Protein AF-A0A1M7AXL1-F1 (afdb_monomer_lite)

Foldseek 3Di:
DDDWDFDPCCCVPVLNVLAQVLLVLLLVQQLVQAAPLQKHFDALVVSCCRRPVPPPLQDSVNSVVSVVSCVVSLQWDWFFDDPVRTIMTRRQPSCVGTPDDPHDDHDDDADDQPDVVNQVSLCVSQVQAAPQPRDHADPDQDADDDPNAGSQQSHKHKAFQQDVVNVTDPGNVGIHIHGNVQRVVCVRPHSVPGDDDPSVVVVSVCVVPVPPPDPDPDPPDDDDDDDDDDDDDDDDDDDDDDDDDDDDDDDDDDDDDDDDDDDDDDDDDDDDDDDDDDDDDDDDDDDDDDDDDDDDDDDPPVQLDDPPDAADVVQVVLQVVQVHDSRVLLVVCSVVRVVVSDRDPDPHVVSSVSSVPDHPSPPSPPSCPVPPDPQDDDDPPDDLVPRDDDPVLLCVQPNDDDFDQDPPVQVVVDDVSSVVCCVPVVVVVVVVSSSSSVVSSSVVNVVVVVVD

Secondary structure (DSSP, 8-state):
-------GGGGT-HHHHHS-HHHHHHHHHHHHHS-TTSEEE--HHHHHHHH-SS-TTS-HHHHHHHHHHHHHTTSEEEEEETTTTEEEEEETTHHHH---SSPPPP-SPPP-TTSHHHHHHHHHHHTTB-TTT-PBPPSS---SEETTEEGGGGSEEEEESS-GGGT--SSTTSEEEEEHHHHHHHTT--STT----HHHHHHHHHHHHTTS-SS--SS------------------------------------------------------------------------------------SS-TT----HHHHHHHHHTT--HHHHHHHHHHHHHHH----S-HHHHHHHHHHHS-------PPPSS---SS----TT--GGG----HHHHHHHH--PPPPPPPHHHHHTHHHHHHHHHHHHHHHHHHHHHHHHHHHHHHHHHHHHTT-

pLDDT: mean 74.03, std 23.24, range [25.88, 97.75]

Structure (mmCIF, N/CA/C/O backbone):
data_AF-A0A1M7AXL1-F1
#
_entry.id   AF-A0A1M7AXL1-F1
#
loop_
_atom_site.group_PDB
_atom_site.id
_atom_site.type_symbol
_atom_site.label_atom_id
_atom_site.label_alt_id
_atom_site.label_comp_id
_atom_site.label_asym_id
_atom_site.label_entity_id
_atom_site.label_seq_id
_atom_site.pdbx_PDB_ins_code
_atom_site.Cartn_x
_atom_site.Cartn_y
_atom_site.Cartn_z
_atom_site.occupancy
_atom_site.B_iso_or_equiv
_atom_site.auth_seq_id
_atom_site.auth_comp_id
_atom_site.auth_asym_id
_atom_site.auth_atom_id
_atom_site.pdbx_PDB_model_num
ATOM 1 N N . MET A 1 1 ? 22.185 1.695 1.006 1.00 68.00 1 MET A N 1
ATOM 2 C CA . MET A 1 1 ? 21.147 0.676 1.279 1.00 68.00 1 MET A CA 1
ATOM 3 C C . MET A 1 1 ? 21.357 0.055 2.650 1.00 68.00 1 MET A C 1
ATOM 5 O O . MET A 1 1 ? 22.425 0.234 3.228 1.00 68.00 1 MET A O 1
ATOM 9 N N . ARG A 1 2 ? 20.355 -0.675 3.147 1.00 81.25 2 ARG A N 1
ATOM 10 C CA . ARG A 1 2 ? 20.463 -1.555 4.316 1.00 81.25 2 ARG A CA 1
ATOM 11 C C . ARG A 1 2 ? 20.357 -3.010 3.851 1.00 81.25 2 ARG A C 1
ATOM 13 O O . ARG A 1 2 ? 19.595 -3.283 2.929 1.00 81.25 2 ARG A O 1
ATOM 20 N N . ILE A 1 3 ? 21.059 -3.937 4.502 1.00 86.94 3 ILE A N 1
ATOM 21 C CA . ILE A 1 3 ? 20.742 -5.365 4.363 1.00 86.94 3 ILE A CA 1
ATOM 22 C C . ILE A 1 3 ? 19.341 -5.591 4.956 1.00 86.94 3 ILE A C 1
ATOM 24 O O . ILE A 1 3 ? 19.038 -5.105 6.050 1.00 86.94 3 ILE A O 1
ATOM 28 N N . ARG A 1 4 ? 18.489 -6.294 4.210 1.00 90.19 4 ARG A N 1
ATOM 29 C CA . ARG A 1 4 ? 17.124 -6.687 4.580 1.00 90.19 4 ARG A CA 1
ATOM 30 C C . ARG A 1 4 ? 17.010 -8.201 4.420 1.00 90.19 4 ARG A C 1
ATOM 32 O O . ARG A 1 4 ? 17.654 -8.766 3.540 1.00 90.19 4 ARG A O 1
ATOM 39 N N . THR A 1 5 ? 16.178 -8.839 5.234 1.00 89.31 5 THR A N 1
ATOM 40 C CA . THR A 1 5 ? 15.953 -10.291 5.177 1.00 89.31 5 THR A CA 1
ATOM 41 C C . THR A 1 5 ? 14.566 -10.548 4.607 1.00 89.31 5 THR A C 1
ATOM 43 O O . THR A 1 5 ? 13.593 -9.994 5.117 1.00 89.31 5 THR A O 1
ATOM 46 N N . PHE A 1 6 ? 14.447 -11.381 3.573 1.00 88.94 6 PHE A N 1
ATOM 47 C CA . PHE A 1 6 ? 13.155 -11.949 3.180 1.00 88.94 6 PHE A CA 1
ATOM 48 C C . PHE A 1 6 ? 12.922 -13.268 3.925 1.00 88.94 6 PHE A C 1
ATOM 50 O O . PHE A 1 6 ? 13.875 -13.949 4.301 1.00 88.94 6 PHE A O 1
ATOM 57 N N . LYS A 1 7 ? 11.655 -13.599 4.184 1.00 87.06 7 LYS A N 1
ATOM 58 C CA . LYS A 1 7 ? 11.260 -14.828 4.887 1.00 87.06 7 LYS A CA 1
ATOM 59 C C . LYS A 1 7 ? 10.773 -15.885 3.878 1.00 87.06 7 LYS A C 1
ATOM 61 O O . LYS A 1 7 ? 10.277 -15.480 2.824 1.00 87.06 7 LYS A O 1
ATOM 66 N N . PRO A 1 8 ? 10.845 -17.197 4.174 1.00 88.81 8 PRO A N 1
ATOM 67 C CA . PRO A 1 8 ? 10.358 -18.252 3.276 1.00 88.81 8 PRO A CA 1
ATOM 68 C C . PRO A 1 8 ? 8.873 -18.133 2.898 1.00 88.81 8 PRO A C 1
ATOM 70 O O . PRO A 1 8 ? 8.491 -18.487 1.781 1.00 88.81 8 PRO A O 1
ATOM 73 N N . GLU A 1 9 ? 8.040 -17.577 3.782 1.00 88.62 9 GLU A N 1
ATOM 74 C CA . GLU A 1 9 ? 6.606 -17.362 3.522 1.00 88.62 9 GLU A CA 1
ATOM 75 C C . GLU A 1 9 ? 6.339 -16.421 2.328 1.00 88.62 9 GLU A C 1
ATOM 77 O O . GLU A 1 9 ? 5.268 -16.485 1.739 1.00 88.62 9 GLU A O 1
ATOM 82 N N . PHE A 1 10 ? 7.316 -15.605 1.900 1.00 89.81 10 PHE A N 1
ATOM 83 C CA . PHE A 1 10 ? 7.213 -14.755 0.700 1.00 89.81 10 PHE A CA 1
ATOM 84 C C . PHE A 1 10 ? 6.849 -15.542 -0.571 1.00 89.81 10 PHE A C 1
ATOM 86 O O . PHE A 1 10 ? 6.170 -15.016 -1.448 1.00 89.81 10 PHE A O 1
ATOM 93 N N . TRP A 1 11 ? 7.294 -16.798 -0.673 1.00 87.25 11 TRP A N 1
ATOM 94 C CA . TRP A 1 11 ? 7.006 -17.673 -1.817 1.00 87.25 11 TRP A CA 1
ATOM 95 C C . TRP A 1 11 ? 5.653 -18.389 -1.720 1.00 87.25 11 TRP A C 1
ATOM 97 O O . TRP A 1 11 ? 5.224 -18.992 -2.698 1.00 87.25 11 TRP A O 1
ATOM 107 N N . HIS A 1 12 ? 5.005 -18.313 -0.556 1.00 86.06 12 HIS A N 1
ATOM 108 C CA . HIS A 1 12 ? 3.735 -18.965 -0.230 1.00 86.06 12 HIS A CA 1
ATOM 109 C C . HIS A 1 12 ? 2.575 -17.956 -0.105 1.00 86.06 12 HIS A C 1
ATOM 111 O O . HIS A 1 12 ? 1.423 -18.356 0.007 1.00 86.06 12 HIS A O 1
ATOM 117 N N . ASP A 1 13 ? 2.864 -16.651 -0.124 1.00 88.19 13 ASP A N 1
ATOM 118 C CA . ASP A 1 13 ? 1.865 -15.581 -0.174 1.00 88.19 13 ASP A CA 1
ATOM 119 C C . ASP A 1 13 ? 1.213 -15.541 -1.565 1.00 88.19 13 ASP A C 1
ATOM 121 O O . ASP A 1 13 ? 1.865 -15.237 -2.564 1.00 88.19 13 ASP A O 1
ATOM 125 N N . GLU A 1 14 ? -0.083 -15.843 -1.634 1.00 89.12 14 GLU A N 1
ATOM 126 C CA . GLU A 1 14 ? -0.849 -15.943 -2.883 1.00 89.12 14 GLU A CA 1
ATOM 127 C C . GLU A 1 14 ? -0.902 -14.627 -3.672 1.00 89.12 14 GLU A C 1
ATOM 129 O O . GLU A 1 14 ? -0.878 -14.644 -4.904 1.00 89.12 14 GLU A O 1
ATOM 134 N N . LYS A 1 15 ? -0.894 -13.468 -2.996 1.00 86.75 15 LYS A N 1
ATOM 135 C CA . LYS A 1 15 ? -0.889 -12.159 -3.672 1.00 86.75 15 LYS A CA 1
ATOM 136 C C . LYS A 1 15 ? 0.450 -11.923 -4.357 1.00 86.75 15 LYS A C 1
ATOM 138 O O . LYS A 1 15 ? 0.498 -11.488 -5.506 1.00 86.75 15 LYS A O 1
ATOM 143 N N . ILE A 1 16 ? 1.546 -12.270 -3.688 1.00 89.25 16 ILE A N 1
ATOM 144 C CA . ILE A 1 16 ? 2.886 -12.259 -4.289 1.00 89.25 16 ILE A CA 1
ATOM 145 C C . ILE A 1 16 ? 2.999 -13.359 -5.365 1.00 89.25 16 ILE A C 1
ATOM 147 O O . ILE A 1 16 ? 3.670 -13.168 -6.381 1.00 89.25 16 ILE A O 1
ATOM 151 N N . GLY A 1 17 ? 2.283 -14.473 -5.196 1.00 87.25 17 GLY A N 1
ATOM 152 C CA . GLY A 1 17 ? 2.118 -15.560 -6.162 1.00 87.25 17 GLY A CA 1
ATOM 153 C C . GLY A 1 17 ? 1.391 -15.165 -7.454 1.00 87.25 17 GLY A C 1
ATOM 154 O O . GLY A 1 17 ? 1.728 -15.703 -8.510 1.00 87.25 17 GLY A O 1
ATOM 155 N N . ALA A 1 18 ? 0.475 -14.194 -7.402 1.00 87.31 18 ALA A N 1
ATOM 156 C CA . ALA A 1 18 ? -0.242 -13.661 -8.564 1.00 87.31 18 ALA A CA 1
ATOM 157 C C . ALA A 1 18 ? 0.594 -12.676 -9.409 1.00 87.31 18 ALA A C 1
ATOM 159 O O . ALA A 1 18 ? 0.402 -12.582 -10.621 1.00 87.31 18 ALA A O 1
ATOM 160 N N . LEU A 1 19 ? 1.552 -11.964 -8.801 1.00 88.00 19 LEU A N 1
ATOM 161 C CA . LEU A 1 19 ? 2.407 -10.986 -9.492 1.00 88.00 19 LEU A CA 1
ATOM 162 C C . LEU A 1 19 ? 3.221 -11.596 -10.642 1.00 88.00 19 LEU A C 1
ATOM 164 O O . LEU A 1 19 ? 3.756 -12.706 -10.525 1.00 88.00 19 LEU A O 1
ATOM 168 N N . HIS A 1 20 ? 3.477 -10.810 -11.692 1.00 90.50 20 HIS A N 1
ATOM 169 C CA . HIS A 1 20 ? 4.501 -11.151 -12.682 1.00 90.50 20 HIS A CA 1
ATOM 170 C C . HIS A 1 20 ? 5.872 -11.370 -11.989 1.00 90.50 20 HIS A C 1
ATOM 172 O O . HIS A 1 20 ? 6.207 -10.611 -11.076 1.00 90.50 20 HIS A O 1
ATOM 178 N N . PRO A 1 21 ? 6.713 -12.356 -12.378 1.00 92.06 21 PRO A N 1
ATOM 179 C CA . PRO A 1 21 ? 7.963 -12.652 -11.662 1.00 92.06 21 PRO A CA 1
ATOM 180 C C . PRO A 1 21 ? 8.898 -11.446 -11.493 1.00 92.06 21 PRO A C 1
ATOM 182 O O . PRO A 1 21 ? 9.479 -11.257 -10.426 1.00 92.06 21 PRO A O 1
ATOM 185 N N . PHE A 1 22 ? 8.973 -10.566 -12.496 1.00 94.44 22 PHE A N 1
ATOM 186 C CA . PHE A 1 22 ? 9.751 -9.328 -12.402 1.00 94.44 22 PHE A CA 1
ATOM 187 C C . PHE A 1 22 ? 9.132 -8.301 -11.435 1.00 94.44 22 PHE A C 1
ATOM 189 O O . PHE A 1 22 ? 9.873 -7.547 -10.816 1.00 94.44 22 PHE A O 1
ATOM 196 N N . ALA A 1 23 ? 7.812 -8.303 -11.206 1.00 95.19 23 ALA A N 1
ATOM 197 C CA . ALA A 1 23 ? 7.189 -7.466 -10.175 1.00 95.19 23 ALA A CA 1
ATOM 198 C C . ALA A 1 23 ? 7.523 -7.980 -8.760 1.00 95.19 23 ALA A C 1
ATOM 200 O O . ALA A 1 23 ? 7.730 -7.180 -7.850 1.00 95.19 23 ALA A O 1
ATOM 201 N N . ARG A 1 24 ? 7.689 -9.301 -8.577 1.00 95.12 24 ARG A N 1
ATOM 202 C CA . ARG A 1 24 ? 8.194 -9.888 -7.316 1.00 95.12 24 ARG A CA 1
ATOM 203 C C . ARG A 1 24 ? 9.643 -9.470 -7.047 1.00 95.12 24 ARG A C 1
ATOM 205 O O . ARG A 1 24 ? 9.961 -9.058 -5.933 1.00 95.12 24 ARG A O 1
ATOM 212 N N . LEU A 1 25 ? 10.505 -9.518 -8.070 1.00 94.56 25 LEU A N 1
ATOM 213 C CA . LEU A 1 25 ? 11.890 -9.029 -7.988 1.00 94.56 25 LEU A CA 1
ATOM 214 C C . LEU A 1 25 ? 11.943 -7.524 -7.687 1.00 94.56 25 LEU A C 1
ATOM 216 O O . LEU A 1 25 ? 12.672 -7.102 -6.791 1.00 94.56 25 LEU A O 1
ATOM 220 N N . LEU A 1 26 ? 11.116 -6.726 -8.367 1.00 96.75 26 LEU A N 1
ATOM 221 C CA . LEU A 1 26 ? 10.962 -5.293 -8.120 1.00 96.75 26 LEU A CA 1
ATOM 222 C C . LEU A 1 26 ? 10.513 -5.006 -6.677 1.00 96.75 26 LEU A C 1
ATOM 224 O O . LEU A 1 26 ? 11.050 -4.106 -6.033 1.00 96.75 26 LEU A O 1
ATOM 228 N N . PHE A 1 27 ? 9.576 -5.786 -6.133 1.00 96.06 27 PHE A N 1
ATOM 229 C CA . PHE A 1 27 ? 9.125 -5.642 -4.748 1.00 96.06 27 PHE A CA 1
ATOM 230 C C . PHE A 1 27 ? 10.240 -5.962 -3.7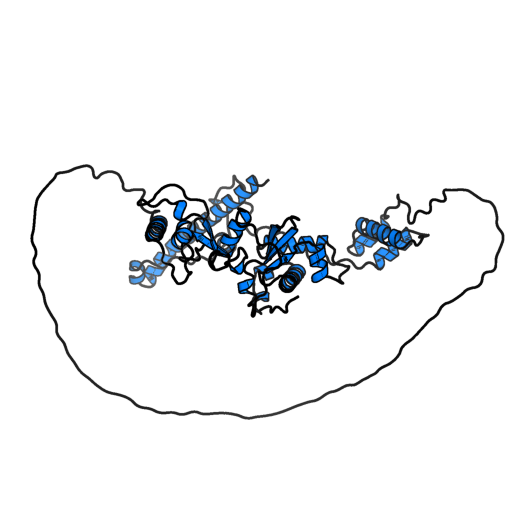41 1.00 96.06 27 PHE A C 1
ATOM 232 O O . PHE A 1 27 ? 10.476 -5.179 -2.825 1.00 96.06 27 PHE A O 1
ATOM 239 N N . LEU A 1 28 ? 11.004 -7.039 -3.945 1.00 94.81 28 LEU A N 1
ATOM 240 C CA . LEU A 1 28 ? 12.190 -7.331 -3.125 1.00 94.81 28 LEU A CA 1
ATOM 241 C C . LEU A 1 28 ? 13.245 -6.213 -3.223 1.00 94.81 28 LEU A C 1
ATOM 243 O O . LEU A 1 28 ? 13.852 -5.837 -2.216 1.00 94.81 28 LEU A O 1
ATOM 247 N N . ALA A 1 29 ? 13.431 -5.632 -4.411 1.00 94.88 29 ALA A N 1
ATOM 248 C CA . ALA A 1 29 ? 14.339 -4.511 -4.617 1.00 94.88 29 ALA A CA 1
ATOM 249 C C . ALA A 1 29 ? 13.895 -3.256 -3.837 1.00 94.88 29 ALA A C 1
ATOM 251 O O . ALA A 1 29 ? 14.729 -2.637 -3.162 1.00 94.88 29 ALA A O 1
ATOM 252 N N . THR A 1 30 ? 12.595 -2.916 -3.834 1.00 95.38 30 THR A N 1
ATOM 253 C CA . THR A 1 30 ? 12.080 -1.754 -3.080 1.00 95.38 30 THR A CA 1
ATOM 254 C C . THR A 1 30 ? 12.309 -1.891 -1.577 1.00 95.38 30 THR A C 1
ATOM 256 O O . THR A 1 30 ? 12.634 -0.893 -0.938 1.00 95.38 30 THR A O 1
ATOM 259 N N . TRP A 1 31 ? 12.261 -3.101 -1.002 1.00 93.75 31 TRP A N 1
ATOM 260 C CA . TRP A 1 31 ? 12.542 -3.314 0.427 1.00 93.75 31 TRP A CA 1
ATOM 261 C C . TRP A 1 31 ? 13.966 -2.879 0.820 1.00 93.75 31 TRP A C 1
ATOM 263 O O . TRP A 1 31 ? 14.177 -2.334 1.909 1.00 93.75 31 TRP A O 1
ATOM 273 N N . SER A 1 32 ? 14.948 -3.113 -0.060 1.00 90.81 32 SER A N 1
ATOM 274 C CA . SER A 1 32 ? 16.356 -2.737 0.155 1.00 90.81 32 SER A CA 1
ATOM 275 C C . SER A 1 32 ? 16.608 -1.230 -0.002 1.00 90.81 32 SER A C 1
ATOM 277 O O . SER A 1 32 ? 17.460 -0.663 0.694 1.00 90.81 32 SER A O 1
ATOM 279 N N . ALA A 1 33 ? 15.849 -0.594 -0.901 1.00 93.38 33 ALA A N 1
ATOM 280 C CA . ALA A 1 33 ? 15.908 0.830 -1.208 1.00 93.38 33 ALA A CA 1
ATOM 281 C C . ALA A 1 33 ? 15.140 1.694 -0.198 1.00 93.38 33 ALA A C 1
ATOM 283 O O . ALA A 1 33 ? 15.537 2.834 0.050 1.00 93.38 33 ALA A O 1
ATOM 284 N N . ALA A 1 34 ? 14.071 1.151 0.388 1.00 94.81 34 ALA A N 1
ATOM 285 C CA . ALA A 1 34 ? 13.250 1.828 1.378 1.00 94.81 34 ALA A CA 1
ATOM 286 C C . ALA A 1 34 ? 14.041 2.191 2.641 1.00 94.81 34 ALA A C 1
ATOM 288 O O . ALA A 1 34 ? 14.937 1.454 3.076 1.00 94.81 34 ALA A O 1
ATOM 289 N N . ASP A 1 35 ? 13.670 3.308 3.265 1.00 93.88 35 ASP A N 1
ATOM 290 C CA . ASP A 1 35 ? 14.159 3.670 4.593 1.00 93.88 35 ASP A CA 1
ATOM 291 C C . ASP A 1 35 ? 13.574 2.753 5.688 1.00 93.88 35 ASP A C 1
ATOM 293 O O . ASP A 1 35 ? 12.886 1.765 5.420 1.00 93.88 35 ASP A O 1
ATOM 297 N N . ASP A 1 36 ? 13.915 2.998 6.953 1.00 93.44 36 ASP A N 1
ATOM 298 C CA . ASP A 1 36 ? 13.423 2.158 8.050 1.00 93.44 36 ASP A CA 1
ATOM 299 C C . ASP A 1 36 ? 11.908 2.314 8.306 1.00 93.44 36 ASP A C 1
ATOM 301 O O . ASP A 1 36 ? 11.321 1.470 8.984 1.00 93.44 36 ASP A O 1
ATOM 305 N N . GLU A 1 37 ? 11.242 3.310 7.723 1.00 94.44 37 GLU A N 1
ATOM 306 C CA . GLU A 1 37 ? 9.790 3.512 7.813 1.00 94.44 37 GLU A CA 1
ATOM 307 C C . GLU A 1 37 ? 9.017 2.806 6.686 1.00 94.44 37 GLU A C 1
ATOM 309 O O . GLU A 1 37 ? 7.786 2.773 6.697 1.00 94.44 37 GLU A O 1
ATOM 314 N N . GLY A 1 38 ? 9.731 2.172 5.749 1.00 95.31 38 GLY A N 1
ATOM 315 C CA . GLY A 1 38 ? 9.143 1.501 4.591 1.00 95.31 38 GLY A CA 1
ATOM 316 C C . GLY A 1 38 ? 8.805 2.457 3.452 1.00 95.31 38 GLY A C 1
ATOM 317 O O . GLY A 1 38 ? 8.016 2.096 2.580 1.00 95.31 38 GLY A O 1
ATOM 318 N N . LEU A 1 39 ? 9.376 3.667 3.460 1.00 96.56 39 LEU A N 1
ATOM 319 C CA . LEU A 1 39 ? 9.184 4.665 2.415 1.00 96.56 39 LEU A CA 1
ATOM 320 C C . LEU A 1 39 ? 10.292 4.553 1.363 1.00 96.56 39 LEU A C 1
ATOM 322 O O . LEU A 1 39 ? 11.478 4.517 1.695 1.00 96.56 39 LEU A O 1
ATOM 326 N N . VAL A 1 40 ? 9.912 4.552 0.086 1.00 96.00 40 VAL A N 1
ATOM 327 C CA . VAL A 1 40 ? 10.823 4.523 -1.069 1.00 96.00 40 VAL A CA 1
ATOM 328 C C . VAL A 1 40 ? 10.401 5.564 -2.113 1.00 96.00 40 VAL A C 1
ATOM 330 O O . VAL A 1 40 ? 9.217 5.852 -2.276 1.00 96.00 40 VAL A O 1
ATOM 333 N N . ARG A 1 41 ? 11.357 6.152 -2.842 1.00 95.88 41 ARG A N 1
ATOM 334 C CA . ARG A 1 41 ? 11.053 7.056 -3.965 1.00 95.88 41 ARG A CA 1
ATOM 335 C C . ARG A 1 41 ? 10.413 6.252 -5.101 1.00 95.88 41 ARG A C 1
ATOM 337 O O . ARG A 1 41 ? 10.999 5.281 -5.570 1.00 95.88 41 ARG A O 1
ATOM 344 N N . TRP A 1 42 ? 9.246 6.683 -5.569 1.00 97.12 42 TRP A N 1
ATOM 345 C CA . TRP A 1 42 ? 8.428 5.936 -6.526 1.00 97.12 42 TRP A CA 1
ATOM 346 C C . TRP A 1 42 ? 8.451 6.602 -7.905 1.00 97.12 42 TRP A C 1
ATOM 348 O O . TRP A 1 42 ? 7.527 7.318 -8.281 1.00 97.12 42 TRP A O 1
ATOM 358 N N . SER A 1 43 ? 9.540 6.407 -8.655 1.00 95.69 43 SER A N 1
ATOM 359 C CA . SER A 1 43 ? 9.577 6.743 -10.086 1.00 95.69 43 SER A CA 1
ATOM 360 C C . SER A 1 43 ? 10.177 5.585 -10.896 1.00 95.69 43 SER A C 1
ATOM 362 O O . SER A 1 43 ? 11.113 4.944 -10.397 1.00 95.69 43 SER A O 1
ATOM 364 N N . PRO A 1 44 ? 9.662 5.281 -12.106 1.00 96.38 44 PRO A N 1
ATOM 365 C CA . PRO A 1 44 ? 10.073 4.087 -12.846 1.00 96.38 44 PRO A CA 1
ATOM 366 C C . PRO A 1 44 ? 11.559 4.071 -13.221 1.00 96.38 44 PRO A C 1
ATOM 368 O O . PRO A 1 44 ? 12.193 3.022 -13.180 1.00 96.38 44 PRO A O 1
ATOM 371 N N . GLU A 1 45 ? 12.161 5.230 -13.494 1.00 95.81 45 GLU A N 1
ATOM 372 C CA . GLU A 1 45 ? 13.590 5.354 -13.815 1.00 95.81 45 GLU A CA 1
ATOM 373 C C . GLU A 1 45 ? 14.456 5.030 -12.593 1.00 95.81 45 GLU A C 1
ATOM 375 O O . GLU A 1 45 ? 15.464 4.329 -12.695 1.00 95.81 45 GLU A O 1
ATOM 380 N N . HIS A 1 46 ? 14.045 5.512 -11.414 1.00 95.69 46 HIS A N 1
ATOM 381 C CA . HIS A 1 46 ? 14.755 5.245 -10.167 1.00 95.69 46 HIS A CA 1
ATOM 382 C C . HIS A 1 46 ? 14.658 3.767 -9.785 1.00 95.69 46 HIS A C 1
ATOM 384 O O . HIS A 1 46 ? 15.667 3.153 -9.440 1.00 95.69 46 HIS A O 1
ATOM 390 N N . LEU A 1 47 ? 13.466 3.179 -9.893 1.00 96.94 47 LEU A N 1
ATOM 391 C CA . LEU A 1 47 ? 13.271 1.771 -9.577 1.00 96.94 47 LEU A CA 1
ATOM 392 C C . LEU A 1 47 ? 13.924 0.843 -10.614 1.00 96.94 47 LEU A C 1
ATOM 394 O O . LEU A 1 47 ? 14.543 -0.137 -10.197 1.00 96.94 47 LEU A O 1
ATOM 398 N N . LYS A 1 48 ? 13.946 1.194 -11.915 1.00 96.69 48 LYS A N 1
ATOM 399 C CA . LYS A 1 48 ? 14.791 0.493 -12.901 1.00 96.69 48 LYS A CA 1
ATOM 400 C C . LYS A 1 48 ? 16.261 0.547 -12.475 1.00 96.69 48 LYS A C 1
ATOM 402 O O . LYS A 1 48 ? 16.904 -0.493 -12.411 1.00 96.69 48 LYS A O 1
ATOM 407 N N . SER A 1 49 ? 16.776 1.724 -12.101 1.00 95.75 49 SER A N 1
ATOM 408 C CA . SER A 1 49 ? 18.187 1.889 -11.698 1.00 95.75 49 SER A CA 1
ATOM 409 C C . SER A 1 49 ? 18.608 1.091 -10.451 1.00 95.75 49 SER A C 1
ATOM 411 O O . SER A 1 49 ? 19.800 0.976 -10.179 1.00 95.75 49 SER A O 1
ATOM 413 N N . ILE A 1 50 ? 17.647 0.542 -9.696 1.00 94.69 50 ILE A N 1
ATOM 414 C CA . ILE A 1 50 ? 17.880 -0.300 -8.515 1.00 94.69 50 ILE A CA 1
ATOM 415 C C . ILE A 1 50 ? 17.669 -1.787 -8.829 1.00 94.69 50 ILE A C 1
ATOM 417 O O . ILE A 1 50 ? 18.474 -2.611 -8.404 1.00 94.69 50 ILE A O 1
ATOM 421 N N . ALA A 1 51 ? 16.580 -2.136 -9.519 1.00 95.50 51 ALA A N 1
ATOM 422 C CA . ALA A 1 51 ? 16.175 -3.526 -9.739 1.00 95.50 51 ALA A CA 1
ATOM 423 C C . ALA A 1 51 ? 16.752 -4.142 -11.025 1.00 95.50 51 ALA A C 1
ATOM 425 O O . ALA A 1 51 ? 17.026 -5.337 -11.046 1.00 95.50 51 ALA A O 1
ATOM 426 N N . PHE A 1 52 ? 16.927 -3.330 -12.073 1.00 96.12 52 PHE A N 1
ATOM 427 C CA . PHE A 1 52 ? 17.151 -3.766 -13.457 1.00 96.12 52 PHE A CA 1
ATOM 428 C C . PHE A 1 52 ? 18.207 -2.887 -14.154 1.00 96.12 52 PHE A C 1
ATOM 430 O O . PHE A 1 52 ? 17.985 -2.324 -15.228 1.00 96.12 52 PHE A O 1
ATOM 437 N N . ALA A 1 53 ? 19.333 -2.652 -13.475 1.00 93.31 53 ALA A N 1
ATOM 438 C CA . ALA A 1 53 ? 20.313 -1.634 -13.860 1.00 93.31 53 ALA A CA 1
ATOM 439 C C . ALA A 1 53 ? 21.139 -1.979 -15.116 1.00 93.31 53 ALA A C 1
ATOM 441 O O . ALA A 1 53 ? 21.701 -1.070 -15.726 1.00 93.31 53 ALA A O 1
ATOM 442 N N . TYR A 1 54 ? 21.212 -3.260 -15.492 1.00 93.06 54 TYR A N 1
ATOM 443 C CA . TYR A 1 54 ? 21.993 -3.758 -16.637 1.00 93.06 54 TYR A CA 1
ATOM 444 C C . TYR A 1 54 ? 21.119 -4.431 -17.712 1.00 93.06 54 TYR A C 1
ATOM 446 O O . TYR A 1 54 ? 21.622 -4.904 -18.727 1.00 93.06 54 TYR A O 1
ATOM 454 N N . ASP A 1 55 ? 19.808 -4.457 -17.488 1.00 91.06 55 ASP A N 1
ATOM 455 C CA . ASP A 1 55 ? 18.812 -5.157 -18.287 1.00 91.06 55 ASP A CA 1
ATOM 456 C C . ASP A 1 55 ? 18.263 -4.189 -19.354 1.00 91.06 55 ASP A C 1
ATOM 458 O O . ASP A 1 55 ? 17.270 -3.480 -19.161 1.00 91.06 55 ASP A O 1
ATOM 462 N N . ASP A 1 56 ? 18.971 -4.071 -20.482 1.00 85.19 56 ASP A N 1
ATOM 463 C CA . ASP A 1 56 ? 18.586 -3.216 -21.623 1.00 85.19 56 ASP A CA 1
ATOM 464 C C . ASP A 1 56 ? 17.298 -3.704 -22.332 1.00 85.19 56 ASP A C 1
ATOM 466 O O . ASP A 1 56 ? 16.602 -2.952 -23.030 1.00 85.19 56 ASP A O 1
ATOM 470 N N . ASP A 1 57 ? 16.926 -4.966 -22.121 1.00 84.75 57 ASP A N 1
ATOM 471 C CA . ASP A 1 57 ? 15.670 -5.573 -22.559 1.00 84.75 57 ASP A CA 1
ATOM 472 C C . ASP A 1 57 ? 14.467 -5.223 -21.661 1.00 84.75 57 ASP A C 1
ATOM 474 O O . ASP A 1 57 ? 13.337 -5.514 -22.044 1.00 84.75 57 ASP A O 1
ATOM 478 N N . ILE A 1 58 ? 14.675 -4.494 -20.559 1.00 87.50 58 ILE A N 1
ATOM 479 C CA . ILE A 1 58 ? 13.618 -3.908 -19.721 1.00 87.50 58 ILE A CA 1
ATOM 480 C C . ILE A 1 58 ? 13.586 -2.388 -19.946 1.00 87.50 58 ILE A C 1
ATOM 482 O O . ILE A 1 58 ? 14.592 -1.698 -19.797 1.00 87.50 58 ILE A O 1
ATOM 486 N N . SER A 1 59 ? 12.450 -1.823 -20.351 1.00 89.75 59 SER A N 1
ATOM 487 C CA . SER A 1 59 ? 12.271 -0.373 -20.519 1.00 89.75 59 SER A CA 1
ATOM 488 C C . SER A 1 59 ? 11.794 0.317 -19.231 1.00 89.75 59 SER A C 1
ATOM 490 O O . SER A 1 59 ? 11.649 -0.303 -18.179 1.00 89.75 59 SER A O 1
ATOM 492 N N . VAL A 1 60 ? 11.588 1.634 -19.290 1.00 91.62 60 VAL A N 1
ATOM 493 C CA . VAL A 1 60 ? 11.050 2.416 -18.164 1.00 91.62 60 VAL A CA 1
ATOM 494 C C . VAL A 1 60 ? 9.538 2.181 -18.029 1.00 91.62 60 VAL A C 1
ATOM 496 O O . VAL A 1 60 ? 9.012 2.075 -16.924 1.00 91.62 60 VAL A O 1
ATOM 499 N N . GLU A 1 61 ? 8.860 2.020 -19.163 1.00 89.75 61 GLU A N 1
ATOM 500 C CA . GLU A 1 61 ? 7.439 1.698 -19.295 1.00 89.75 61 GLU A CA 1
ATOM 501 C C . GLU A 1 61 ? 7.146 0.275 -18.799 1.00 89.75 61 GLU A C 1
ATOM 503 O O . GLU A 1 61 ? 6.199 0.078 -18.039 1.00 89.75 61 GLU A O 1
ATOM 508 N N . ASP A 1 62 ? 8.014 -0.689 -19.138 1.00 89.88 62 ASP A N 1
ATOM 509 C CA . ASP A 1 62 ? 7.985 -2.051 -18.589 1.00 89.88 62 ASP A CA 1
ATOM 510 C C . ASP A 1 62 ? 7.997 -2.019 -17.049 1.00 89.88 62 ASP A C 1
ATOM 512 O O . ASP A 1 62 ? 7.169 -2.657 -16.401 1.00 89.88 62 ASP A O 1
ATOM 516 N N . VAL A 1 63 ? 8.892 -1.225 -16.441 1.00 94.62 63 VAL A N 1
ATOM 517 C CA . VAL A 1 63 ? 8.955 -1.064 -14.976 1.00 94.62 63 VAL A CA 1
ATOM 518 C C . VAL A 1 63 ? 7.723 -0.355 -14.416 1.00 94.62 63 VAL A C 1
ATOM 520 O O . VAL A 1 63 ? 7.275 -0.736 -13.337 1.00 94.62 63 VAL A O 1
ATOM 523 N N . SER A 1 64 ? 7.124 0.601 -15.135 1.00 93.81 64 SER A N 1
ATOM 524 C CA . SER A 1 64 ? 5.850 1.209 -14.721 1.00 93.81 64 SER A CA 1
ATOM 525 C C . SER A 1 64 ? 4.746 0.154 -14.608 1.00 93.81 64 SER A C 1
ATOM 527 O O . SER A 1 64 ? 4.147 0.025 -13.546 1.00 93.81 64 SER A O 1
ATOM 529 N N . GLY A 1 65 ? 4.570 -0.702 -15.622 1.00 93.31 65 GLY A N 1
ATOM 530 C CA . GLY A 1 65 ? 3.579 -1.786 -15.579 1.00 93.31 65 GLY A CA 1
ATOM 531 C C . GLY A 1 65 ? 3.833 -2.837 -14.485 1.00 93.31 65 GLY A C 1
ATOM 532 O O . GLY A 1 65 ? 2.905 -3.521 -14.048 1.00 93.31 65 GLY A O 1
ATOM 533 N N . LEU A 1 66 ? 5.074 -2.965 -13.997 1.00 94.25 66 LEU A N 1
ATOM 534 C CA . LEU A 1 66 ? 5.403 -3.763 -12.808 1.00 94.25 66 LEU A CA 1
ATOM 535 C C . LEU A 1 66 ? 5.112 -3.008 -11.495 1.00 94.25 66 LEU A C 1
ATOM 537 O O . LEU A 1 66 ? 4.722 -3.640 -10.516 1.00 94.25 66 LEU A O 1
ATOM 541 N N . MET A 1 67 ? 5.278 -1.681 -11.455 1.00 96.50 67 MET A N 1
ATOM 542 C CA . MET A 1 67 ? 4.897 -0.834 -10.312 1.00 96.50 67 MET A CA 1
ATOM 543 C C . MET A 1 67 ? 3.377 -0.803 -10.121 1.00 96.50 67 MET A C 1
ATOM 545 O O . MET A 1 67 ? 2.907 -0.910 -8.988 1.00 96.50 67 MET A O 1
ATOM 549 N N . ASP A 1 68 ? 2.621 -0.716 -11.216 1.00 94.75 68 ASP A N 1
ATOM 550 C CA . ASP A 1 68 ? 1.159 -0.662 -11.200 1.00 94.75 68 ASP A CA 1
ATOM 551 C C . ASP A 1 68 ? 0.559 -1.945 -10.596 1.00 94.75 68 ASP A C 1
ATOM 553 O O . ASP A 1 68 ? -0.336 -1.863 -9.758 1.00 94.75 68 ASP A O 1
ATOM 557 N N . GLN A 1 69 ? 1.128 -3.123 -10.888 1.00 92.75 69 GLN A N 1
ATOM 558 C CA . GLN A 1 69 ? 0.751 -4.393 -10.238 1.00 92.75 69 GLN A CA 1
ATOM 559 C C . GLN A 1 69 ? 0.945 -4.365 -8.708 1.00 92.75 69 GLN A C 1
ATOM 561 O O . GLN A 1 69 ? 0.109 -4.877 -7.960 1.00 92.75 69 GLN A O 1
ATOM 566 N N . LEU A 1 70 ? 2.029 -3.751 -8.216 1.00 95.00 70 LEU A N 1
ATOM 567 C CA . LEU A 1 70 ? 2.298 -3.634 -6.774 1.00 95.00 70 LEU A CA 1
ATOM 568 C C . LEU A 1 70 ? 1.330 -2.668 -6.076 1.00 95.00 70 LEU A C 1
ATOM 570 O O . LEU A 1 70 ? 1.016 -2.861 -4.898 1.00 95.00 70 LEU A O 1
ATOM 574 N N . GLN A 1 71 ? 0.844 -1.657 -6.799 1.00 94.62 71 GLN A N 1
ATOM 575 C CA . GLN A 1 71 ? -0.181 -0.736 -6.315 1.00 94.62 71 GLN A CA 1
ATOM 576 C C . GLN A 1 71 ? -1.580 -1.375 -6.345 1.00 94.62 71 GLN A C 1
ATOM 578 O O . GLN A 1 71 ? -2.304 -1.289 -5.356 1.00 94.62 71 GLN A O 1
ATOM 583 N N . GLN A 1 72 ? -1.940 -2.072 -7.429 1.00 91.56 72 GLN A N 1
ATOM 584 C CA . GLN A 1 72 ? -3.232 -2.753 -7.598 1.00 91.56 72 GLN A CA 1
ATOM 585 C C . GLN A 1 72 ? -3.483 -3.830 -6.531 1.00 91.56 72 GLN A C 1
ATOM 587 O O . GLN A 1 72 ? -4.594 -3.933 -6.017 1.00 91.56 72 GLN A O 1
ATOM 592 N N . LEU A 1 73 ? -2.456 -4.594 -6.135 1.00 90.19 73 LEU A N 1
ATOM 593 C CA . LEU A 1 73 ? -2.572 -5.584 -5.052 1.00 90.19 73 LEU A CA 1
ATOM 594 C C . LEU A 1 73 ? -2.464 -4.986 -3.633 1.00 90.19 73 LEU A C 1
ATOM 596 O O . LEU A 1 73 ? -2.502 -5.731 -2.649 1.00 90.19 73 LEU A O 1
ATOM 600 N N . GLY A 1 74 ? -2.313 -3.662 -3.502 1.00 91.69 74 GLY A N 1
ATOM 601 C CA . GLY A 1 74 ? -2.193 -2.974 -2.212 1.00 91.69 74 GLY A CA 1
ATOM 602 C C . GLY A 1 74 ? -0.893 -3.267 -1.452 1.00 91.69 74 GLY A C 1
ATOM 603 O O . GLY A 1 74 ? -0.837 -3.075 -0.238 1.00 91.69 74 GLY A O 1
ATOM 604 N N . LEU A 1 75 ? 0.154 -3.745 -2.137 1.00 94.31 75 LEU A N 1
ATOM 605 C CA . LEU A 1 75 ? 1.467 -4.028 -1.538 1.00 94.31 75 LEU A CA 1
ATOM 606 C C . LEU A 1 75 ? 2.286 -2.745 -1.332 1.00 94.31 75 LEU A C 1
ATOM 608 O O . LEU A 1 75 ? 3.067 -2.645 -0.381 1.00 94.31 75 LEU A O 1
ATOM 612 N N . VAL A 1 76 ? 2.088 -1.750 -2.201 1.00 97.06 76 VAL A N 1
ATOM 613 C CA . VAL A 1 76 ? 2.646 -0.401 -2.061 1.00 97.06 76 VAL A CA 1
ATOM 614 C C . VAL A 1 76 ? 1.546 0.638 -2.254 1.00 97.06 76 VAL A C 1
ATOM 616 O O . VAL A 1 76 ? 0.881 0.662 -3.284 1.00 97.06 76 VAL A O 1
ATOM 619 N N . PHE A 1 77 ? 1.388 1.534 -1.282 1.00 97.44 77 PHE A N 1
ATOM 620 C CA . PHE A 1 77 ? 0.523 2.704 -1.408 1.00 97.44 77 PHE A CA 1
ATOM 621 C C . PHE A 1 77 ? 1.330 3.906 -1.902 1.00 97.44 77 PHE A C 1
ATOM 623 O O . PHE A 1 77 ? 2.368 4.237 -1.326 1.00 97.44 77 PHE A O 1
ATOM 630 N N . VAL A 1 78 ? 0.855 4.571 -2.954 1.00 97.19 78 VAL A N 1
ATOM 631 C CA . VAL A 1 78 ? 1.590 5.637 -3.647 1.00 97.19 78 VAL A CA 1
ATOM 632 C C . VAL A 1 78 ? 0.939 6.988 -3.382 1.00 97.19 78 VAL A C 1
ATOM 634 O O . VAL A 1 78 ? -0.261 7.158 -3.570 1.00 97.19 78 VAL A O 1
ATOM 637 N N . TYR A 1 79 ? 1.742 7.968 -2.973 1.00 95.69 79 TYR A N 1
ATOM 638 C CA . TYR A 1 79 ? 1.284 9.324 -2.672 1.00 95.69 79 TYR A CA 1
ATOM 639 C C . TYR A 1 79 ? 2.293 10.378 -3.140 1.00 95.69 79 TYR A C 1
ATOM 641 O O . TYR A 1 79 ? 3.428 10.069 -3.513 1.00 95.69 79 TYR A O 1
ATOM 649 N N . ARG A 1 80 ? 1.878 11.650 -3.129 1.00 94.31 80 ARG A N 1
ATOM 650 C CA . ARG A 1 80 ? 2.752 12.799 -3.413 1.00 94.31 80 ARG A CA 1
ATOM 651 C C . ARG A 1 80 ? 2.970 13.618 -2.152 1.00 94.31 80 ARG A C 1
ATOM 653 O O . ARG A 1 80 ? 2.000 14.069 -1.553 1.00 94.31 80 ARG A O 1
ATOM 660 N N . ALA A 1 81 ? 4.224 13.866 -1.781 1.00 89.69 81 ALA A N 1
ATOM 661 C CA . ALA A 1 81 ? 4.547 14.686 -0.613 1.00 89.69 81 ALA A CA 1
ATOM 662 C C . ALA A 1 81 ? 5.840 15.503 -0.779 1.00 89.69 81 ALA A C 1
ATOM 664 O O . ALA A 1 81 ? 6.548 15.415 -1.787 1.00 89.69 81 ALA A O 1
ATOM 665 N N . GLY A 1 82 ?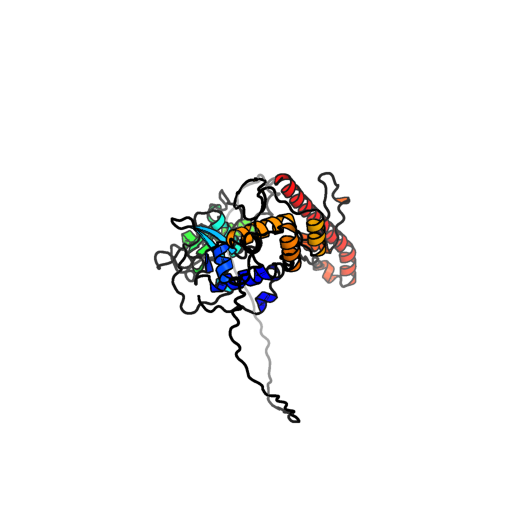 6.110 16.343 0.224 1.00 83.62 82 GLY A N 1
ATOM 666 C CA . GLY A 1 82 ? 7.196 17.321 0.219 1.00 83.62 82 GLY A CA 1
ATOM 667 C C . GLY A 1 82 ? 6.940 18.503 -0.724 1.00 83.62 82 GLY A C 1
ATOM 668 O O . GLY A 1 82 ? 6.041 18.478 -1.564 1.00 83.62 82 GLY A O 1
ATOM 669 N N . VAL A 1 83 ? 7.765 19.549 -0.606 1.00 81.19 83 VAL A N 1
ATOM 670 C CA . VAL A 1 83 ? 7.635 20.797 -1.392 1.00 81.19 83 VAL A CA 1
ATOM 671 C C . VAL A 1 83 ? 7.667 20.528 -2.904 1.00 81.19 83 VAL A C 1
ATOM 673 O O . VAL A 1 83 ? 6.907 21.120 -3.661 1.00 81.19 83 VAL A O 1
ATOM 676 N N . ALA A 1 84 ? 8.489 19.571 -3.342 1.00 83.88 84 ALA A N 1
ATOM 677 C CA . ALA A 1 84 ? 8.615 19.170 -4.744 1.00 83.88 84 ALA A CA 1
ATOM 678 C C . ALA A 1 84 ? 7.556 18.142 -5.219 1.00 83.88 84 ALA A C 1
ATOM 680 O O . ALA A 1 84 ? 7.706 17.588 -6.305 1.00 83.88 84 ALA A O 1
ATOM 681 N N . ARG A 1 85 ? 6.516 17.849 -4.413 1.00 87.56 85 ARG A N 1
ATOM 682 C CA . ARG A 1 85 ? 5.418 16.891 -4.701 1.00 87.56 85 ARG A CA 1
ATOM 683 C C . ARG A 1 85 ? 5.896 15.549 -5.286 1.00 87.56 85 ARG A C 1
ATOM 685 O O . ARG A 1 85 ? 5.295 15.006 -6.222 1.00 87.56 85 ARG A O 1
ATOM 692 N N . GLN A 1 86 ? 6.994 15.036 -4.728 1.00 91.31 86 GLN A N 1
ATOM 693 C CA . GLN A 1 86 ? 7.649 13.808 -5.172 1.00 91.31 86 GLN A CA 1
ATOM 694 C C . GLN A 1 86 ? 6.725 12.611 -4.954 1.00 91.31 86 GLN A C 1
ATOM 696 O O . GLN A 1 86 ? 6.030 12.547 -3.940 1.00 91.31 86 GLN A O 1
ATOM 701 N N . LEU A 1 87 ? 6.736 11.666 -5.897 1.00 95.56 87 LEU A N 1
ATOM 702 C CA . LEU A 1 87 ? 6.064 10.380 -5.738 1.00 95.56 87 LEU A CA 1
ATOM 703 C C . LEU A 1 87 ? 6.853 9.507 -4.757 1.00 95.56 87 LEU A C 1
ATOM 705 O O . LEU A 1 87 ? 8.053 9.271 -4.934 1.00 95.56 87 LEU A O 1
ATOM 709 N N . ILE A 1 88 ? 6.166 9.041 -3.720 1.00 97.06 88 ILE A N 1
ATOM 710 C CA . ILE A 1 88 ? 6.703 8.188 -2.662 1.00 97.06 88 ILE A CA 1
ATOM 711 C C . ILE A 1 88 ? 5.777 6.978 -2.532 1.00 97.06 88 ILE A C 1
ATOM 713 O O . ILE A 1 88 ? 4.555 7.117 -2.532 1.00 97.06 88 ILE A O 1
ATOM 717 N N . GLY A 1 89 ? 6.376 5.796 -2.443 1.00 97.50 89 GLY A N 1
ATOM 718 C CA . GLY A 1 89 ? 5.697 4.540 -2.171 1.00 97.50 89 GLY A CA 1
ATOM 719 C C . GLY A 1 89 ? 5.909 4.160 -0.712 1.00 97.50 89 GLY A C 1
ATOM 720 O O . GLY A 1 89 ? 7.048 4.097 -0.248 1.00 97.50 89 GLY A O 1
ATOM 721 N N . TYR A 1 90 ? 4.823 3.902 0.008 1.00 97.75 90 TYR A N 1
ATOM 722 C CA . TYR A 1 90 ? 4.836 3.253 1.312 1.00 97.75 90 TYR A CA 1
ATOM 723 C C . TYR A 1 90 ? 4.602 1.754 1.122 1.00 97.75 90 TYR A C 1
ATOM 725 O O . TYR A 1 90 ? 3.537 1.349 0.656 1.00 97.75 90 TYR A O 1
ATOM 733 N N . ILE A 1 91 ? 5.581 0.926 1.493 1.00 96.75 91 ILE A N 1
ATOM 734 C CA . ILE A 1 91 ? 5.421 -0.531 1.510 1.00 96.75 91 ILE A CA 1
ATOM 735 C C . ILE A 1 91 ? 4.442 -0.887 2.635 1.00 96.75 91 ILE A C 1
ATOM 737 O O . ILE A 1 91 ? 4.741 -0.746 3.826 1.00 96.75 91 ILE A O 1
ATOM 741 N N . VAL A 1 92 ? 3.250 -1.340 2.262 1.00 94.81 92 VAL A N 1
ATOM 742 C CA . VAL A 1 92 ? 2.150 -1.550 3.203 1.00 94.81 92 VAL A CA 1
ATOM 743 C C . VAL A 1 92 ? 2.525 -2.672 4.177 1.00 94.81 92 VAL A C 1
ATOM 745 O O . VAL A 1 92 ? 3.093 -3.694 3.798 1.00 94.81 92 VAL A O 1
ATOM 748 N N . ARG A 1 93 ? 2.274 -2.459 5.478 1.00 91.12 93 ARG A N 1
ATOM 749 C CA . ARG A 1 93 ? 2.653 -3.376 6.578 1.00 91.12 93 ARG A CA 1
ATOM 750 C C . ARG A 1 93 ? 4.166 -3.685 6.694 1.00 91.12 93 ARG A C 1
ATOM 752 O O . ARG A 1 93 ? 4.513 -4.597 7.442 1.00 91.12 93 ARG A O 1
ATOM 759 N N . PHE A 1 94 ? 5.074 -2.910 6.076 1.00 92.81 94 PHE A N 1
ATOM 760 C CA . PHE A 1 94 ? 6.541 -3.136 6.040 1.00 92.81 94 PHE A CA 1
ATOM 761 C C . PHE A 1 94 ? 7.158 -3.731 7.321 1.00 92.81 94 PHE A C 1
ATOM 763 O O . PHE A 1 94 ? 7.854 -4.745 7.264 1.00 92.81 94 PHE A O 1
ATOM 770 N N . ARG A 1 95 ? 6.862 -3.157 8.496 1.00 88.56 95 ARG A N 1
ATOM 771 C CA . ARG A 1 95 ? 7.410 -3.580 9.802 1.00 88.56 95 ARG A CA 1
ATOM 772 C C . ARG A 1 95 ? 6.955 -4.972 10.286 1.00 88.56 95 ARG A C 1
ATOM 774 O O . ARG A 1 95 ? 7.622 -5.536 11.149 1.00 88.56 95 ARG A O 1
ATOM 781 N N . ARG A 1 96 ? 5.893 -5.573 9.720 1.00 87.56 96 ARG A N 1
ATOM 782 C CA . ARG A 1 96 ? 5.531 -6.997 9.943 1.00 87.56 96 ARG A CA 1
ATOM 783 C C . ARG A 1 96 ? 6.503 -7.958 9.231 1.00 87.56 96 ARG A C 1
ATOM 785 O O . ARG A 1 96 ? 6.716 -9.091 9.676 1.00 87.56 96 ARG A O 1
ATOM 792 N N . HIS A 1 97 ? 7.123 -7.500 8.143 1.00 85.88 97 HIS A N 1
ATOM 793 C CA . HIS A 1 97 ? 8.060 -8.277 7.327 1.00 85.88 97 HIS A CA 1
ATOM 794 C C . HIS A 1 97 ? 9.519 -7.946 7.686 1.00 85.88 97 HIS A C 1
ATOM 796 O O . HIS A 1 97 ? 10.316 -8.862 7.872 1.00 85.88 97 HIS A O 1
ATOM 802 N N . GLN A 1 98 ? 9.846 -6.662 7.879 1.00 89.94 98 GLN A N 1
ATOM 803 C CA . GLN A 1 98 ? 11.186 -6.164 8.202 1.00 89.94 98 GLN A CA 1
ATOM 804 C C . GLN A 1 98 ? 11.326 -5.763 9.680 1.00 89.94 98 GLN A C 1
ATOM 806 O O . GLN A 1 98 ? 10.926 -4.671 10.090 1.00 89.94 98 GLN A O 1
ATOM 811 N N . ARG A 1 99 ? 11.963 -6.628 10.483 1.00 87.62 99 ARG A N 1
ATOM 812 C CA . ARG A 1 99 ? 12.400 -6.294 11.852 1.00 87.62 99 ARG A CA 1
ATOM 813 C C . ARG A 1 99 ? 13.665 -5.431 11.801 1.00 87.62 99 ARG A C 1
ATOM 815 O O . ARG A 1 99 ? 14.678 -5.839 11.240 1.00 87.62 99 ARG A O 1
ATOM 822 N N . ILE A 1 100 ? 13.618 -4.247 12.412 1.00 87.88 100 ILE A N 1
ATOM 823 C CA . ILE A 1 100 ? 14.698 -3.251 12.365 1.00 87.88 100 ILE A CA 1
ATOM 824 C C . ILE A 1 100 ? 15.330 -3.080 13.751 1.00 87.88 100 ILE A C 1
ATOM 826 O O . ILE A 1 100 ? 14.732 -2.529 14.669 1.00 87.88 100 ILE A O 1
ATOM 830 N N . ASN A 1 101 ? 16.572 -3.547 13.882 1.00 85.00 101 ASN A N 1
ATOM 831 C CA . ASN A 1 101 ? 17.441 -3.310 15.037 1.00 85.00 101 ASN A CA 1
ATOM 832 C C . ASN A 1 101 ? 18.205 -1.989 14.823 1.00 85.00 101 ASN A C 1
ATOM 834 O O . ASN A 1 101 ? 18.758 -1.802 13.742 1.00 85.00 101 ASN A O 1
ATOM 838 N N . ARG A 1 102 ? 18.243 -1.081 15.811 1.00 85.62 102 ARG A N 1
ATOM 839 C CA . ARG A 1 102 ? 18.783 0.294 15.675 1.00 85.62 102 ARG A CA 1
ATOM 840 C C . ARG A 1 102 ? 18.154 1.030 14.468 1.00 85.62 102 ARG A C 1
ATOM 842 O O . ARG A 1 102 ? 18.769 1.095 13.397 1.00 85.62 102 ARG A O 1
ATOM 849 N N . PRO A 1 103 ? 16.905 1.521 14.595 1.00 86.38 103 PRO A N 1
ATOM 850 C CA . PRO A 1 103 ? 16.253 2.288 13.538 1.00 86.38 103 PRO A CA 1
ATOM 851 C C . PRO A 1 103 ? 16.974 3.616 13.300 1.00 86.38 103 PRO A C 1
ATOM 853 O O . PRO A 1 103 ? 17.412 4.280 14.240 1.00 86.38 103 PRO A O 1
ATOM 856 N N . THR A 1 104 ? 17.068 4.007 12.034 1.00 87.50 104 THR A N 1
ATOM 857 C CA . THR A 1 104 ? 17.436 5.370 11.639 1.00 87.50 104 THR A CA 1
ATOM 858 C C . THR A 1 104 ? 16.175 6.222 11.443 1.00 87.50 104 THR A C 1
ATOM 860 O O . THR A 1 104 ? 15.133 5.666 11.093 1.00 87.50 104 THR A O 1
ATOM 863 N N . PRO A 1 105 ? 16.224 7.551 11.664 1.00 83.69 105 PRO A N 1
ATOM 864 C CA . PRO A 1 105 ? 15.096 8.430 11.361 1.00 83.69 105 PRO A CA 1
ATOM 865 C C . PRO A 1 105 ? 14.666 8.323 9.892 1.00 83.69 105 PRO A C 1
ATOM 867 O O . PRO A 1 105 ? 15.518 8.208 9.003 1.00 83.69 105 PRO A O 1
ATOM 870 N N . GLY A 1 106 ? 13.353 8.391 9.652 1.00 84.69 106 GLY A N 1
ATOM 871 C CA . GLY A 1 106 ? 12.776 8.419 8.307 1.00 84.69 106 GLY A CA 1
ATOM 872 C C . GLY A 1 106 ? 13.361 9.554 7.462 1.00 84.69 106 GLY A C 1
ATOM 873 O O . GLY A 1 106 ? 13.694 10.626 7.977 1.00 84.69 106 GLY A O 1
ATOM 874 N N . ARG A 1 107 ? 13.545 9.284 6.168 1.00 88.19 107 ARG A N 1
ATOM 875 C CA . ARG A 1 107 ? 14.283 10.146 5.227 1.00 88.19 107 ARG A CA 1
ATOM 876 C C . ARG A 1 107 ? 13.382 10.819 4.202 1.00 88.19 107 ARG A C 1
ATOM 878 O O . ARG A 1 107 ? 13.735 11.876 3.686 1.00 88.19 107 ARG A O 1
ATOM 885 N N . LEU A 1 108 ? 12.266 10.181 3.868 1.00 93.31 108 LEU A N 1
ATOM 886 C CA . LEU A 1 108 ? 11.279 10.676 2.913 1.00 93.31 108 LEU A CA 1
ATOM 887 C C . LEU A 1 108 ? 10.086 11.278 3.660 1.00 93.31 108 LEU A C 1
ATOM 889 O O . LEU A 1 108 ? 9.828 10.926 4.803 1.00 93.31 108 LEU A O 1
ATOM 893 N N . THR A 1 109 ? 9.347 12.199 3.042 1.00 94.62 109 THR A N 1
ATOM 894 C CA . THR A 1 109 ? 8.185 12.811 3.706 1.00 94.62 109 THR A CA 1
ATOM 895 C C . THR A 1 109 ? 7.095 11.754 3.955 1.00 94.62 109 THR A C 1
ATOM 897 O O . THR A 1 109 ? 6.731 11.058 3.003 1.00 94.62 109 THR A O 1
ATOM 900 N N . PRO A 1 110 ? 6.559 11.612 5.184 1.00 94.81 110 PRO A N 1
ATOM 901 C CA . PRO A 1 110 ? 5.529 10.617 5.485 1.00 94.81 110 PRO A CA 1
ATOM 902 C C . PRO A 1 110 ? 4.205 10.884 4.744 1.00 94.81 110 PRO A C 1
ATOM 904 O O . PRO A 1 110 ? 4.006 11.990 4.229 1.00 94.81 110 PRO A O 1
ATOM 907 N N . PRO A 1 111 ? 3.288 9.896 4.694 1.00 95.44 111 PRO A N 1
ATOM 908 C CA . PRO A 1 111 ? 1.962 10.073 4.108 1.00 95.44 111 PRO A CA 1
ATOM 909 C C . PRO A 1 111 ? 1.200 11.243 4.761 1.00 95.44 111 PRO A C 1
ATOM 911 O O . PRO A 1 111 ? 1.175 11.332 5.991 1.00 95.44 111 PRO A O 1
ATOM 914 N N . PRO A 1 112 ? 0.570 12.146 3.986 1.00 94.31 112 PRO A N 1
ATOM 915 C CA . PRO A 1 112 ? -0.186 13.264 4.544 1.00 94.31 112 PRO A CA 1
ATOM 916 C C . PRO A 1 112 ? -1.461 12.765 5.241 1.00 94.31 112 PRO A C 1
ATOM 918 O O . PRO A 1 112 ? -2.443 12.431 4.592 1.00 94.31 112 PRO A O 1
ATOM 921 N N . LEU A 1 113 ? -1.469 12.747 6.577 1.00 93.44 113 LEU A N 1
ATOM 922 C CA . LEU A 1 113 ? -2.549 12.146 7.385 1.00 93.44 113 LEU A CA 1
ATOM 923 C C . LEU A 1 113 ? -3.918 12.862 7.304 1.00 93.44 113 LEU A C 1
ATOM 925 O O . LEU A 1 113 ? -4.861 12.424 7.951 1.00 93.44 113 LEU A O 1
ATOM 929 N N . GLY A 1 114 ? -4.019 13.964 6.552 1.00 90.94 114 GLY A N 1
ATOM 930 C CA . GLY A 1 114 ? -5.278 14.653 6.235 1.00 90.94 114 GLY A CA 1
ATOM 931 C C . GLY A 1 114 ? -5.834 14.340 4.838 1.00 90.94 114 GLY A C 1
ATOM 932 O O . GLY A 1 114 ? -6.846 14.912 4.453 1.00 90.94 114 GLY A O 1
ATOM 933 N N . ASP A 1 115 ? -5.169 13.478 4.065 1.00 93.62 115 ASP A N 1
ATOM 934 C CA . ASP A 1 115 ? -5.651 12.989 2.770 1.00 93.62 115 ASP A CA 1
ATOM 935 C C . ASP A 1 115 ? -6.590 11.781 2.995 1.00 93.62 115 ASP A C 1
ATOM 937 O O . ASP A 1 115 ? -6.151 10.784 3.581 1.00 93.62 115 ASP A O 1
ATOM 941 N N . PRO A 1 116 ? -7.860 11.816 2.542 1.00 93.75 116 PRO A N 1
ATOM 942 C CA . PRO A 1 116 ? -8.796 10.704 2.719 1.00 93.75 116 PRO A CA 1
ATOM 943 C C . PRO A 1 116 ? -8.293 9.361 2.170 1.00 93.75 116 PRO A C 1
ATOM 945 O O . PRO A 1 116 ? -8.594 8.320 2.753 1.00 93.75 116 PRO A O 1
ATOM 948 N N . ALA A 1 117 ? -7.482 9.352 1.105 1.00 93.94 117 ALA A N 1
ATOM 949 C CA . ALA A 1 117 ? -6.899 8.120 0.573 1.00 93.94 117 ALA A CA 1
ATOM 950 C C . ALA A 1 117 ? -5.834 7.535 1.517 1.00 93.94 117 ALA A C 1
ATOM 952 O O . ALA A 1 117 ? -5.747 6.317 1.673 1.00 93.94 117 ALA A O 1
ATOM 953 N N . VAL A 1 118 ? -5.064 8.390 2.202 1.00 95.69 118 VAL A N 1
ATOM 954 C CA . VAL A 1 118 ? -4.103 7.979 3.241 1.00 95.69 118 VAL A CA 1
ATOM 955 C C . VAL A 1 118 ? -4.834 7.432 4.468 1.00 95.69 118 VAL A C 1
ATOM 957 O O . VAL A 1 118 ? -4.452 6.384 4.988 1.00 95.69 118 VAL A O 1
ATOM 960 N N . VAL A 1 119 ? -5.900 8.107 4.912 1.00 95.56 119 VAL A N 1
ATOM 961 C CA . VAL A 1 119 ? -6.745 7.668 6.038 1.00 95.56 119 VAL A CA 1
ATOM 962 C C . VAL A 1 119 ? -7.354 6.290 5.748 1.00 95.56 119 VAL A C 1
ATOM 964 O O . VAL A 1 119 ? -7.206 5.365 6.550 1.00 95.56 119 VAL A O 1
ATOM 967 N N . ARG A 1 120 ? -7.958 6.121 4.565 1.00 94.88 120 ARG A N 1
ATOM 968 C CA . ARG A 1 120 ? -8.566 4.861 4.113 1.00 94.88 120 ARG A CA 1
ATOM 969 C C . ARG A 1 120 ? -7.535 3.734 3.971 1.00 94.88 120 ARG A C 1
ATOM 971 O O . ARG A 1 120 ? -7.800 2.621 4.419 1.00 94.88 120 ARG A O 1
ATOM 978 N N . MET A 1 121 ? -6.338 4.024 3.451 1.00 95.88 121 MET A N 1
ATOM 979 C CA . MET A 1 121 ? -5.237 3.053 3.392 1.00 95.88 121 MET A CA 1
ATOM 980 C C . MET A 1 121 ? -4.819 2.563 4.779 1.00 95.88 121 MET A C 1
ATOM 982 O O . MET A 1 121 ? -4.610 1.364 4.951 1.00 95.88 121 MET A O 1
ATOM 986 N N . TYR A 1 122 ? -4.720 3.443 5.783 1.00 97.12 122 TYR A N 1
ATOM 987 C CA . TYR A 1 122 ? -4.397 3.003 7.143 1.00 97.12 122 TYR A CA 1
ATOM 988 C C . TYR A 1 122 ? -5.505 2.121 7.742 1.00 97.12 122 TYR A C 1
ATOM 990 O O . TYR A 1 122 ? -5.186 1.132 8.402 1.00 97.12 122 TYR A O 1
ATOM 998 N N . ALA A 1 123 ? -6.781 2.393 7.448 1.00 95.81 123 ALA A N 1
ATOM 999 C CA . ALA A 1 123 ? -7.888 1.532 7.873 1.00 95.81 123 ALA A CA 1
ATOM 1000 C C . ALA A 1 123 ? -7.832 0.141 7.212 1.00 95.81 123 ALA A C 1
ATOM 1002 O O . ALA A 1 123 ? -7.907 -0.873 7.903 1.00 95.81 123 ALA A O 1
ATOM 1003 N N . GLU A 1 124 ? -7.587 0.062 5.902 1.00 94.56 124 GLU A N 1
ATOM 1004 C CA . GLU A 1 124 ? -7.392 -1.213 5.189 1.00 94.56 124 GLU A CA 1
ATOM 1005 C C . GLU A 1 124 ? -6.120 -1.958 5.650 1.00 94.56 124 GLU A C 1
ATOM 1007 O O . GLU A 1 124 ? -6.115 -3.187 5.787 1.00 94.56 124 GLU A O 1
ATOM 1012 N N . ARG A 1 125 ? -5.040 -1.226 5.961 1.00 93.81 125 ARG A N 1
ATOM 1013 C CA . ARG A 1 125 ? -3.794 -1.769 6.528 1.00 93.81 125 ARG A CA 1
ATOM 1014 C C . ARG A 1 125 ? -4.048 -2.448 7.872 1.00 93.81 125 ARG A C 1
ATOM 1016 O O . ARG A 1 125 ? -3.516 -3.543 8.088 1.00 93.81 125 ARG A O 1
ATOM 1023 N N . ASP A 1 126 ? -4.845 -1.826 8.731 1.00 93.69 126 ASP A N 1
ATOM 1024 C CA . ASP A 1 126 ? -5.108 -2.274 10.103 1.00 93.69 126 ASP A CA 1
ATOM 1025 C C . ASP A 1 126 ? -6.346 -3.180 10.221 1.00 93.69 126 ASP A C 1
ATOM 1027 O O . ASP A 1 126 ? -6.552 -3.796 11.261 1.00 93.69 126 ASP A O 1
ATOM 1031 N N . GLY A 1 127 ? -7.105 -3.353 9.134 1.00 92.00 127 GLY A N 1
ATOM 1032 C CA . GLY A 1 127 ? -8.260 -4.254 9.068 1.00 92.00 127 GLY A CA 1
ATOM 1033 C C . GLY A 1 127 ? -9.547 -3.655 9.634 1.00 92.00 127 GLY A C 1
ATOM 1034 O O . GLY A 1 127 ? -10.419 -4.408 10.042 1.00 92.00 127 GLY A O 1
ATOM 1035 N N . TRP A 1 128 ? -9.655 -2.322 9.668 1.00 94.69 128 TRP A N 1
ATOM 1036 C CA . TRP A 1 128 ? -10.744 -1.564 10.303 1.00 94.69 128 TRP A CA 1
ATOM 1037 C C . TRP A 1 128 ? -10.894 -1.793 11.817 1.00 94.69 128 TRP A C 1
ATOM 1039 O O . TRP A 1 128 ? -11.900 -1.399 12.390 1.00 94.69 128 TRP A O 1
ATOM 1049 N N . LEU A 1 129 ? -9.887 -2.350 12.496 1.00 92.00 129 LEU A N 1
ATOM 1050 C CA . LEU A 1 129 ? -9.890 -2.523 13.953 1.00 92.00 129 LEU A CA 1
ATOM 1051 C C . LEU A 1 129 ? -9.202 -1.347 14.657 1.00 92.00 129 LEU A C 1
ATOM 1053 O O . LEU A 1 129 ? -8.117 -0.917 14.261 1.00 92.00 129 LEU A O 1
ATOM 1057 N N . CYS A 1 130 ? -9.804 -0.844 15.733 1.00 91.56 130 CYS A N 1
ATOM 1058 C CA . CYS A 1 130 ? -9.229 0.225 16.544 1.00 91.56 130 CYS A CA 1
ATOM 1059 C C . CYS A 1 130 ? -8.042 -0.274 17.373 1.00 91.56 130 CYS A C 1
ATOM 1061 O O . CYS A 1 130 ? -8.199 -1.135 18.238 1.00 91.56 130 CYS A O 1
ATOM 1063 N N . HIS A 1 131 ? -6.861 0.330 17.198 1.00 91.88 131 HIS A N 1
ATOM 1064 C CA . HIS A 1 131 ? -5.641 -0.110 17.896 1.00 91.88 131 HIS A CA 1
ATOM 1065 C C . HIS A 1 131 ? -5.674 0.070 19.428 1.00 91.88 131 HIS A C 1
ATOM 1067 O O . HIS A 1 131 ? -4.815 -0.467 20.120 1.00 91.88 131 HIS A O 1
ATOM 1073 N N . LEU A 1 132 ? -6.666 0.800 19.957 1.00 90.00 132 LEU A N 1
ATOM 1074 C CA . LEU A 1 132 ? -6.808 1.107 21.386 1.00 90.00 132 LEU A CA 1
ATOM 1075 C C . LEU A 1 132 ? -7.793 0.197 22.140 1.00 90.00 132 LEU A C 1
ATOM 1077 O O . LEU A 1 132 ? -7.608 -0.009 23.335 1.00 90.00 132 LEU A O 1
ATOM 1081 N N . CYS A 1 133 ? -8.832 -0.336 21.487 1.00 87.12 133 CYS A N 1
ATOM 1082 C CA . CYS A 1 133 ? -9.808 -1.238 22.127 1.00 87.12 133 CYS A CA 1
ATOM 1083 C C . CYS A 1 133 ? -10.039 -2.565 21.389 1.00 87.12 133 CYS A C 1
ATOM 1085 O O . CYS A 1 133 ? -10.689 -3.440 21.944 1.00 87.12 133 CYS A O 1
ATOM 1087 N N . GLY A 1 134 ? -9.517 -2.740 20.173 1.00 87.12 134 GLY A N 1
ATOM 1088 C CA . GLY A 1 134 ? -9.696 -3.948 19.358 1.00 87.12 134 GLY A CA 1
ATOM 1089 C C . GLY A 1 134 ? -10.985 -3.983 18.529 1.00 87.12 134 GLY A C 1
ATOM 1090 O O . GLY A 1 134 ? -10.999 -4.648 17.500 1.00 87.12 134 GLY A O 1
ATOM 1091 N N . GLU A 1 135 ? -12.019 -3.237 18.928 1.00 87.31 135 GLU A N 1
ATOM 1092 C CA . GLU A 1 135 ? -13.328 -3.211 18.254 1.00 87.31 135 GLU A CA 1
ATOM 1093 C C . GLU A 1 135 ? -13.271 -2.642 16.825 1.00 87.31 135 GLU A C 1
ATOM 1095 O O . GLU A 1 135 ? -12.428 -1.793 16.504 1.00 87.31 135 GLU A O 1
ATOM 1100 N N . GLU A 1 136 ? -14.212 -3.069 15.979 1.00 89.19 136 GLU A N 1
ATOM 1101 C CA . GLU A 1 136 ? -14.342 -2.600 14.596 1.00 89.19 136 GLU A CA 1
ATOM 1102 C C . GLU A 1 136 ? -14.749 -1.114 14.518 1.00 89.19 136 GLU A C 1
ATOM 1104 O O . GLU A 1 136 ? -15.498 -0.583 15.342 1.00 89.19 136 GLU A O 1
ATOM 1109 N N . ILE A 1 137 ? -14.217 -0.425 13.512 1.00 89.62 137 ILE A N 1
ATOM 1110 C CA . ILE A 1 137 ? -14.509 0.960 13.149 1.00 89.62 137 ILE A CA 1
ATOM 1111 C C . ILE A 1 137 ? -15.468 0.936 11.944 1.00 89.62 137 ILE A C 1
ATOM 1113 O O . ILE A 1 137 ? -15.167 0.259 10.955 1.00 89.62 137 ILE A O 1
ATOM 1117 N N . PRO A 1 138 ? -16.590 1.680 11.969 1.00 89.38 138 PRO A N 1
ATOM 1118 C CA . PRO A 1 138 ? -17.520 1.745 10.846 1.00 89.38 138 PRO A CA 1
ATOM 1119 C C . PRO A 1 138 ? -16.834 2.251 9.565 1.00 89.38 138 PRO A C 1
ATOM 1121 O O . PRO A 1 138 ? -16.001 3.160 9.589 1.00 89.38 138 PRO A O 1
ATOM 1124 N N . ARG A 1 139 ? -17.194 1.637 8.430 1.00 91.75 139 ARG A N 1
ATOM 1125 C CA . ARG A 1 139 ? -16.611 1.926 7.102 1.00 91.75 139 ARG A CA 1
ATOM 1126 C C . ARG A 1 139 ? -17.095 3.240 6.497 1.00 91.75 139 ARG A C 1
ATOM 1128 O O . ARG A 1 139 ? -16.390 3.837 5.686 1.00 91.75 139 ARG A O 1
ATOM 1135 N N . GLU A 1 140 ? -18.279 3.669 6.907 1.00 90.31 140 GLU A N 1
ATOM 1136 C CA . GLU A 1 140 ? -18.927 4.921 6.530 1.00 90.31 140 GLU A CA 1
ATOM 1137 C C . GLU A 1 140 ? -19.121 5.762 7.806 1.00 90.31 140 GLU A C 1
ATOM 1139 O O . GLU A 1 140 ? -19.311 5.179 8.878 1.00 90.31 140 GLU A O 1
ATOM 1144 N N . PRO A 1 141 ? -19.034 7.105 7.746 1.00 90.25 141 PRO A N 1
ATOM 1145 C CA . PRO A 1 141 ? -19.249 7.947 8.919 1.00 90.25 141 PRO A CA 1
ATOM 1146 C C . PRO A 1 141 ? -20.665 7.785 9.480 1.00 90.25 141 PRO A C 1
ATOM 1148 O O . PRO A 1 141 ? -21.645 7.897 8.748 1.00 90.25 141 PRO A O 1
ATOM 1151 N N . LEU A 1 142 ? -20.763 7.561 10.788 1.00 88.44 142 LEU A N 1
ATOM 1152 C CA . LEU A 1 142 ? -22.016 7.567 11.530 1.00 88.44 142 LEU A CA 1
ATOM 1153 C C . LEU A 1 142 ? -22.308 8.970 12.079 1.00 88.44 142 LEU A C 1
ATOM 1155 O O . LEU A 1 142 ? -21.401 9.667 12.543 1.00 88.44 142 LEU A O 1
ATOM 1159 N N . GLU A 1 143 ? -23.584 9.341 12.085 1.00 89.50 143 GLU A N 1
ATOM 1160 C CA . GLU A 1 143 ? -24.116 10.586 12.645 1.00 89.50 143 GLU A CA 1
ATOM 1161 C C . GLU A 1 143 ? -25.261 10.264 13.625 1.00 89.50 143 GLU A C 1
ATOM 1163 O O . GLU A 1 143 ? -25.802 9.157 13.623 1.00 89.50 143 GLU A O 1
ATOM 1168 N N . GLY A 1 144 ? -25.643 11.218 14.478 1.00 87.94 144 GLY A N 1
ATOM 1169 C CA . GLY A 1 144 ? -26.714 11.027 15.466 1.00 87.94 144 GLY A CA 1
ATOM 1170 C C . GLY A 1 144 ? -26.236 10.484 16.819 1.00 87.94 144 GLY A C 1
ATOM 1171 O O . GLY A 1 144 ? -25.060 10.591 17.165 1.00 87.94 144 GLY A O 1
ATOM 1172 N N . VAL A 1 145 ? -27.164 9.962 17.631 1.00 84.88 145 VAL A N 1
ATOM 1173 C CA . VAL A 1 145 ? -26.953 9.649 19.060 1.00 84.88 145 VAL A CA 1
ATOM 1174 C C . VAL A 1 145 ? -27.654 8.341 19.448 1.00 84.88 145 VAL A C 1
ATOM 1176 O O . VAL A 1 145 ? -28.818 8.154 19.109 1.00 84.88 145 VAL A O 1
ATOM 1179 N N . VAL A 1 146 ? -26.981 7.479 20.219 1.00 76.50 146 VAL A N 1
ATOM 1180 C CA . VAL A 1 146 ? -27.537 6.247 20.824 1.00 76.50 146 VAL A CA 1
ATOM 1181 C C . VAL A 1 146 ? -27.202 6.228 22.317 1.00 76.50 146 VAL A C 1
ATOM 1183 O O . VAL A 1 146 ? -26.058 6.482 22.681 1.00 76.50 146 VAL A O 1
ATOM 1186 N N . ASP A 1 147 ? -28.182 5.974 23.192 1.00 74.81 147 ASP A N 1
ATOM 1187 C CA . ASP A 1 147 ? -28.037 6.003 24.665 1.00 74.81 147 ASP A CA 1
ATOM 1188 C C . ASP A 1 147 ? -27.304 7.259 25.206 1.00 74.81 147 ASP A C 1
ATOM 1190 O O . ASP A 1 147 ? -26.518 7.207 26.151 1.00 74.81 147 ASP A O 1
ATOM 1194 N N . GLY A 1 148 ? -27.533 8.419 24.575 1.00 79.19 148 GLY A N 1
ATOM 1195 C CA . GLY A 1 148 ? -26.873 9.689 24.916 1.00 79.19 148 GLY A CA 1
ATOM 1196 C C . GLY A 1 148 ? -25.428 9.834 24.412 1.00 79.19 148 GLY A C 1
ATOM 1197 O O . GLY A 1 148 ? -24.796 10.861 24.661 1.00 79.19 148 GLY A O 1
ATOM 1198 N N . VAL A 1 149 ? -24.899 8.850 23.680 1.00 76.44 149 VAL A N 1
ATOM 1199 C CA . VAL A 1 149 ? -23.568 8.868 23.061 1.00 76.44 149 VAL A CA 1
ATOM 1200 C C . VAL A 1 149 ? -23.677 9.257 21.579 1.00 76.44 149 VAL A C 1
ATOM 1202 O O . VAL A 1 149 ? -24.305 8.528 20.813 1.00 76.44 149 VAL A O 1
ATOM 1205 N N . PRO A 1 150 ? -23.044 10.360 21.133 1.00 86.44 150 PRO A N 1
ATOM 1206 C CA . PRO A 1 150 ? -22.897 10.666 19.710 1.00 86.44 150 PRO A CA 1
ATOM 1207 C C . PRO A 1 150 ? -22.196 9.535 18.953 1.00 86.44 150 PRO A C 1
ATOM 1209 O O . PRO A 1 150 ? -21.103 9.129 19.353 1.00 86.44 150 PRO A O 1
ATOM 1212 N N . LEU A 1 151 ? -22.784 9.051 17.857 1.00 86.81 151 LEU A N 1
ATOM 1213 C CA . LEU A 1 151 ? -22.206 7.978 17.037 1.00 86.81 151 LEU A CA 1
ATOM 1214 C C . LEU A 1 151 ? -20.929 8.417 16.308 1.00 86.81 151 LEU A C 1
ATOM 1216 O O . LEU A 1 151 ? -20.054 7.588 16.065 1.00 86.81 151 LEU A O 1
ATOM 1220 N N . GLU A 1 152 ? -20.750 9.723 16.091 1.00 89.56 152 GLU A N 1
ATOM 1221 C CA . GLU A 1 152 ? -19.502 10.328 15.603 1.00 89.56 152 GLU A CA 1
ATOM 1222 C C . GLU A 1 152 ? -18.266 9.909 16.419 1.00 89.56 152 GLU A C 1
ATOM 1224 O O . GLU A 1 152 ? -17.153 9.842 15.896 1.00 89.56 152 GLU A O 1
ATOM 1229 N N . HIS A 1 153 ? -18.444 9.569 17.699 1.00 89.19 153 HIS A N 1
ATOM 1230 C CA . HIS A 1 153 ? -17.382 9.046 18.555 1.00 89.19 153 HIS A CA 1
ATOM 1231 C C . HIS A 1 153 ? -16.783 7.719 18.075 1.00 89.19 153 HIS A C 1
ATOM 1233 O O . HIS A 1 153 ? -15.649 7.410 18.453 1.00 89.19 153 HIS A O 1
ATOM 1239 N N . LEU A 1 154 ? -17.516 6.954 17.262 1.00 88.50 154 LEU A N 1
ATOM 1240 C CA . LEU A 1 154 ? -17.055 5.720 16.632 1.00 88.50 154 LEU A CA 1
ATOM 1241 C C . LEU A 1 154 ? -16.356 5.968 15.287 1.00 88.50 154 LEU A C 1
ATOM 1243 O O . LEU A 1 154 ? -15.687 5.069 14.787 1.00 88.50 154 LEU A O 1
ATOM 1247 N N . ASN A 1 155 ? -16.449 7.167 14.707 1.00 92.81 155 ASN A N 1
ATOM 1248 C CA . ASN A 1 155 ? -15.907 7.416 13.374 1.00 92.81 155 ASN A CA 1
ATOM 1249 C C . ASN A 1 155 ? -14.377 7.288 13.330 1.00 92.81 155 ASN A C 1
ATOM 1251 O O . ASN A 1 155 ? -13.664 7.552 14.305 1.00 92.81 155 ASN A O 1
ATOM 1255 N N . LEU A 1 156 ? -13.892 6.867 12.161 1.00 95.25 156 LEU A N 1
ATOM 1256 C CA . LEU A 1 156 ? -12.486 6.620 11.867 1.00 95.25 156 LEU A CA 1
ATOM 1257 C C . LEU A 1 156 ? -11.621 7.871 12.083 1.00 95.25 156 LEU A C 1
ATOM 1259 O O . LEU A 1 156 ? -11.790 8.879 11.398 1.00 95.25 156 LEU A O 1
ATOM 1263 N N . VAL A 1 157 ? -10.612 7.763 12.950 1.00 94.88 157 VAL A N 1
ATOM 1264 C CA . VAL A 1 157 ? -9.514 8.734 13.047 1.00 94.88 157 VAL A CA 1
ATOM 1265 C C . VAL A 1 157 ? -8.148 8.060 12.956 1.00 94.88 157 VAL A C 1
ATOM 1267 O O . VAL A 1 157 ? -7.971 6.886 13.284 1.00 94.88 157 VAL A O 1
ATOM 1270 N N . VAL A 1 158 ? -7.153 8.839 12.531 1.00 95.06 158 VAL A N 1
ATOM 1271 C CA . VAL A 1 158 ? -5.747 8.427 12.493 1.00 95.06 158 VAL A CA 1
ATOM 1272 C C . VAL A 1 158 ? -5.052 8.864 13.789 1.00 95.06 158 VAL A C 1
ATOM 1274 O O . VAL A 1 158 ? -4.760 10.047 13.989 1.00 95.06 158 VAL A O 1
ATOM 1277 N N . ASP A 1 159 ? -4.789 7.900 14.669 1.00 93.69 159 ASP A N 1
ATOM 1278 C CA . ASP A 1 159 ? -4.136 8.085 15.967 1.00 93.69 159 ASP A CA 1
ATOM 1279 C C . ASP A 1 159 ? -2.611 7.881 15.881 1.00 93.69 159 ASP A C 1
ATOM 1281 O O . ASP A 1 159 ? -2.070 7.372 14.893 1.00 93.69 159 ASP A O 1
ATOM 1285 N N . ARG A 1 160 ? -1.892 8.302 16.930 1.00 91.69 160 ARG A N 1
ATOM 1286 C CA . ARG A 1 160 ? -0.430 8.182 17.019 1.00 91.69 160 ARG A CA 1
ATOM 1287 C C . ARG A 1 160 ? -0.016 7.284 18.173 1.00 91.69 160 ARG A C 1
ATOM 1289 O O . ARG A 1 160 ? -0.218 7.641 19.332 1.00 91.69 160 ARG A O 1
ATOM 1296 N N . ILE A 1 161 ? 0.611 6.149 17.867 1.00 90.75 161 ILE A N 1
ATOM 1297 C CA . ILE A 1 161 ? 1.000 5.115 18.840 1.00 90.75 161 ILE A CA 1
ATOM 1298 C C . ILE A 1 161 ? 1.881 5.716 19.946 1.00 90.75 161 ILE A C 1
ATOM 1300 O O . ILE A 1 161 ? 1.564 5.570 21.122 1.00 90.75 161 ILE A O 1
ATOM 1304 N N . VAL A 1 162 ? 2.895 6.511 19.596 1.00 88.88 162 VAL A N 1
ATOM 1305 C CA . VAL A 1 162 ? 3.544 7.464 20.509 1.00 88.88 162 VAL A CA 1
ATOM 1306 C C . VAL A 1 162 ? 2.954 8.864 20.269 1.00 88.88 162 VAL A C 1
ATOM 1308 O O . VAL A 1 162 ? 2.970 9.334 19.128 1.00 88.88 162 VAL A O 1
ATOM 1311 N N . PRO A 1 163 ? 2.461 9.574 21.299 1.00 87.25 163 PRO A N 1
ATOM 1312 C CA . PRO A 1 163 ? 1.926 10.933 21.166 1.00 87.25 163 PRO A CA 1
ATOM 1313 C C . PRO A 1 163 ? 2.995 11.986 20.830 1.00 87.25 163 PRO A C 1
ATOM 1315 O O . PRO A 1 163 ? 4.156 11.850 21.217 1.00 87.25 163 PRO A O 1
ATOM 1318 N N . ARG A 1 164 ? 2.609 13.091 20.170 1.00 85.94 164 ARG A N 1
ATOM 1319 C CA . ARG A 1 164 ? 3.534 14.191 19.804 1.00 85.94 164 ARG A CA 1
ATOM 1320 C C . ARG A 1 164 ? 4.232 14.836 21.015 1.00 85.94 164 ARG A C 1
ATOM 1322 O O . ARG A 1 164 ? 5.399 15.200 20.907 1.00 85.94 164 ARG A O 1
ATOM 1329 N N . SER A 1 165 ? 3.561 14.917 22.167 1.00 84.00 165 SER A N 1
ATOM 1330 C CA . SER A 1 165 ? 4.151 15.333 23.456 1.00 84.00 165 SER A CA 1
ATOM 1331 C C . SER A 1 165 ? 5.352 14.467 23.860 1.00 84.00 165 SER A C 1
ATOM 1333 O O . SER A 1 165 ? 6.358 14.981 24.341 1.00 84.00 165 SER A O 1
ATOM 1335 N N . SER A 1 166 ? 5.284 13.168 23.572 1.00 85.06 166 SER A N 1
ATOM 1336 C CA . SER A 1 166 ? 6.330 12.168 23.821 1.00 85.06 166 SER A CA 1
ATOM 1337 C C . SER A 1 166 ? 7.270 11.977 22.619 1.00 85.06 166 SER A C 1
ATOM 1339 O O . SER A 1 166 ? 7.843 10.905 22.441 1.00 85.06 166 SER A O 1
ATOM 1341 N N . LYS A 1 167 ? 7.434 13.013 21.778 1.00 84.25 167 LYS A N 1
ATOM 1342 C CA . LYS A 1 167 ? 8.230 13.014 20.527 1.00 84.25 167 LYS A CA 1
ATOM 1343 C C . LYS A 1 167 ? 7.737 12.040 19.444 1.00 84.25 167 LYS A C 1
ATOM 1345 O O . LYS A 1 167 ? 8.489 11.691 18.534 1.00 84.25 167 LYS A O 1
ATOM 1350 N N . GLY A 1 168 ? 6.472 11.633 19.512 1.00 85.56 168 GLY A N 1
ATOM 1351 C CA . GLY A 1 168 ? 5.812 10.845 18.477 1.00 85.56 168 GLY A CA 1
ATOM 1352 C C . GLY A 1 168 ? 5.789 11.544 17.119 1.00 85.56 168 GLY A C 1
ATOM 1353 O O . GLY A 1 168 ? 5.539 12.747 17.028 1.00 85.56 168 GLY A O 1
ATOM 1354 N N . SER A 1 169 ? 6.039 10.774 16.062 1.00 91.56 169 SER A N 1
ATOM 1355 C CA . SER A 1 169 ? 6.115 11.253 14.680 1.00 91.56 169 SER A CA 1
ATOM 1356 C C . SER A 1 169 ? 4.841 10.952 13.880 1.00 91.56 169 SER A C 1
ATOM 1358 O O . SER A 1 169 ? 3.959 10.231 14.342 1.00 91.56 169 SER A O 1
ATOM 1360 N N . ASP A 1 170 ? 4.760 11.479 12.658 1.00 93.75 170 ASP A N 1
ATOM 1361 C CA . ASP A 1 170 ? 3.691 11.160 11.699 1.00 93.75 170 ASP A CA 1
ATOM 1362 C C . ASP A 1 170 ? 4.099 10.027 10.720 1.00 93.75 170 ASP A C 1
ATOM 1364 O O . ASP A 1 170 ? 3.460 9.836 9.688 1.00 93.75 170 ASP A O 1
ATOM 1368 N N . TYR A 1 171 ? 5.183 9.290 11.006 1.00 95.12 171 TYR A N 1
ATOM 1369 C CA . TYR A 1 171 ? 5.669 8.197 10.153 1.00 95.12 171 TYR A CA 1
ATOM 1370 C C . TYR A 1 171 ? 4.850 6.900 10.310 1.00 95.12 171 TYR A C 1
ATOM 1372 O O . TYR A 1 171 ? 4.321 6.651 11.395 1.00 95.12 171 TYR A O 1
ATOM 1380 N N . PRO A 1 172 ? 4.792 6.023 9.283 1.00 94.81 172 PRO A N 1
ATOM 1381 C CA . PRO A 1 172 ? 3.960 4.814 9.300 1.00 94.81 172 PRO A CA 1
ATOM 1382 C C . PRO A 1 172 ? 4.177 3.829 10.460 1.00 94.81 172 PRO A C 1
ATOM 1384 O O . PRO A 1 172 ? 3.266 3.054 10.749 1.00 94.81 172 PRO A O 1
ATOM 1387 N N . THR A 1 173 ? 5.338 3.826 11.133 1.00 92.06 173 THR A N 1
ATOM 1388 C CA . THR A 1 173 ? 5.537 3.057 12.383 1.00 92.06 173 THR A CA 1
ATOM 1389 C C . THR A 1 173 ? 4.713 3.553 13.555 1.00 92.06 173 THR A C 1
ATOM 1391 O O . THR A 1 173 ? 4.385 2.767 14.436 1.00 92.06 173 THR A O 1
ATOM 1394 N N . ASN A 1 174 ? 4.446 4.855 13.596 1.00 93.44 174 ASN A N 1
ATOM 1395 C CA . ASN A 1 174 ? 3.864 5.544 14.734 1.00 93.44 174 ASN A CA 1
ATOM 1396 C C . ASN A 1 174 ? 2.388 5.893 14.514 1.00 93.44 174 ASN A C 1
ATOM 1398 O O . ASN A 1 174 ? 1.793 6.582 15.336 1.00 93.44 174 ASN A O 1
ATOM 1402 N N . VAL A 1 175 ? 1.809 5.449 13.402 1.00 94.94 175 VAL A N 1
ATOM 1403 C CA . VAL A 1 175 ? 0.467 5.801 12.941 1.00 94.94 175 VAL A CA 1
ATOM 1404 C C . VAL A 1 175 ? -0.387 4.539 12.862 1.00 94.94 175 VAL A C 1
ATOM 1406 O O . VAL A 1 175 ? 0.064 3.534 12.307 1.00 94.94 175 VAL A O 1
ATOM 1409 N N . ALA A 1 176 ? -1.603 4.597 13.407 1.00 94.69 176 ALA A N 1
ATOM 1410 C CA . ALA A 1 176 ? -2.609 3.530 13.385 1.00 94.69 176 ALA A CA 1
ATOM 1411 C C . ALA A 1 176 ? -4.028 4.121 13.445 1.00 94.69 176 ALA A C 1
ATOM 1413 O O . ALA A 1 176 ? -4.190 5.311 13.720 1.00 94.69 176 ALA A O 1
ATOM 1414 N N . VAL A 1 177 ? -5.057 3.313 13.188 1.00 95.75 177 VAL A N 1
ATOM 1415 C CA . VAL A 1 177 ? -6.460 3.769 13.227 1.00 95.75 177 VAL A CA 1
ATOM 1416 C C . VAL A 1 177 ? -7.139 3.537 14.577 1.00 95.75 177 VAL A C 1
ATOM 1418 O O . VAL A 1 177 ? -6.852 2.567 15.279 1.00 95.75 177 VAL A O 1
ATOM 1421 N N . ALA A 1 178 ? -8.054 4.434 14.944 1.00 94.44 178 ALA A N 1
ATOM 1422 C CA . ALA A 1 178 ? -8.877 4.333 16.147 1.00 94.44 178 ALA A CA 1
ATOM 1423 C C . ALA A 1 178 ? -10.268 4.955 15.939 1.00 94.44 178 ALA A C 1
ATOM 1425 O O . ALA A 1 178 ? -10.463 5.747 15.018 1.00 94.44 178 ALA A O 1
ATOM 1426 N N . HIS A 1 179 ? -11.209 4.661 16.841 1.00 92.56 179 HIS A N 1
ATOM 1427 C CA . HIS A 1 179 ? -12.422 5.470 17.015 1.00 92.56 179 HIS A CA 1
ATOM 1428 C C . HIS A 1 179 ? -12.061 6.871 17.530 1.00 92.56 179 HIS A C 1
ATOM 1430 O O . HIS A 1 179 ? -11.170 7.012 18.382 1.00 92.56 179 HIS A O 1
ATOM 1436 N N . ALA A 1 180 ? -12.791 7.898 17.088 1.00 92.31 180 ALA A N 1
ATOM 1437 C CA . ALA A 1 180 ? -12.598 9.288 17.507 1.00 92.31 180 ALA A CA 1
ATOM 1438 C C . ALA A 1 180 ? -12.549 9.458 19.039 1.00 92.31 180 ALA A C 1
ATOM 1440 O O . ALA A 1 180 ? -11.619 10.075 19.570 1.00 92.31 180 ALA A O 1
ATOM 1441 N N . ALA A 1 181 ? -13.486 8.849 19.776 1.00 90.50 181 ALA A N 1
ATOM 1442 C CA . ALA A 1 181 ? -13.506 8.917 21.238 1.00 90.50 181 ALA A CA 1
ATOM 1443 C C . ALA A 1 181 ? -12.373 8.136 21.917 1.00 90.50 181 ALA A C 1
ATOM 1445 O O . ALA A 1 181 ? -11.931 8.544 22.990 1.00 90.50 181 ALA A O 1
ATOM 1446 N N . CYS A 1 182 ? -11.861 7.059 21.316 1.00 90.12 182 CYS A N 1
ATOM 1447 C CA . CYS A 1 182 ? -10.726 6.324 21.876 1.00 90.12 182 CYS A CA 1
ATOM 1448 C C . CYS A 1 182 ? -9.448 7.172 21.801 1.00 90.12 182 CYS A C 1
ATOM 1450 O O . CYS A 1 182 ? -8.779 7.362 22.820 1.00 90.12 182 CYS A O 1
ATOM 1452 N N . SER A 1 183 ? -9.159 7.776 20.641 1.00 90.69 183 SER A N 1
ATOM 1453 C CA . SER A 1 183 ? -8.034 8.719 20.505 1.00 90.69 183 SER A CA 1
ATOM 1454 C C . SER A 1 183 ? -8.205 9.939 21.430 1.00 90.69 183 SER A C 1
ATOM 1456 O O . SER A 1 183 ? -7.278 10.310 22.159 1.00 90.69 183 SER A O 1
ATOM 1458 N N . LEU A 1 184 ? -9.417 10.507 21.511 1.00 88.19 184 LEU A N 1
ATOM 1459 C CA . LEU A 1 184 ? -9.711 11.652 22.378 1.00 88.19 184 LEU A CA 1
ATOM 1460 C C . LEU A 1 184 ? -9.566 11.329 23.874 1.00 88.19 184 LEU A C 1
ATOM 1462 O O . LEU A 1 184 ? -8.991 12.125 24.615 1.00 88.19 184 LEU A O 1
ATOM 1466 N N . ALA A 1 185 ? -10.063 10.182 24.344 1.00 85.56 185 ALA A N 1
ATOM 1467 C CA . ALA A 1 185 ? -10.007 9.790 25.756 1.00 85.56 185 ALA A CA 1
ATOM 1468 C C . ALA A 1 185 ? -8.583 9.442 26.215 1.00 85.56 185 ALA A C 1
ATOM 1470 O O . ALA A 1 185 ? -8.212 9.672 27.374 1.00 85.56 185 ALA A O 1
ATOM 1471 N N . ARG A 1 186 ? -7.752 8.944 25.296 1.00 82.75 186 ARG A N 1
ATOM 1472 C CA . ARG A 1 186 ? -6.343 8.647 25.548 1.00 82.75 186 ARG A CA 1
ATOM 1473 C C . ARG A 1 186 ? -5.549 9.890 25.966 1.00 82.75 186 ARG A C 1
ATOM 1475 O O . ARG A 1 186 ? -4.711 9.786 26.862 1.00 82.75 186 ARG A O 1
ATOM 1482 N N . ARG A 1 187 ? -5.832 11.064 25.378 1.00 70.75 187 ARG A N 1
ATOM 1483 C CA . ARG A 1 187 ? -5.211 12.377 25.697 1.00 70.75 187 ARG A CA 1
ATOM 1484 C C . ARG A 1 187 ? -3.673 12.380 25.753 1.00 70.75 187 ARG A C 1
ATOM 1486 O O . ARG A 1 187 ? -3.076 13.141 26.506 1.00 70.75 187 ARG A O 1
ATOM 1493 N N . GLY A 1 188 ? -3.021 11.534 24.957 1.00 65.88 188 GLY A N 1
ATOM 1494 C CA . GLY A 1 188 ? -1.558 11.447 24.924 1.00 65.88 188 GLY A CA 1
ATOM 1495 C C . GLY A 1 188 ? -0.912 10.629 26.053 1.00 65.88 188 GLY A C 1
ATOM 1496 O O . GLY A 1 188 ? 0.278 10.801 26.304 1.00 65.88 188 GLY A O 1
ATOM 1497 N N . ARG A 1 189 ? -1.666 9.735 26.704 1.00 71.00 189 ARG A N 1
ATOM 1498 C CA . ARG A 1 189 ? -1.133 8.651 27.552 1.00 71.00 189 ARG A CA 1
ATOM 1499 C C . ARG A 1 189 ? -0.526 7.506 26.732 1.00 71.00 189 ARG A C 1
ATOM 1501 O O . ARG A 1 189 ? -0.680 7.460 25.503 1.00 71.00 189 ARG A O 1
ATOM 1508 N N . ALA A 1 190 ? 0.156 6.577 27.399 1.00 68.69 190 ALA A N 1
ATOM 1509 C CA . ALA A 1 190 ? 0.624 5.339 26.770 1.00 68.69 190 ALA A CA 1
ATOM 1510 C C . ALA A 1 190 ? -0.567 4.498 26.243 1.00 68.69 190 ALA A C 1
ATOM 1512 O O . ALA A 1 190 ? -1.723 4.794 26.558 1.00 68.69 190 ALA A O 1
ATOM 1513 N N . VAL A 1 191 ? -0.326 3.493 25.394 1.00 69.94 191 VAL A N 1
ATOM 1514 C CA . VAL A 1 191 ? -1.411 2.586 24.943 1.00 69.94 191 VAL A CA 1
ATOM 1515 C C . VAL A 1 191 ? -1.750 1.601 26.065 1.00 69.94 191 VAL A C 1
ATOM 1517 O O . VAL A 1 191 ? -2.907 1.309 26.332 1.00 69.94 191 VAL A O 1
ATOM 1520 N N . GLU A 1 192 ? -0.726 1.197 26.803 1.00 70.38 192 GLU A N 1
ATOM 1521 C CA . GLU A 1 192 ? -0.721 0.304 27.958 1.00 70.38 192 GLU A CA 1
ATOM 1522 C C . GLU A 1 192 ? -1.479 0.881 29.174 1.00 70.38 192 GLU A C 1
ATOM 1524 O O . GLU A 1 192 ? -1.895 0.145 30.065 1.00 70.38 192 GLU A O 1
ATOM 1529 N N . GLU A 1 193 ? -1.676 2.203 29.205 1.00 75.19 193 GLU A N 1
ATOM 1530 C CA . GLU A 1 193 ? -2.447 2.939 30.220 1.00 75.19 193 GLU A CA 1
ATOM 1531 C C . GLU A 1 193 ? -3.914 3.174 29.809 1.00 75.19 193 GLU A C 1
ATOM 1533 O O . GLU A 1 193 ? -4.697 3.740 30.580 1.00 75.19 193 GLU A O 1
ATOM 1538 N N . PHE A 1 194 ? -4.291 2.815 28.578 1.00 79.88 194 PHE A N 1
ATOM 1539 C CA . PHE A 1 194 ? -5.617 3.097 28.045 1.00 79.88 194 PHE A CA 1
ATOM 1540 C C . PHE A 1 194 ? -6.689 2.200 28.675 1.00 79.88 194 PHE A C 1
ATOM 1542 O O . PHE A 1 194 ? -6.480 1.024 28.966 1.00 79.88 194 PHE A O 1
ATOM 1549 N N . ARG A 1 195 ? -7.885 2.767 28.851 1.00 78.50 195 ARG A N 1
ATOM 1550 C CA . ARG A 1 195 ? -9.119 2.028 29.124 1.00 78.50 195 ARG A CA 1
ATOM 1551 C C . ARG A 1 195 ? -10.194 2.562 28.190 1.00 78.50 195 ARG A C 1
ATOM 1553 O O . ARG A 1 195 ? -10.334 3.780 28.059 1.00 78.50 195 ARG A O 1
ATOM 1560 N N . GLN A 1 196 ? -10.937 1.658 27.560 1.00 79.19 196 GLN A N 1
ATOM 1561 C CA . GLN A 1 196 ? -12.042 2.001 26.670 1.00 79.19 196 GLN A CA 1
ATOM 1562 C C . GLN A 1 196 ? -13.077 2.860 27.421 1.00 79.19 196 GLN A C 1
ATOM 1564 O O . GLN A 1 196 ? -13.466 2.505 28.537 1.00 79.19 196 GLN A O 1
ATOM 1569 N N . PRO A 1 197 ? -13.532 3.993 26.855 1.00 79.75 197 PRO A N 1
ATOM 1570 C CA . PRO A 1 197 ? -14.634 4.751 27.433 1.00 79.75 197 PRO A CA 1
ATOM 1571 C C . PRO A 1 197 ? -15.902 3.898 27.460 1.00 79.75 197 PRO A C 1
ATOM 1573 O O . PRO A 1 197 ? -16.245 3.282 26.451 1.00 79.75 197 PRO A O 1
ATOM 1576 N N . ALA A 1 198 ? -16.637 3.918 28.575 1.00 76.81 198 ALA A N 1
ATOM 1577 C CA . ALA A 1 198 ? -17.909 3.199 28.691 1.00 76.81 198 ALA A CA 1
ATOM 1578 C C . ALA A 1 198 ? -18.896 3.587 27.573 1.00 76.81 198 ALA A C 1
ATOM 1580 O O . ALA A 1 198 ? -19.585 2.729 27.043 1.00 76.81 198 ALA A O 1
ATOM 1581 N N . SER A 1 199 ? -18.882 4.851 27.135 1.00 72.12 199 SER A N 1
ATOM 1582 C CA . SER A 1 199 ? -19.665 5.330 25.991 1.00 72.12 199 SER A CA 1
ATOM 1583 C C . SER A 1 199 ? -19.352 4.604 24.676 1.00 72.12 199 SER A C 1
ATOM 1585 O O . SER A 1 199 ? -20.270 4.308 23.920 1.00 72.12 199 SER A O 1
ATOM 1587 N N . VAL A 1 200 ? -18.082 4.277 24.409 1.00 73.94 200 VAL A N 1
ATOM 1588 C CA . VAL A 1 200 ? -17.685 3.499 23.222 1.00 73.94 200 VAL A CA 1
ATOM 1589 C C . VAL A 1 200 ? -18.125 2.045 23.375 1.00 73.94 200 VAL A C 1
ATOM 1591 O O . VAL A 1 200 ? -18.673 1.487 22.433 1.00 73.94 200 VAL A O 1
ATOM 1594 N N . ALA A 1 201 ? -17.933 1.445 24.554 1.00 79.00 201 ALA A N 1
ATOM 1595 C CA . ALA A 1 201 ? -18.352 0.066 24.813 1.00 79.00 201 ALA A CA 1
ATOM 1596 C C . ALA A 1 201 ? -19.877 -0.111 24.660 1.00 79.00 201 ALA A C 1
ATOM 1598 O O . ALA A 1 201 ? -20.318 -1.016 23.955 1.00 79.00 201 ALA A O 1
ATOM 1599 N N . THR A 1 202 ? -20.679 0.793 25.235 1.00 78.38 202 THR A N 1
ATOM 1600 C CA . THR A 1 202 ? -22.142 0.796 25.077 1.00 78.38 202 THR A CA 1
ATOM 1601 C C . THR A 1 202 ? -22.547 0.995 23.618 1.00 78.38 202 THR A C 1
ATOM 1603 O O . THR A 1 202 ? -23.360 0.227 23.117 1.00 78.38 202 THR A O 1
ATOM 1606 N N . ALA A 1 203 ? -21.978 1.979 22.911 1.00 77.50 203 ALA A N 1
ATOM 1607 C CA . ALA A 1 203 ? -22.357 2.251 21.523 1.00 77.50 203 ALA A CA 1
ATOM 1608 C C . ALA A 1 203 ? -21.993 1.095 20.570 1.00 77.50 203 ALA A C 1
ATOM 1610 O O . ALA A 1 203 ? -22.811 0.727 19.730 1.00 77.50 203 ALA A O 1
ATOM 1611 N N . VAL A 1 204 ? -20.819 0.469 20.733 1.00 77.94 204 VAL A N 1
ATOM 1612 C CA . VAL A 1 204 ? -20.428 -0.728 19.963 1.00 77.94 204 VAL A CA 1
ATOM 1613 C C . VAL A 1 204 ? -21.370 -1.898 20.259 1.00 77.94 204 VAL A C 1
ATOM 1615 O O . VAL A 1 204 ? -21.896 -2.498 19.325 1.00 77.94 204 VAL A O 1
ATOM 1618 N N . ALA A 1 205 ? -21.661 -2.184 21.534 1.00 76.38 205 ALA A N 1
ATOM 1619 C CA . ALA A 1 205 ? -22.594 -3.250 21.901 1.00 76.38 205 ALA A CA 1
ATOM 1620 C C . ALA A 1 205 ? -24.007 -3.005 21.338 1.00 76.38 205 ALA A C 1
ATOM 1622 O O . ALA A 1 205 ? -24.617 -3.915 20.780 1.00 76.38 205 ALA A O 1
ATOM 1623 N N . ARG A 1 206 ? -24.520 -1.771 21.419 1.00 76.69 206 ARG A N 1
ATOM 1624 C CA . ARG A 1 206 ? -25.829 -1.410 20.852 1.00 76.69 206 ARG A CA 1
ATOM 1625 C C . ARG A 1 206 ? -25.879 -1.562 19.335 1.00 76.69 206 ARG A C 1
ATOM 1627 O O . ARG A 1 206 ? -26.900 -2.015 18.838 1.00 76.69 206 ARG A O 1
ATOM 1634 N N . LEU A 1 207 ? -24.809 -1.248 18.605 1.00 74.25 207 LEU A N 1
ATOM 1635 C CA . LEU A 1 207 ? -24.761 -1.481 17.156 1.00 74.25 207 LEU A CA 1
ATOM 1636 C C . LEU A 1 207 ? -24.640 -2.972 16.802 1.00 74.25 207 LEU A C 1
ATOM 1638 O O . LEU A 1 207 ? -25.231 -3.402 15.817 1.00 74.25 207 LEU A O 1
ATOM 1642 N N . ALA A 1 208 ? -23.935 -3.768 17.612 1.00 69.44 208 ALA A N 1
ATOM 1643 C CA . ALA A 1 208 ? -23.800 -5.211 17.402 1.00 69.44 208 ALA A CA 1
ATOM 1644 C C . ALA A 1 208 ? -25.115 -5.984 17.631 1.00 69.44 208 ALA A C 1
ATOM 1646 O O . ALA A 1 208 ? -25.392 -6.941 16.912 1.00 69.44 208 ALA A O 1
ATOM 1647 N N . TYR A 1 209 ? -25.933 -5.568 18.607 1.00 59.38 209 TYR A N 1
ATOM 1648 C CA . TYR A 1 209 ? -27.208 -6.226 18.935 1.00 59.38 209 TYR A CA 1
ATOM 1649 C C . TYR A 1 209 ? -28.452 -5.518 18.359 1.00 59.38 209 TYR A C 1
ATOM 1651 O O . TYR A 1 209 ? -29.515 -6.123 18.276 1.00 59.38 209 TYR A O 1
ATOM 1659 N N . GLY A 1 210 ? -28.348 -4.259 17.928 1.00 52.09 210 GLY A N 1
ATOM 1660 C CA . GLY A 1 210 ? -29.487 -3.392 17.582 1.00 52.09 210 GLY A CA 1
ATOM 1661 C C . GLY A 1 210 ? -30.195 -3.664 16.250 1.00 52.09 210 GLY A C 1
ATOM 1662 O O . GLY A 1 210 ? -30.996 -2.841 15.820 1.00 52.09 210 GLY A O 1
ATOM 1663 N N . VAL A 1 211 ? -29.916 -4.786 15.580 1.00 43.81 211 VAL A N 1
ATOM 1664 C CA . VAL A 1 211 ? -30.573 -5.164 14.311 1.00 43.81 211 VAL A CA 1
ATOM 1665 C C . VAL A 1 211 ? -31.862 -5.975 14.550 1.00 43.81 211 VAL A C 1
ATOM 1667 O O . VAL A 1 211 ? -32.678 -6.109 13.641 1.00 43.81 211 VAL A O 1
ATOM 1670 N N . SER A 1 212 ? -32.096 -6.488 15.767 1.00 42.50 212 SER A N 1
ATOM 1671 C CA . SER A 1 212 ? -33.233 -7.374 16.080 1.00 42.50 212 SER A CA 1
ATOM 1672 C C . SER A 1 212 ? -34.491 -6.700 16.652 1.00 42.50 212 SER A C 1
ATOM 1674 O O . SER A 1 212 ? -35.523 -7.361 16.736 1.00 42.50 212 SER A O 1
ATOM 1676 N N . GLU A 1 213 ? -34.464 -5.413 17.015 1.00 39.22 213 GLU A N 1
ATOM 1677 C CA . GLU A 1 213 ? -35.621 -4.709 17.605 1.00 39.22 213 GLU A CA 1
ATOM 1678 C C . GLU A 1 213 ? -36.218 -3.666 16.645 1.00 39.22 213 GLU A C 1
ATOM 1680 O O . GLU A 1 213 ? -35.927 -2.475 16.716 1.00 39.22 213 GLU A O 1
ATOM 1685 N N . SER A 1 214 ? -37.079 -4.118 15.724 1.00 42.88 214 SER A N 1
ATOM 1686 C CA . SER A 1 214 ? -37.860 -3.228 14.838 1.00 42.88 214 SER A CA 1
ATOM 1687 C C . SER A 1 214 ? -39.296 -3.697 14.538 1.00 42.88 214 SER A C 1
ATOM 1689 O O . SER A 1 214 ? -39.959 -3.130 13.671 1.00 42.88 214 SER A O 1
ATOM 1691 N N . VAL A 1 215 ? -39.816 -4.701 15.264 1.00 43.75 215 VAL A N 1
ATOM 1692 C CA . VAL A 1 215 ? -41.167 -5.274 15.046 1.00 43.75 215 VAL A CA 1
ATOM 1693 C C . VAL A 1 215 ? -41.957 -5.570 16.337 1.00 43.75 215 VAL A C 1
ATOM 1695 O O . VAL A 1 215 ? -42.726 -6.527 16.387 1.00 43.75 215 VAL A O 1
ATOM 1698 N N . SER A 1 216 ? -41.814 -4.753 17.389 1.00 44.56 216 SER A N 1
ATOM 1699 C CA . SER A 1 216 ? -42.639 -4.893 18.608 1.00 44.56 216 SER A CA 1
ATOM 1700 C C . SER A 1 216 ? -42.821 -3.607 19.434 1.00 44.56 216 SER A C 1
ATOM 1702 O O . SER A 1 216 ? -42.702 -3.651 20.655 1.00 44.56 216 SER A O 1
ATOM 1704 N N . ASP A 1 217 ? -43.143 -2.472 18.799 1.00 37.03 217 ASP A N 1
ATOM 1705 C CA . ASP A 1 217 ? -43.618 -1.274 19.522 1.00 37.03 217 ASP A CA 1
ATOM 1706 C C . ASP A 1 217 ? -44.981 -0.789 18.999 1.00 37.03 217 ASP A C 1
ATOM 1708 O O . ASP A 1 217 ? -45.125 0.182 18.253 1.00 37.03 217 ASP A O 1
ATOM 1712 N N . SER A 1 218 ? -46.008 -1.572 19.333 1.00 42.25 218 SER A N 1
ATOM 1713 C CA . SER A 1 218 ? -47.429 -1.226 19.261 1.00 42.25 218 SER A CA 1
ATOM 1714 C C . SER A 1 218 ? -48.229 -2.250 20.073 1.00 42.25 218 SER A C 1
ATOM 1716 O O . SER A 1 218 ? -47.924 -3.438 20.029 1.00 42.25 218 SER A O 1
ATOM 1718 N N . LEU A 1 219 ? -49.293 -1.796 20.750 1.00 43.47 219 LEU A N 1
ATOM 1719 C CA . LEU A 1 219 ? -50.225 -2.593 21.578 1.00 43.47 219 LEU A CA 1
ATOM 1720 C C . LEU A 1 219 ? -49.758 -3.016 22.992 1.00 43.47 219 LEU A C 1
ATOM 1722 O O . LEU A 1 219 ? -49.883 -4.175 23.379 1.00 43.47 219 LEU A O 1
ATOM 1726 N N . SER A 1 220 ? -49.388 -2.048 23.836 1.00 47.22 220 SER A N 1
ATOM 1727 C CA . SER A 1 220 ? -49.504 -2.178 25.308 1.00 47.22 220 SER A CA 1
ATOM 1728 C C . SER A 1 220 ? -50.017 -0.895 25.991 1.00 47.22 220 SER A C 1
ATOM 1730 O O . SER A 1 220 ? -49.598 -0.510 27.081 1.00 47.22 220 SER A O 1
ATOM 1732 N N . GLY A 1 221 ? -50.971 -0.215 25.346 1.00 30.56 221 GLY A N 1
ATOM 1733 C CA . GLY A 1 221 ? -51.609 0.980 25.899 1.00 30.56 221 GLY A CA 1
ATOM 1734 C C . GLY A 1 221 ? -52.536 0.685 27.086 1.00 30.56 221 GLY A C 1
ATOM 1735 O O . GLY A 1 221 ? -53.622 0.152 26.893 1.00 30.56 221 GLY A O 1
ATOM 1736 N N . SER A 1 222 ? -52.126 1.140 28.275 1.00 36.16 222 SER A N 1
ATOM 1737 C CA . SER A 1 222 ? -52.963 1.482 29.444 1.00 36.16 222 SER A CA 1
ATOM 1738 C C . SER A 1 222 ? -53.820 0.393 30.120 1.00 36.16 222 SER A C 1
ATOM 1740 O O . SER A 1 222 ? -54.922 0.100 29.671 1.00 36.16 222 SER A O 1
ATOM 1742 N N . VAL A 1 223 ? -53.439 0.007 31.349 1.00 35.50 223 VAL A N 1
ATOM 1743 C CA . VAL A 1 223 ? -54.381 -0.166 32.485 1.00 35.50 223 VAL A CA 1
ATOM 1744 C C . VAL A 1 223 ? -53.700 0.073 33.849 1.00 35.50 223 VAL A C 1
ATOM 1746 O O . VAL A 1 223 ? -52.658 -0.501 34.134 1.00 35.50 223 VAL A O 1
ATOM 1749 N N . SER A 1 224 ? -54.337 0.923 34.666 1.00 36.00 224 SER A N 1
ATOM 1750 C CA . SER A 1 224 ? -54.325 1.011 36.147 1.00 36.00 224 SER A CA 1
ATOM 1751 C C . SER A 1 224 ? -53.047 0.724 36.970 1.00 36.00 224 SER A C 1
ATOM 1753 O O . SER A 1 224 ? -52.757 -0.415 37.321 1.00 36.00 224 SER A O 1
ATOM 1755 N N . ASP A 1 225 ? -52.401 1.810 37.400 1.00 29.70 225 ASP A N 1
ATOM 1756 C CA . ASP A 1 225 ? -52.260 2.260 38.804 1.00 29.70 225 ASP A CA 1
ATOM 1757 C C . ASP A 1 225 ? -52.116 1.279 40.006 1.00 29.70 225 ASP A C 1
ATOM 1759 O O . ASP A 1 225 ? -52.996 0.474 40.297 1.00 29.70 225 ASP A O 1
ATOM 1763 N N . SER A 1 226 ? -51.078 1.560 40.812 1.00 35.88 226 SER A N 1
ATOM 1764 C CA . SER A 1 226 ? -51.022 1.586 42.294 1.00 35.88 226 SER A CA 1
ATOM 1765 C C . SER A 1 226 ? -51.420 0.379 43.175 1.00 35.88 226 SER A C 1
ATOM 1767 O O . SER A 1 226 ? -52.594 0.149 43.449 1.00 35.88 226 SER A O 1
ATOM 1769 N N . VAL A 1 227 ? -50.413 -0.210 43.849 1.00 34.62 227 VAL A N 1
ATOM 1770 C CA . VAL A 1 227 ? -50.443 -0.627 45.280 1.00 34.62 227 VAL A CA 1
ATOM 1771 C C . VAL A 1 227 ? -49.020 -0.638 45.881 1.00 34.62 227 VAL A C 1
ATOM 1773 O O . VAL A 1 227 ? -48.036 -0.547 45.147 1.00 34.62 227 VAL A O 1
ATOM 1776 N N . SER A 1 228 ? -48.913 -0.690 47.215 1.00 30.41 228 SER A N 1
ATOM 1777 C CA . SER A 1 228 ? -47.726 -0.278 47.988 1.00 30.41 228 SER A CA 1
ATOM 1778 C C . SER A 1 228 ? -46.926 -1.412 48.660 1.00 30.41 228 SER A C 1
ATOM 1780 O O . SER A 1 228 ? -47.478 -2.450 48.997 1.00 30.41 228 SER A O 1
ATOM 1782 N N . GLU A 1 229 ? -45.669 -1.083 48.991 1.00 28.59 229 GLU A N 1
ATOM 1783 C CA . GLU A 1 229 ? -44.897 -1.508 50.182 1.00 28.59 229 GLU A CA 1
ATOM 1784 C C . GLU A 1 229 ? -44.431 -2.971 50.418 1.00 28.59 229 GLU A C 1
ATOM 1786 O O . GLU A 1 229 ? -45.190 -3.929 50.437 1.00 28.59 229 GLU A O 1
ATOM 1791 N N . SER A 1 230 ? -43.133 -3.061 50.757 1.00 31.83 230 SER A N 1
ATOM 1792 C CA . SER A 1 230 ? -42.559 -3.739 51.940 1.00 31.83 230 SER A CA 1
ATOM 1793 C C . SER A 1 230 ? -42.998 -5.175 52.300 1.00 31.83 230 SER A C 1
ATOM 1795 O O . SER A 1 230 ? -44.070 -5.371 52.859 1.00 31.83 230 SER A O 1
ATOM 1797 N N . VAL A 1 231 ? -42.085 -6.159 52.230 1.00 32.03 231 VAL A N 1
ATOM 1798 C CA . VAL A 1 231 ? -41.115 -6.498 53.312 1.00 32.03 231 VAL A CA 1
ATOM 1799 C C . VAL A 1 231 ? -40.115 -7.595 52.882 1.00 32.03 231 VAL A C 1
ATOM 1801 O O . VAL A 1 231 ? -40.282 -8.262 51.866 1.00 32.03 231 VAL A O 1
ATOM 1804 N N . SER A 1 232 ? -39.055 -7.766 53.675 1.00 31.06 232 SER A N 1
ATOM 1805 C CA . SER A 1 232 ? -38.088 -8.876 53.664 1.00 31.06 232 SER A CA 1
ATOM 1806 C C . SER A 1 232 ? -38.622 -10.164 54.314 1.00 31.06 232 SER A C 1
ATOM 1808 O O . SER A 1 232 ? -39.401 -10.052 55.256 1.00 31.06 232 SER A O 1
ATOM 1810 N N . ASP A 1 233 ? -38.060 -11.336 53.978 1.00 27.16 233 ASP A N 1
ATOM 1811 C CA . ASP A 1 233 ? -37.163 -12.070 54.905 1.00 27.16 233 ASP A CA 1
ATOM 1812 C C . ASP A 1 233 ? -36.323 -13.156 54.172 1.00 27.16 233 ASP A C 1
ATOM 1814 O O . ASP A 1 233 ? -36.195 -13.131 52.949 1.00 27.16 233 ASP A O 1
ATOM 1818 N N . SER A 1 234 ? -35.689 -14.052 54.936 1.00 31.78 234 SER A N 1
ATOM 1819 C CA . SER A 1 234 ? -34.451 -14.784 54.628 1.00 31.78 234 SER A CA 1
ATOM 1820 C C . SER A 1 234 ? -34.600 -16.317 54.777 1.00 31.78 234 SER A C 1
ATOM 1822 O O . SER A 1 234 ? -35.684 -16.796 55.103 1.00 31.78 234 SER A O 1
ATOM 1824 N N . ARG A 1 235 ? -33.460 -17.047 54.715 1.00 31.05 235 ARG A N 1
ATOM 1825 C CA . ARG A 1 235 ? -33.221 -18.474 55.100 1.00 31.05 235 ARG A CA 1
ATOM 1826 C C . ARG A 1 235 ? -33.479 -19.529 54.008 1.00 31.05 235 ARG A C 1
ATOM 1828 O O . ARG A 1 235 ? -34.318 -19.310 53.148 1.00 31.05 235 ARG A O 1
ATOM 1835 N N . SER A 1 236 ? -32.841 -20.710 54.006 1.00 32.31 236 SER A N 1
ATOM 1836 C CA . SER A 1 236 ? -31.583 -21.217 54.622 1.00 32.31 236 SER A CA 1
ATOM 1837 C C . SER A 1 236 ? -31.276 -22.624 54.047 1.00 32.31 236 SER A C 1
ATOM 1839 O O . SER A 1 236 ? -32.111 -23.170 53.333 1.00 32.31 236 SER A O 1
ATOM 1841 N N . ASP A 1 237 ? -30.150 -23.227 54.469 1.00 28.25 237 ASP A N 1
ATOM 1842 C CA . ASP A 1 237 ? -29.931 -24.688 54.592 1.00 28.25 237 ASP A CA 1
ATOM 1843 C C . ASP A 1 237 ? -29.704 -25.528 53.306 1.00 28.25 237 ASP A C 1
ATOM 1845 O O . ASP A 1 237 ? -30.281 -25.272 52.258 1.00 28.25 237 ASP A O 1
ATOM 1849 N N . SER A 1 238 ? -28.870 -26.584 53.315 1.00 30.30 238 SER A N 1
ATOM 1850 C CA . SER A 1 238 ? -27.785 -26.924 54.263 1.00 30.30 238 SER A CA 1
ATOM 1851 C C . SER A 1 238 ? -26.740 -27.876 53.645 1.00 30.30 238 SER A C 1
ATOM 1853 O O . SER A 1 238 ? -26.892 -28.349 52.520 1.00 30.30 238 SER A O 1
ATOM 1855 N N . LEU A 1 239 ? -25.665 -28.151 54.392 1.00 29.22 239 LEU A N 1
ATOM 1856 C CA . LEU A 1 239 ? -24.539 -29.018 54.006 1.00 29.22 239 LEU A CA 1
ATOM 1857 C C . LEU A 1 239 ? -24.817 -30.520 54.207 1.00 29.22 239 LEU A C 1
ATOM 1859 O O . LEU A 1 239 ? -25.591 -30.905 55.079 1.00 29.22 239 LEU A O 1
ATOM 1863 N N . SER A 1 240 ? -24.055 -31.376 53.517 1.00 32.62 240 SER A N 1
ATOM 1864 C CA . SER A 1 240 ? -23.523 -32.617 54.116 1.00 32.62 240 SER A CA 1
ATOM 1865 C C . SER A 1 240 ? -22.287 -33.140 53.366 1.00 32.62 240 SER A C 1
ATOM 1867 O O . SER A 1 240 ? -22.200 -33.060 52.143 1.00 32.62 240 SER A O 1
ATOM 1869 N N . GLU A 1 241 ? -21.314 -33.657 54.120 1.00 30.48 241 GLU A N 1
ATOM 1870 C CA . GLU A 1 241 ? -20.095 -34.310 53.622 1.00 30.48 241 GLU A CA 1
ATOM 1871 C C . GLU A 1 241 ? -20.240 -35.840 53.643 1.00 30.48 241 GLU A C 1
ATOM 1873 O O . GLU A 1 241 ? -20.859 -36.385 54.556 1.00 30.48 241 GLU A O 1
ATOM 1878 N N . VAL A 1 242 ? -19.537 -36.542 52.746 1.00 31.28 242 VAL A N 1
ATOM 1879 C CA . VAL A 1 242 ? -19.021 -37.901 53.003 1.00 31.28 242 VAL A CA 1
ATOM 1880 C C . VAL A 1 242 ? -17.590 -37.988 52.452 1.00 31.28 242 VAL A C 1
ATOM 1882 O O . VAL A 1 242 ? -17.272 -37.383 51.431 1.00 31.28 242 VAL A O 1
ATOM 1885 N N . GLN A 1 243 ? -16.711 -38.702 53.156 1.00 30.53 243 GLN A N 1
ATOM 1886 C CA . GLN A 1 243 ? -15.262 -38.743 52.919 1.00 30.53 243 GLN A CA 1
ATOM 1887 C C . GLN A 1 243 ? -14.774 -40.102 52.361 1.00 30.53 243 GLN A C 1
ATOM 1889 O O . GLN A 1 243 ? -15.513 -41.081 52.372 1.00 30.53 243 GLN A O 1
ATOM 1894 N N . GLN A 1 244 ? -13.461 -40.151 52.067 1.00 31.86 244 GLN A N 1
ATOM 1895 C CA . GLN A 1 244 ? -12.542 -41.316 52.032 1.00 31.86 244 GLN A CA 1
ATOM 1896 C C . GLN A 1 244 ? -12.259 -42.014 50.678 1.00 31.86 244 GLN A C 1
ATOM 1898 O O . GLN A 1 244 ? -13.152 -42.155 49.857 1.00 31.86 244 GLN A O 1
ATOM 1903 N N . SER A 1 245 ? -11.051 -42.564 50.418 1.00 30.45 245 SER A N 1
ATOM 1904 C CA . SER A 1 245 ? -9.672 -42.217 50.874 1.00 30.45 245 SER A CA 1
ATOM 1905 C C . SER A 1 245 ? -8.582 -43.052 50.137 1.00 30.45 245 SER A C 1
ATOM 1907 O O . SER A 1 245 ? -8.853 -44.207 49.837 1.00 30.45 245 SER A O 1
ATOM 1909 N N . VAL A 1 246 ? -7.352 -42.503 49.970 1.00 29.28 246 VAL A N 1
ATOM 1910 C CA . VAL A 1 246 ? -6.037 -43.155 49.609 1.00 29.28 246 VAL A CA 1
ATOM 1911 C C . VAL A 1 246 ? -5.972 -44.000 48.290 1.00 29.28 246 VAL A C 1
ATOM 1913 O O . VAL A 1 246 ? -6.986 -44.495 47.832 1.00 29.28 246 VAL A O 1
ATOM 1916 N N . THR A 1 247 ? -4.869 -44.201 47.534 1.00 27.84 247 THR A N 1
ATOM 1917 C CA . THR A 1 247 ? -3.393 -44.264 47.759 1.00 27.84 247 THR A CA 1
ATOM 1918 C C . THR A 1 247 ? -2.543 -43.744 46.558 1.00 27.84 247 THR A C 1
ATOM 1920 O O . THR A 1 247 ? -3.079 -43.363 45.523 1.00 27.84 247 THR A O 1
ATOM 1923 N N . THR A 1 248 ? -1.201 -43.709 46.689 1.00 31.11 248 THR A N 1
ATOM 1924 C CA . THR A 1 248 ? -0.169 -43.395 45.650 1.00 31.11 248 THR A CA 1
ATOM 1925 C C . THR A 1 248 ? 1.222 -43.930 46.084 1.00 31.11 248 THR A C 1
ATOM 1927 O O . THR A 1 248 ? 1.352 -44.279 47.261 1.00 31.11 248 THR A O 1
ATOM 1930 N N . PRO A 1 249 ? 2.304 -43.925 45.252 1.00 51.69 249 PRO A N 1
ATOM 1931 C CA . PRO A 1 249 ? 2.424 -43.792 43.787 1.00 51.69 249 PRO A CA 1
ATOM 1932 C C . PRO A 1 249 ? 2.901 -45.136 43.137 1.00 51.69 249 PRO A C 1
ATOM 1934 O O . PRO A 1 249 ? 2.015 -45.988 43.110 1.00 51.69 249 PRO A O 1
ATOM 1937 N N . PRO A 1 250 ? 4.155 -45.465 42.670 1.00 46.09 250 PRO A N 1
ATOM 1938 C CA . PRO A 1 250 ? 5.457 -44.764 42.530 1.00 46.09 250 PRO A CA 1
ATOM 1939 C C . PRO A 1 250 ? 6.120 -44.827 41.104 1.00 46.09 250 PRO A C 1
ATOM 1941 O O . PRO A 1 250 ? 5.476 -45.105 40.101 1.00 46.09 250 PRO A O 1
ATOM 1944 N N . ASN A 1 251 ? 7.435 -44.542 41.045 1.00 29.50 251 ASN A N 1
ATOM 1945 C CA . ASN A 1 251 ? 8.418 -44.670 39.934 1.00 29.50 251 ASN A CA 1
ATOM 1946 C C . ASN A 1 251 ? 8.534 -46.099 39.303 1.00 29.50 251 ASN A C 1
ATOM 1948 O O . ASN A 1 251 ? 8.106 -47.057 39.936 1.00 29.50 251 ASN A O 1
ATOM 1952 N N . ARG A 1 252 ? 9.197 -46.364 38.146 1.00 27.11 252 ARG A N 1
ATOM 1953 C CA . ARG A 1 252 ? 10.510 -45.840 37.667 1.00 27.11 252 ARG A CA 1
ATOM 1954 C C . ARG A 1 252 ? 10.860 -46.191 36.188 1.00 27.11 252 ARG A C 1
ATOM 1956 O O . ARG A 1 252 ? 10.439 -47.230 35.707 1.00 27.11 252 ARG A O 1
ATOM 1963 N N . PHE A 1 253 ? 11.705 -45.356 35.555 1.00 25.88 253 PHE A N 1
ATOM 1964 C CA . PHE A 1 253 ? 12.662 -45.567 34.428 1.00 25.88 253 PHE A CA 1
ATOM 1965 C C . PHE A 1 253 ? 12.623 -46.855 33.564 1.00 25.88 253 PHE A C 1
ATOM 1967 O O . PHE A 1 253 ? 12.76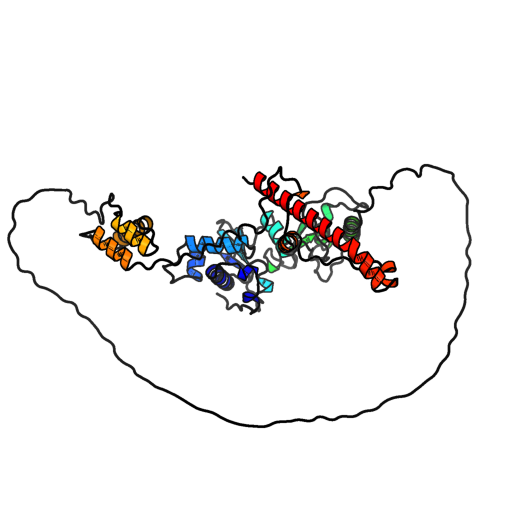3 -47.961 34.079 1.00 25.88 253 PHE A O 1
ATOM 1974 N N . THR A 1 254 ? 12.823 -46.684 32.247 1.00 32.03 254 THR A N 1
ATOM 1975 C CA . THR A 1 254 ? 14.104 -47.062 31.587 1.00 32.03 254 THR A CA 1
ATOM 1976 C C . THR A 1 254 ? 14.290 -46.370 30.231 1.00 32.03 254 THR A C 1
ATOM 1978 O O . THR A 1 254 ? 13.338 -46.199 29.477 1.00 32.03 254 THR A O 1
ATOM 1981 N N . GLU A 1 255 ? 15.528 -45.979 29.926 1.00 32.44 255 GLU A N 1
ATOM 1982 C CA . GLU A 1 255 ? 15.974 -45.574 28.585 1.00 32.44 255 GLU A CA 1
ATOM 1983 C C . GLU A 1 255 ? 16.344 -46.813 27.753 1.00 32.44 255 GLU A C 1
ATOM 1985 O O . GLU A 1 255 ? 16.654 -47.871 28.313 1.00 32.44 255 GLU A O 1
ATOM 1990 N N . ARG A 1 256 ? 16.405 -46.671 26.422 1.00 29.58 256 ARG A N 1
ATOM 1991 C CA . ARG A 1 256 ? 17.293 -47.508 25.605 1.00 29.58 256 ARG A CA 1
ATOM 1992 C C . ARG A 1 256 ? 17.683 -46.849 24.289 1.00 29.58 256 ARG A C 1
ATOM 1994 O O . ARG A 1 256 ? 16.829 -46.548 23.460 1.00 29.58 256 ARG A O 1
ATOM 2001 N N . ASP A 1 257 ? 18.985 -46.702 24.099 1.00 28.84 257 ASP A N 1
ATOM 2002 C CA . ASP A 1 257 ? 19.602 -46.396 22.816 1.00 28.84 257 ASP A CA 1
ATOM 2003 C C . ASP A 1 257 ? 19.401 -47.527 21.798 1.00 28.84 257 ASP A C 1
ATOM 2005 O O . ASP A 1 257 ? 19.228 -48.697 22.149 1.00 28.84 257 ASP A O 1
ATOM 2009 N N . ASN A 1 258 ? 19.575 -47.181 20.524 1.00 32.72 258 ASN A N 1
ATOM 2010 C CA . ASN A 1 258 ? 20.292 -48.036 19.584 1.00 32.72 258 ASN A CA 1
ATOM 2011 C C . ASN A 1 258 ? 21.051 -47.140 18.595 1.00 32.72 258 ASN A C 1
ATOM 2013 O O . ASN A 1 258 ? 20.530 -46.120 18.145 1.00 32.72 258 ASN A O 1
ATOM 2017 N N . SER A 1 259 ? 22.296 -47.496 18.288 1.00 28.95 259 SER A N 1
ATOM 2018 C CA . SER A 1 259 ? 23.242 -46.685 17.511 1.00 28.95 259 SER A CA 1
ATOM 2019 C C . SER A 1 259 ? 24.090 -47.565 16.584 1.00 28.95 259 SER A C 1
ATOM 2021 O O . SER A 1 259 ? 24.115 -48.779 16.774 1.00 28.95 259 SER A O 1
ATOM 2023 N N . SER A 1 260 ? 24.823 -46.942 15.641 1.00 32.03 260 SER A N 1
ATOM 2024 C CA . SER A 1 260 ? 25.814 -47.579 14.736 1.00 32.03 260 SER A CA 1
ATOM 2025 C C . SER A 1 260 ? 25.246 -48.573 13.698 1.00 32.03 260 SER A C 1
ATOM 2027 O O . SER A 1 260 ? 24.239 -49.219 13.951 1.00 32.03 260 SER A O 1
ATOM 2029 N N . VAL A 1 261 ? 25.814 -48.813 12.505 1.00 31.53 261 VAL A N 1
ATOM 2030 C CA . VAL A 1 261 ? 26.786 -48.147 11.584 1.00 31.53 261 VAL A CA 1
ATOM 2031 C C . VAL A 1 261 ? 26.443 -48.680 10.145 1.00 31.53 261 VAL A C 1
ATOM 2033 O O . VAL A 1 261 ? 25.474 -49.427 10.027 1.00 31.53 261 VAL A O 1
ATOM 2036 N N . SER A 1 262 ? 27.053 -48.358 8.991 1.00 32.09 262 SER A N 1
ATOM 2037 C CA . SER A 1 262 ? 28.351 -47.749 8.627 1.00 32.09 262 SER A CA 1
ATOM 2038 C C . SER A 1 262 ? 28.319 -47.107 7.219 1.00 32.09 262 SER A C 1
ATOM 2040 O O . SER A 1 262 ? 27.382 -47.355 6.472 1.00 32.09 262 SER A O 1
ATOM 2042 N N . ASP A 1 263 ? 29.413 -46.412 6.857 1.00 28.67 263 ASP A N 1
ATOM 2043 C CA . ASP A 1 263 ? 30.096 -46.420 5.535 1.00 28.67 263 ASP A CA 1
ATOM 2044 C C . ASP A 1 263 ? 29.378 -45.989 4.222 1.00 28.67 263 ASP A C 1
ATOM 2046 O O . ASP A 1 263 ? 28.207 -46.255 3.996 1.00 28.67 263 ASP A O 1
ATOM 2050 N N . SER A 1 264 ? 30.058 -45.368 3.242 1.00 31.95 264 SER A N 1
ATOM 2051 C CA . SER A 1 264 ? 31.381 -44.707 3.267 1.00 31.95 264 SER A CA 1
ATOM 2052 C C . SER A 1 264 ? 31.541 -43.662 2.145 1.00 31.95 264 SER A C 1
ATOM 2054 O O . SER A 1 264 ? 30.665 -43.477 1.302 1.00 31.95 264 SER A O 1
ATOM 2056 N N . VAL A 1 265 ? 32.685 -42.972 2.147 1.00 33.12 265 VAL A N 1
ATOM 2057 C CA . VAL A 1 265 ? 33.082 -41.915 1.195 1.00 33.12 265 VAL A CA 1
ATOM 2058 C C . VAL A 1 265 ? 33.352 -42.400 -0.236 1.00 33.12 265 VAL A C 1
ATOM 2060 O O . VAL A 1 265 ? 33.790 -43.524 -0.471 1.00 33.12 265 VAL A O 1
ATOM 2063 N N . SER A 1 266 ? 33.238 -41.476 -1.195 1.00 34.75 266 SER A N 1
ATOM 2064 C CA . SER A 1 266 ? 34.072 -41.464 -2.405 1.00 34.75 266 SER A CA 1
ATOM 2065 C C . SER A 1 266 ? 34.332 -40.033 -2.878 1.00 34.75 266 SER A C 1
ATOM 2067 O O . SER A 1 266 ? 33.431 -39.199 -2.917 1.00 34.75 266 SER A O 1
ATOM 2069 N N . ASP A 1 267 ? 35.595 -39.764 -3.196 1.00 28.70 267 ASP A N 1
ATOM 2070 C CA . ASP A 1 267 ? 36.126 -38.469 -3.630 1.00 28.70 267 ASP A CA 1
ATOM 2071 C C . ASP A 1 267 ? 36.034 -38.321 -5.159 1.00 28.70 267 ASP A C 1
ATOM 2073 O O . ASP A 1 267 ? 35.956 -39.324 -5.872 1.00 28.70 267 ASP A O 1
ATOM 2077 N N . SER A 1 268 ? 36.132 -37.093 -5.676 1.00 31.22 268 SER A N 1
ATOM 2078 C CA . SER A 1 268 ? 36.666 -36.830 -7.025 1.00 31.22 268 SER A CA 1
ATOM 2079 C C . SER A 1 268 ? 36.922 -35.342 -7.259 1.00 31.22 268 SER 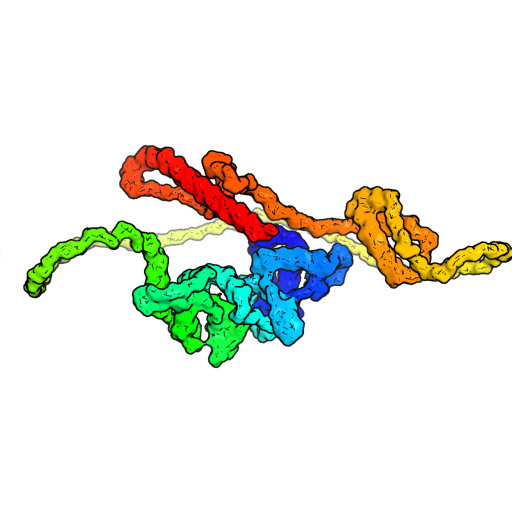A C 1
ATOM 2081 O O . SER A 1 268 ? 36.005 -34.523 -7.312 1.00 31.22 268 SER A O 1
ATOM 2083 N N . ARG A 1 269 ? 38.195 -35.007 -7.483 1.00 33.41 269 ARG A N 1
ATOM 2084 C CA . ARG A 1 269 ? 38.655 -33.704 -7.979 1.00 33.41 269 ARG A CA 1
ATOM 2085 C C . ARG A 1 269 ? 39.049 -33.800 -9.452 1.00 33.41 269 ARG A C 1
ATOM 2087 O O . ARG A 1 269 ? 39.612 -34.798 -9.888 1.00 33.41 269 ARG A O 1
ATOM 2094 N N . SER A 1 270 ? 38.845 -32.714 -10.185 1.00 33.16 270 SER A N 1
ATOM 2095 C CA . SER A 1 270 ? 39.519 -32.370 -11.447 1.00 33.16 270 SER A CA 1
ATOM 2096 C C . SER A 1 270 ? 39.338 -30.855 -11.582 1.00 33.16 270 SER A C 1
ATOM 2098 O O . SER A 1 270 ? 38.213 -30.400 -11.747 1.00 33.16 270 SER A O 1
ATOM 2100 N N . ASP A 1 271 ? 40.284 -30.013 -11.167 1.00 28.33 271 ASP A N 1
ATOM 2101 C CA . ASP A 1 271 ? 41.622 -29.756 -11.740 1.00 28.33 271 ASP A CA 1
ATOM 2102 C C . ASP A 1 271 ? 41.555 -28.969 -13.071 1.00 28.33 271 ASP A C 1
ATOM 2104 O O . ASP A 1 271 ? 40.477 -28.677 -13.584 1.00 28.33 271 ASP A O 1
ATOM 2108 N N . SER A 1 272 ? 42.687 -28.434 -13.517 1.00 31.53 272 SER A N 1
ATOM 2109 C CA . SER A 1 272 ? 42.770 -27.017 -13.873 1.00 31.53 272 SER A CA 1
ATOM 2110 C C . SER A 1 272 ? 43.416 -26.741 -15.229 1.00 31.53 272 SER A C 1
ATOM 2112 O O . SER A 1 272 ? 44.319 -27.447 -15.663 1.00 31.53 272 SER A O 1
ATOM 2114 N N . LEU A 1 273 ? 43.018 -25.630 -15.863 1.00 30.81 273 LEU A N 1
ATOM 2115 C CA . LEU A 1 273 ? 43.843 -24.940 -16.857 1.00 30.81 273 LEU A CA 1
ATOM 2116 C C . LEU A 1 273 ? 43.666 -23.416 -16.796 1.00 30.81 273 LEU A C 1
ATOM 2118 O O . LEU A 1 273 ? 42.705 -22.879 -16.242 1.00 30.81 273 LEU A O 1
ATOM 2122 N N . ARG A 1 274 ? 44.660 -22.722 -17.352 1.00 33.22 274 ARG A N 1
ATOM 2123 C CA . ARG A 1 274 ? 44.816 -21.261 -17.407 1.00 33.22 274 ARG A CA 1
ATOM 2124 C C . ARG A 1 274 ? 45.138 -20.853 -18.855 1.00 33.22 274 ARG A C 1
ATOM 2126 O O . ARG A 1 274 ? 45.249 -21.712 -19.718 1.00 33.22 274 ARG A O 1
ATOM 2133 N N . GLU A 1 275 ? 45.407 -19.560 -19.060 1.00 30.38 275 GLU A N 1
ATOM 2134 C CA . GLU A 1 275 ? 45.853 -18.944 -20.331 1.00 30.38 275 GLU A CA 1
ATOM 2135 C C . GLU A 1 275 ? 44.729 -18.679 -21.367 1.00 30.38 275 GLU A C 1
ATOM 2137 O O . GLU A 1 275 ? 43.681 -19.306 -21.322 1.00 30.38 275 GLU A O 1
ATOM 2142 N N . ARG A 1 276 ? 44.838 -17.703 -22.289 1.00 32.22 276 ARG A N 1
ATOM 2143 C CA . ARG A 1 276 ? 45.886 -16.675 -22.499 1.00 32.22 276 ARG A CA 1
ATOM 2144 C C . ARG A 1 276 ? 45.275 -15.327 -22.932 1.00 32.22 276 ARG A C 1
ATOM 2146 O O . ARG A 1 276 ? 44.107 -15.231 -23.289 1.00 32.22 276 ARG A O 1
ATOM 2153 N N . LYS A 1 277 ? 46.093 -14.272 -22.904 1.00 31.05 277 LYS A N 1
ATOM 2154 C CA . LYS A 1 277 ? 45.749 -12.884 -23.263 1.00 31.05 277 LYS A CA 1
ATOM 2155 C C . LYS A 1 277 ? 46.206 -12.583 -24.700 1.00 31.05 277 LYS A C 1
ATOM 2157 O O . LYS A 1 277 ? 47.394 -12.717 -24.976 1.00 31.05 277 LYS A O 1
ATOM 2162 N N . GLY A 1 278 ? 45.293 -12.166 -25.582 1.00 32.00 278 GLY A N 1
ATOM 2163 C CA . GLY A 1 278 ? 45.571 -11.752 -26.972 1.00 32.00 278 GLY A CA 1
ATOM 2164 C C . GLY A 1 278 ? 45.368 -10.245 -27.192 1.00 32.00 278 GLY A C 1
ATOM 2165 O O . GLY A 1 278 ? 44.672 -9.602 -26.405 1.00 32.00 278 GLY A O 1
ATOM 2166 N N . ARG A 1 279 ? 46.002 -9.658 -28.219 1.00 34.78 279 ARG A N 1
ATOM 2167 C CA . ARG A 1 279 ? 46.065 -8.196 -28.419 1.00 34.78 279 ARG A CA 1
ATOM 2168 C C . ARG A 1 279 ? 46.188 -7.819 -29.905 1.00 34.78 279 ARG A C 1
ATOM 2170 O O . ARG A 1 279 ? 46.944 -8.469 -30.606 1.00 34.78 279 ARG A O 1
ATOM 2177 N N . GLU A 1 280 ? 45.512 -6.729 -30.286 1.00 32.78 280 GLU A N 1
ATOM 2178 C CA . GLU A 1 280 ? 45.761 -5.829 -31.439 1.00 32.78 280 GLU A CA 1
ATOM 2179 C C . GLU A 1 280 ? 45.842 -6.386 -32.880 1.00 32.78 280 GLU A C 1
ATOM 2181 O O . GLU A 1 280 ? 46.516 -7.358 -33.188 1.00 32.78 280 GLU A O 1
ATOM 2186 N N . GLY A 1 281 ? 45.211 -5.656 -33.810 1.00 33.25 281 GLY A N 1
ATOM 2187 C CA . GLY A 1 281 ? 45.264 -5.924 -35.251 1.00 33.25 281 GLY A CA 1
ATOM 2188 C C . GLY A 1 281 ? 44.716 -4.758 -36.080 1.00 33.25 281 GLY A C 1
ATOM 2189 O O . GLY A 1 281 ? 43.628 -4.850 -36.640 1.00 33.25 281 GLY A O 1
ATOM 2190 N N . LYS A 1 282 ? 45.439 -3.629 -36.140 1.00 31.03 282 LYS A N 1
ATOM 2191 C CA . LYS A 1 282 ? 45.091 -2.505 -37.032 1.00 31.03 282 LYS A CA 1
ATOM 2192 C C . LYS A 1 282 ? 45.593 -2.785 -38.452 1.00 31.03 282 LYS A C 1
ATOM 2194 O O . LYS A 1 282 ? 46.776 -2.608 -38.723 1.00 31.03 282 LYS A O 1
ATOM 2199 N N . GLY A 1 283 ? 44.693 -3.167 -39.355 1.00 30.92 283 GLY A N 1
ATOM 2200 C CA . GLY A 1 283 ? 44.978 -3.216 -40.790 1.00 30.92 283 GLY A CA 1
ATOM 2201 C C . GLY A 1 283 ? 44.890 -1.827 -41.428 1.00 30.92 283 GLY A C 1
ATOM 2202 O O . GLY A 1 283 ? 43.834 -1.200 -41.390 1.00 30.92 283 GLY A O 1
ATOM 2203 N N . VAL A 1 284 ? 45.986 -1.358 -42.027 1.00 29.33 284 VAL A N 1
ATOM 2204 C CA . VAL A 1 284 ? 45.986 -0.247 -42.993 1.00 29.33 284 VAL A CA 1
ATOM 2205 C C . VAL A 1 284 ? 46.055 -0.851 -44.392 1.00 29.33 284 VAL A C 1
ATOM 2207 O O . VAL A 1 284 ? 46.893 -1.715 -44.641 1.00 29.33 284 VAL A O 1
ATOM 2210 N N . CYS A 1 285 ? 45.211 -0.385 -45.309 1.00 28.14 285 CYS A N 1
ATOM 2211 C CA . CYS A 1 285 ? 45.266 -0.730 -46.729 1.00 28.14 285 CYS A CA 1
ATOM 2212 C C . CYS A 1 285 ? 45.504 0.533 -47.572 1.00 28.14 285 CYS A C 1
ATOM 2214 O O . CYS A 1 285 ? 44.961 1.598 -47.279 1.00 28.14 285 CYS A O 1
ATOM 2216 N N . VAL A 1 286 ? 46.368 0.413 -48.582 1.00 28.91 286 VAL A N 1
ATOM 2217 C CA . VAL A 1 286 ? 46.938 1.536 -49.347 1.00 28.91 286 VAL A CA 1
ATOM 2218 C C . VAL A 1 286 ? 46.085 1.862 -50.576 1.00 28.91 286 VAL A C 1
ATOM 2220 O O . VAL A 1 286 ? 45.484 0.977 -51.181 1.00 28.91 286 VAL A O 1
ATOM 2223 N N . SER A 1 287 ? 46.040 3.140 -50.949 1.00 30.77 287 SER A N 1
ATOM 2224 C CA . SER A 1 287 ? 45.305 3.662 -52.102 1.00 30.77 287 SER A CA 1
ATOM 2225 C C . SER A 1 287 ? 46.090 3.575 -53.420 1.00 30.77 287 SER A C 1
ATOM 2227 O O . SER A 1 287 ? 47.284 3.864 -53.473 1.00 30.77 287 SER A O 1
ATOM 2229 N N . VAL A 1 288 ? 45.382 3.262 -54.510 1.00 31.02 288 VAL A N 1
ATOM 2230 C CA . VAL A 1 288 ? 45.813 3.454 -55.908 1.00 31.02 288 VAL A CA 1
ATOM 2231 C C . VAL A 1 288 ? 44.598 3.998 -56.691 1.00 31.02 288 VAL A C 1
ATOM 2233 O O . VAL A 1 288 ? 43.492 3.511 -56.455 1.00 31.02 288 VAL A O 1
ATOM 2236 N N . PRO A 1 289 ? 44.734 5.028 -57.553 1.00 47.09 289 PRO A N 1
ATOM 2237 C CA . PRO A 1 289 ? 43.587 5.776 -58.086 1.00 47.09 289 PRO A CA 1
ATOM 2238 C C . PRO A 1 289 ? 43.172 5.373 -59.512 1.00 47.09 289 PRO A C 1
ATOM 2240 O O . PRO A 1 289 ? 43.990 4.862 -60.277 1.00 47.09 289 PRO A O 1
ATOM 2243 N N . LYS A 1 290 ? 41.955 5.764 -59.931 1.00 29.52 290 LYS A N 1
ATOM 2244 C CA . LYS A 1 290 ? 41.706 6.151 -61.333 1.00 29.52 290 LYS A CA 1
ATOM 2245 C C . LYS A 1 290 ? 40.528 7.123 -61.519 1.00 29.52 290 LYS A C 1
ATOM 2247 O O . LYS A 1 290 ? 39.462 6.921 -60.957 1.00 29.52 290 LYS A O 1
ATOM 2252 N N . GLU A 1 291 ? 40.811 8.157 -62.314 1.00 27.73 291 GLU A N 1
ATOM 2253 C CA . GLU A 1 291 ? 39.976 8.907 -63.278 1.00 27.73 291 GLU A CA 1
ATOM 2254 C C . GLU A 1 291 ? 38.464 9.129 -63.044 1.00 27.73 291 GLU A C 1
ATOM 2256 O O . GLU A 1 291 ? 37.676 8.216 -62.825 1.00 27.73 291 GLU A O 1
ATOM 2261 N N . ALA A 1 292 ? 38.044 10.385 -63.230 1.00 35.78 292 ALA A N 1
ATOM 2262 C CA . ALA A 1 292 ? 36.654 10.829 -63.146 1.00 35.78 292 ALA A CA 1
ATOM 2263 C C . ALA A 1 292 ? 35.934 10.815 -64.507 1.00 35.78 292 ALA A C 1
ATOM 2265 O O . ALA A 1 292 ? 36.547 11.068 -65.544 1.00 35.78 292 ALA A O 1
ATOM 2266 N N . SER A 1 293 ? 34.604 10.664 -64.497 1.00 30.45 293 SER A N 1
ATOM 2267 C CA . SER A 1 293 ? 33.756 11.122 -65.607 1.00 30.45 293 SER A CA 1
ATOM 2268 C C . SER A 1 293 ? 32.353 11.556 -65.147 1.00 30.45 293 SER A C 1
ATOM 2270 O O . SER A 1 293 ? 31.702 10.865 -64.376 1.00 30.45 293 SER A O 1
ATOM 2272 N N . VAL A 1 294 ? 31.939 12.730 -65.644 1.00 32.62 294 VAL A N 1
ATOM 2273 C CA . VAL A 1 294 ? 30.575 13.296 -65.769 1.00 32.62 294 VAL A CA 1
ATOM 2274 C C . VAL A 1 294 ? 29.618 13.209 -64.562 1.00 32.62 294 VAL A C 1
ATOM 2276 O O . VAL A 1 294 ? 29.067 12.166 -64.226 1.00 32.62 294 VAL A O 1
ATOM 2279 N N . ALA A 1 295 ? 29.286 14.376 -64.002 1.00 39.06 295 ALA A N 1
ATOM 2280 C CA . ALA A 1 295 ? 28.275 14.518 -62.956 1.00 39.06 295 ALA A CA 1
ATOM 2281 C C . ALA A 1 295 ? 26.825 14.384 -63.469 1.00 39.06 295 ALA A C 1
ATOM 2283 O O . ALA A 1 295 ? 26.469 14.883 -64.538 1.00 39.06 295 ALA A O 1
ATOM 2284 N N . ARG A 1 296 ? 25.955 13.827 -62.618 1.00 32.22 296 ARG A N 1
ATOM 2285 C CA . ARG A 1 296 ? 24.512 14.112 -62.569 1.00 32.22 296 ARG A CA 1
ATOM 2286 C C . ARG A 1 296 ? 24.165 14.430 -61.115 1.00 32.22 296 ARG A C 1
ATOM 2288 O O . ARG A 1 296 ? 24.541 13.671 -60.229 1.00 32.22 296 ARG A O 1
ATOM 2295 N N . GLY A 1 297 ? 23.539 15.578 -60.867 1.00 37.44 297 GLY A N 1
ATOM 2296 C CA . GLY A 1 297 ? 23.333 16.091 -59.511 1.00 37.44 297 GLY A CA 1
ATOM 2297 C C . GLY A 1 297 ? 22.027 15.625 -58.869 1.00 37.44 297 GLY A C 1
ATOM 2298 O O . GLY A 1 297 ? 20.986 15.626 -59.520 1.00 37.44 297 GLY A O 1
ATOM 2299 N N . ALA A 1 298 ? 22.087 15.310 -57.577 1.00 33.34 298 ALA A N 1
ATOM 2300 C CA . ALA A 1 298 ? 20.953 15.264 -56.657 1.00 33.34 298 ALA A CA 1
ATOM 2301 C C . ALA A 1 298 ? 21.441 15.604 -55.234 1.00 33.34 298 ALA A C 1
ATOM 2303 O O . ALA A 1 298 ? 22.633 15.498 -54.951 1.00 33.34 298 ALA A O 1
ATOM 2304 N N . SER A 1 299 ? 20.518 16.059 -54.384 1.00 36.69 299 SER A N 1
ATOM 2305 C CA . SER A 1 299 ? 20.737 16.618 -53.039 1.00 36.69 299 SER A CA 1
ATOM 2306 C C . SER A 1 299 ? 21.846 15.961 -52.199 1.00 36.69 299 SER A C 1
ATOM 2308 O O . SER A 1 299 ? 21.799 14.764 -51.930 1.00 36.69 299 SER A O 1
ATOM 2310 N N . SER A 1 300 ? 22.775 16.770 -51.676 1.00 39.88 300 SER A N 1
ATOM 2311 C CA . SER A 1 300 ? 23.682 16.373 -50.590 1.00 39.88 300 SER A CA 1
ATOM 2312 C C . SER A 1 300 ? 23.047 16.625 -49.215 1.00 39.88 300 SER A C 1
ATOM 2314 O O . SER A 1 300 ? 23.628 17.313 -48.371 1.00 39.88 300 SER A O 1
ATOM 2316 N N . ASP A 1 301 ? 21.840 16.105 -48.992 1.00 42.00 301 ASP A N 1
ATOM 2317 C CA . ASP A 1 301 ? 21.299 16.007 -47.637 1.00 42.00 301 ASP A CA 1
ATOM 2318 C C . ASP A 1 301 ? 22.012 14.839 -46.945 1.00 42.00 301 ASP A C 1
ATOM 2320 O O . ASP A 1 301 ? 21.942 13.694 -47.392 1.00 42.00 301 ASP A O 1
ATOM 2324 N N . ASN A 1 302 ? 22.771 15.129 -45.887 1.00 50.28 302 ASN A N 1
ATOM 2325 C CA . ASN A 1 302 ? 23.582 14.139 -45.173 1.00 50.28 302 ASN A CA 1
ATOM 2326 C C . ASN A 1 302 ? 22.709 13.334 -44.190 1.00 50.28 302 ASN A C 1
ATOM 2328 O O . ASN A 1 302 ? 23.030 13.189 -43.005 1.00 50.28 302 ASN A O 1
ATOM 2332 N N . THR A 1 303 ? 21.543 12.887 -44.664 1.00 55.12 303 THR A N 1
ATOM 2333 C CA . THR A 1 303 ? 20.520 12.243 -43.849 1.00 55.12 303 THR A CA 1
ATOM 2334 C C . THR A 1 303 ? 20.901 10.791 -43.600 1.00 55.12 303 THR A C 1
ATOM 2336 O O . THR A 1 303 ? 20.992 9.978 -44.512 1.00 55.12 303 THR A O 1
ATOM 2339 N N . TYR A 1 304 ? 21.094 10.471 -42.324 1.00 65.50 304 TYR A N 1
ATOM 2340 C CA . TYR A 1 304 ? 21.540 9.172 -41.827 1.00 65.50 304 TYR A CA 1
ATOM 2341 C C . TYR A 1 304 ? 20.858 7.948 -42.496 1.00 65.50 304 TYR A C 1
ATOM 2343 O O . TYR A 1 304 ? 21.519 6.986 -42.886 1.00 65.50 304 TYR A O 1
ATOM 2351 N N . ILE A 1 305 ? 19.525 8.003 -42.548 1.00 75.50 305 ILE A N 1
ATOM 2352 C CA . ILE A 1 305 ? 18.552 7.147 -43.242 1.00 75.50 305 ILE A CA 1
ATOM 2353 C C . ILE A 1 305 ? 17.488 8.152 -43.730 1.00 75.50 305 ILE A C 1
ATOM 2355 O O . ILE A 1 305 ? 17.187 9.077 -42.960 1.00 75.50 305 ILE A O 1
ATOM 2359 N N . PRO A 1 306 ? 16.908 8.014 -44.938 1.00 78.56 306 PRO A N 1
ATOM 2360 C CA . PRO A 1 306 ? 15.860 8.920 -45.414 1.00 78.56 306 PRO A CA 1
ATOM 2361 C C . PRO A 1 306 ? 14.676 9.014 -44.435 1.00 78.56 306 PRO A C 1
ATOM 2363 O O . PRO A 1 306 ? 14.290 8.031 -43.797 1.00 78.56 306 PRO A O 1
ATOM 2366 N N . SER A 1 307 ? 14.113 10.210 -44.255 1.00 70.00 307 SER A N 1
ATOM 2367 C CA . SER A 1 307 ? 13.062 10.460 -43.252 1.00 70.00 307 SER A CA 1
ATOM 2368 C C . SER A 1 307 ? 11.733 9.772 -43.593 1.00 70.00 307 SER A C 1
ATOM 2370 O O . SER A 1 307 ? 10.991 9.375 -42.693 1.00 70.00 307 SER A O 1
ATOM 2372 N N . ASP A 1 308 ? 11.494 9.588 -44.887 1.00 80.56 308 ASP A N 1
ATOM 2373 C CA . ASP A 1 308 ? 10.407 8.874 -45.550 1.00 80.56 308 ASP A CA 1
ATOM 2374 C C . ASP A 1 308 ? 10.594 7.346 -45.596 1.00 80.56 308 ASP A C 1
ATOM 2376 O O . ASP A 1 308 ? 9.641 6.631 -45.903 1.00 80.56 308 ASP A O 1
ATOM 2380 N N . TRP A 1 309 ? 11.777 6.819 -45.251 1.00 86.56 309 TRP A N 1
ATOM 2381 C CA . TRP A 1 309 ? 12.024 5.375 -45.262 1.00 86.56 309 TRP A CA 1
ATOM 2382 C C . TRP A 1 309 ? 11.151 4.630 -44.235 1.00 86.56 309 TRP A C 1
ATOM 2384 O O . TRP A 1 309 ? 11.078 4.992 -43.051 1.00 86.56 309 TRP A O 1
ATOM 2394 N N . LEU A 1 310 ? 10.518 3.549 -44.696 1.00 88.50 310 LEU A N 1
ATOM 2395 C CA . LEU A 1 310 ? 9.594 2.695 -43.949 1.00 88.50 310 LEU A CA 1
ATOM 2396 C C . LEU A 1 310 ? 9.923 1.212 -44.194 1.00 88.50 310 LEU A C 1
ATOM 2398 O O . LEU A 1 310 ? 10.347 0.858 -45.293 1.00 88.50 310 LEU A O 1
ATOM 2402 N N . PRO A 1 311 ? 9.697 0.318 -43.212 1.00 90.88 311 PRO A N 1
ATOM 2403 C CA . PRO A 1 311 ? 9.981 -1.100 -43.387 1.00 90.88 311 PRO A CA 1
ATOM 2404 C C . PRO A 1 311 ? 9.017 -1.750 -44.393 1.00 90.88 311 PRO A C 1
ATOM 2406 O O . PRO A 1 311 ? 7.791 -1.684 -44.238 1.00 90.88 311 PRO A O 1
ATOM 2409 N N . THR A 1 312 ? 9.608 -2.399 -45.400 1.00 92.00 312 THR A N 1
ATOM 2410 C CA . THR A 1 312 ? 8.938 -3.137 -46.481 1.00 92.00 312 THR A CA 1
ATOM 2411 C C . THR A 1 312 ? 8.152 -4.348 -45.969 1.00 92.00 312 THR A C 1
ATOM 2413 O O . THR A 1 312 ? 8.380 -4.838 -44.860 1.00 92.00 312 THR A O 1
ATOM 2416 N N . ASP A 1 313 ? 7.272 -4.908 -46.801 1.00 90.75 313 ASP A N 1
ATOM 2417 C CA . ASP A 1 313 ? 6.520 -6.125 -46.457 1.00 90.75 313 ASP A CA 1
ATOM 2418 C C . ASP A 1 313 ? 7.425 -7.335 -46.181 1.00 90.75 313 ASP A C 1
ATOM 2420 O O . ASP A 1 313 ? 7.101 -8.166 -45.332 1.00 90.75 313 ASP A O 1
ATOM 2424 N N . ARG A 1 314 ? 8.607 -7.400 -46.811 1.00 90.69 314 ARG A N 1
ATOM 2425 C CA . ARG A 1 314 ? 9.634 -8.411 -46.512 1.00 90.69 314 ARG A CA 1
ATOM 2426 C C . ARG A 1 314 ? 10.161 -8.260 -45.082 1.00 90.69 314 ARG A C 1
ATOM 2428 O O . ARG A 1 314 ? 10.267 -9.253 -44.364 1.00 90.69 314 ARG A O 1
ATOM 2435 N N . HIS A 1 315 ? 10.405 -7.027 -44.631 1.00 93.88 315 HIS A N 1
ATOM 2436 C CA . HIS A 1 315 ? 10.798 -6.750 -43.245 1.00 93.88 315 HIS A CA 1
ATOM 2437 C C . HIS A 1 315 ? 9.662 -7.057 -42.260 1.00 93.88 315 HIS A C 1
ATOM 2439 O O . HIS A 1 315 ? 9.920 -7.582 -41.179 1.00 93.88 315 HIS A O 1
ATOM 2445 N N . ARG A 1 316 ? 8.405 -6.780 -42.636 1.00 93.50 316 ARG A N 1
ATOM 2446 C CA . ARG A 1 316 ? 7.214 -7.118 -41.834 1.00 93.50 316 ARG A CA 1
ATOM 2447 C C . ARG A 1 316 ? 7.096 -8.628 -41.640 1.00 93.50 316 ARG A C 1
ATOM 2449 O O . ARG A 1 316 ? 7.024 -9.080 -40.503 1.00 93.50 316 ARG A O 1
ATOM 2456 N N . GLN A 1 317 ? 7.188 -9.405 -42.719 1.00 92.94 317 GLN A N 1
ATOM 2457 C CA . GLN A 1 317 ? 7.174 -10.872 -42.671 1.00 92.94 317 GLN A CA 1
ATOM 2458 C C . GLN A 1 317 ? 8.334 -11.440 -41.837 1.00 92.94 317 GLN A C 1
ATOM 2460 O O . GLN A 1 317 ? 8.102 -12.296 -40.983 1.00 92.94 317 GLN A O 1
ATOM 2465 N N . LEU A 1 318 ? 9.563 -10.942 -42.029 1.00 90.50 318 LEU A N 1
ATOM 2466 C CA . LEU A 1 318 ? 10.738 -11.366 -41.257 1.00 90.50 318 LEU A CA 1
ATOM 2467 C C . LEU A 1 318 ? 10.588 -11.051 -39.759 1.00 90.50 318 LEU A C 1
ATOM 2469 O O . LEU A 1 318 ? 10.936 -11.878 -38.916 1.00 90.50 318 LEU A O 1
ATOM 2473 N N . ALA A 1 319 ? 10.036 -9.885 -39.419 1.00 89.69 319 ALA A N 1
ATOM 2474 C CA . ALA A 1 319 ? 9.749 -9.516 -38.039 1.00 89.69 319 ALA A CA 1
ATOM 2475 C C . ALA A 1 319 ? 8.682 -10.442 -37.427 1.00 89.69 319 ALA A C 1
ATOM 2477 O O . ALA A 1 319 ? 8.921 -11.014 -36.364 1.00 89.69 319 ALA A O 1
ATOM 2478 N N . THR A 1 320 ? 7.564 -10.692 -38.122 1.00 87.94 320 THR A N 1
ATOM 2479 C CA . THR A 1 320 ? 6.519 -11.630 -37.670 1.00 87.94 320 THR A CA 1
ATOM 2480 C C . THR A 1 320 ? 7.073 -13.037 -37.430 1.00 87.94 320 THR A C 1
ATOM 2482 O O . THR A 1 320 ? 6.806 -13.617 -36.380 1.00 87.94 320 THR A O 1
ATOM 2485 N N . GLN A 1 321 ? 7.911 -13.563 -38.333 1.00 89.69 321 GLN A N 1
ATOM 2486 C CA . GLN A 1 321 ? 8.570 -14.870 -38.171 1.00 89.69 321 GLN A CA 1
ATOM 2487 C C . GLN A 1 321 ? 9.481 -14.953 -36.933 1.00 89.69 321 GLN A C 1
ATOM 2489 O O . GLN A 1 321 ? 9.727 -16.046 -36.426 1.00 89.69 321 GLN A O 1
ATOM 2494 N N . ARG A 1 322 ? 9.983 -13.814 -36.436 1.00 86.94 322 ARG A N 1
ATOM 2495 C CA . ARG A 1 322 ? 10.847 -13.725 -35.247 1.00 86.94 322 ARG A CA 1
ATOM 2496 C C . ARG A 1 322 ? 10.119 -13.235 -33.991 1.00 86.94 322 ARG A C 1
ATOM 2498 O O . ARG A 1 322 ? 10.763 -13.104 -32.957 1.00 86.94 322 ARG A O 1
ATOM 2505 N N . GLY A 1 323 ? 8.809 -12.978 -34.049 1.00 82.38 323 GLY A N 1
ATOM 2506 C CA . GLY A 1 323 ? 8.043 -12.421 -32.926 1.00 82.38 323 GLY A CA 1
ATOM 2507 C C . GLY A 1 323 ? 8.347 -10.944 -32.634 1.00 82.38 323 GLY A C 1
ATOM 2508 O O . GLY A 1 323 ? 8.284 -10.516 -31.483 1.00 82.38 323 GLY A O 1
ATOM 2509 N N . LEU A 1 324 ? 8.714 -10.172 -33.661 1.00 84.50 324 LEU A N 1
ATOM 2510 C CA . LEU A 1 324 ? 9.070 -8.753 -33.589 1.00 84.50 324 LEU A CA 1
ATOM 2511 C C . LEU A 1 324 ? 8.007 -7.861 -34.257 1.00 84.50 324 LEU A C 1
ATOM 2513 O O . LEU A 1 324 ? 7.390 -8.232 -35.253 1.00 84.50 324 LEU A O 1
ATOM 2517 N N . ASP A 1 325 ? 7.857 -6.638 -33.744 1.00 86.25 325 ASP A N 1
ATOM 2518 C CA . ASP A 1 325 ? 7.106 -5.545 -34.380 1.00 86.25 325 ASP A CA 1
ATOM 2519 C C . ASP A 1 325 ? 8.051 -4.751 -35.299 1.00 86.25 325 ASP A C 1
ATOM 2521 O O . ASP A 1 325 ? 8.966 -4.068 -34.827 1.00 86.25 325 ASP A O 1
ATOM 2525 N N . ALA A 1 326 ? 7.822 -4.832 -36.614 1.00 88.00 326 ALA A N 1
ATOM 2526 C CA . ALA A 1 326 ? 8.657 -4.186 -37.625 1.00 88.00 326 ALA A CA 1
ATOM 2527 C C . ALA A 1 326 ? 8.666 -2.651 -37.535 1.00 88.00 326 ALA A C 1
ATOM 2529 O O . ALA A 1 326 ? 9.710 -2.043 -37.760 1.00 88.00 326 ALA A O 1
ATOM 2530 N N . ASP A 1 327 ? 7.551 -2.002 -37.187 1.00 86.31 327 ASP A N 1
ATOM 2531 C CA . ASP A 1 327 ? 7.474 -0.538 -37.118 1.00 86.31 327 ASP A CA 1
ATOM 2532 C C . ASP A 1 327 ? 8.112 -0.009 -35.829 1.00 86.31 327 ASP A C 1
ATOM 2534 O O . ASP A 1 327 ? 8.746 1.052 -35.814 1.00 86.31 327 ASP A O 1
ATOM 2538 N N . ARG A 1 328 ? 7.977 -0.737 -34.716 1.00 82.94 328 ARG A N 1
ATOM 2539 C CA . ARG A 1 328 ? 8.697 -0.458 -33.462 1.00 82.94 328 ARG A CA 1
ATOM 2540 C C . ARG A 1 328 ? 10.198 -0.681 -33.629 1.00 82.94 328 ARG A C 1
ATOM 2542 O O . ARG A 1 328 ? 10.974 0.182 -33.218 1.00 82.94 328 ARG A O 1
ATOM 2549 N N . GLU A 1 329 ? 10.621 -1.758 -34.288 1.00 88.88 329 GLU A N 1
ATOM 2550 C CA . GLU A 1 329 ? 12.041 -1.980 -34.573 1.00 88.88 329 GLU A CA 1
ATOM 2551 C C . GLU A 1 329 ? 12.600 -0.984 -35.601 1.00 88.88 329 GLU A C 1
ATOM 2553 O O . GLU A 1 329 ? 13.687 -0.462 -35.384 1.00 88.88 329 GLU A O 1
ATOM 2558 N N . ALA A 1 330 ? 11.851 -0.577 -36.632 1.00 89.31 330 ALA A N 1
ATOM 2559 C CA . ALA A 1 330 ? 12.283 0.470 -37.570 1.00 89.31 330 ALA A CA 1
ATOM 2560 C C . ALA A 1 330 ? 12.425 1.857 -36.907 1.00 89.31 330 ALA A C 1
ATOM 2562 O O . ALA A 1 330 ? 13.207 2.702 -37.358 1.00 89.31 330 ALA A O 1
ATOM 2563 N N . ARG A 1 331 ? 11.694 2.112 -35.811 1.00 86.69 331 ARG A N 1
ATOM 2564 C CA . ARG A 1 331 ? 11.901 3.284 -34.940 1.00 86.69 331 ARG A CA 1
ATOM 2565 C C . ARG A 1 331 ? 13.170 3.134 -34.089 1.00 86.69 331 ARG A C 1
ATOM 2567 O O . ARG A 1 331 ? 13.968 4.070 -34.050 1.00 86.69 331 ARG A O 1
ATOM 2574 N N . ARG A 1 332 ? 13.405 1.966 -33.470 1.00 86.38 332 ARG A N 1
ATOM 2575 C CA . ARG A 1 332 ? 14.638 1.675 -32.700 1.00 86.38 332 ARG A CA 1
ATOM 2576 C C . ARG A 1 332 ? 15.893 1.741 -33.571 1.00 86.38 332 ARG A C 1
ATOM 2578 O O . ARG A 1 332 ? 16.859 2.378 -33.161 1.00 86.38 332 ARG A O 1
ATOM 2585 N N . PHE A 1 333 ? 15.843 1.166 -34.771 1.00 89.50 333 PHE A N 1
ATOM 2586 C CA . PHE A 1 333 ? 16.884 1.232 -35.792 1.00 89.50 333 PHE A CA 1
ATOM 2587 C C . PHE A 1 333 ? 17.221 2.692 -36.102 1.00 89.50 333 PHE A C 1
ATOM 2589 O O . PHE A 1 333 ? 18.301 3.141 -35.732 1.00 89.50 333 PHE A O 1
ATOM 2596 N N . ARG A 1 334 ? 16.278 3.488 -36.637 1.00 86.94 334 ARG A N 1
ATOM 2597 C CA . ARG A 1 334 ? 16.511 4.917 -36.943 1.00 86.94 334 ARG A CA 1
ATOM 2598 C C . ARG A 1 334 ? 17.066 5.719 -35.750 1.00 86.94 334 ARG A C 1
ATOM 2600 O O . ARG A 1 334 ? 17.915 6.586 -35.955 1.00 86.94 334 ARG A O 1
ATOM 2607 N N . ALA A 1 335 ? 16.657 5.411 -34.515 1.00 80.75 335 ALA A N 1
ATOM 2608 C CA . ALA A 1 335 ? 17.161 6.060 -33.300 1.00 80.75 335 ALA A CA 1
ATOM 2609 C C . ALA A 1 335 ? 18.602 5.652 -32.916 1.00 80.75 335 ALA A C 1
ATOM 2611 O O . ALA A 1 335 ? 19.448 6.534 -32.749 1.00 80.75 335 ALA A O 1
ATOM 2612 N N . TYR A 1 336 ? 18.907 4.347 -32.820 1.00 83.75 336 TYR A N 1
ATOM 2613 C CA . TYR A 1 336 ? 20.275 3.824 -32.626 1.00 83.75 336 TYR A CA 1
ATOM 2614 C C . TYR A 1 336 ? 21.223 4.429 -33.652 1.00 83.75 336 TYR A C 1
ATOM 2616 O O . TYR A 1 336 ? 22.330 4.868 -33.341 1.00 83.75 336 TYR A O 1
ATOM 2624 N N . ALA A 1 337 ? 20.751 4.439 -34.889 1.00 85.12 337 ALA A N 1
ATOM 2625 C CA . ALA A 1 337 ? 21.550 4.721 -36.045 1.00 85.12 337 ALA A CA 1
ATOM 2626 C C . ALA A 1 337 ? 21.900 6.225 -36.047 1.00 85.12 337 ALA A C 1
ATOM 2628 O O . ALA A 1 337 ? 23.080 6.568 -35.932 1.00 85.12 337 ALA A O 1
ATOM 2629 N N . LYS A 1 338 ? 20.903 7.119 -35.916 1.00 81.44 338 LYS A N 1
ATOM 2630 C CA . LYS A 1 338 ? 21.109 8.560 -35.646 1.00 81.44 338 LYS A CA 1
ATOM 2631 C C . LYS A 1 338 ? 22.080 8.827 -34.482 1.00 81.44 338 LYS A C 1
ATOM 2633 O O . LYS A 1 338 ? 22.896 9.739 -34.579 1.00 81.44 338 LYS A O 1
ATOM 2638 N N . ALA A 1 339 ? 22.038 8.029 -33.412 1.00 74.25 339 ALA A N 1
ATOM 2639 C CA . ALA A 1 339 ? 22.938 8.159 -32.260 1.00 74.25 339 ALA A CA 1
ATOM 2640 C C . ALA A 1 339 ? 24.379 7.645 -32.495 1.00 74.25 339 ALA A C 1
ATOM 2642 O O . ALA A 1 339 ? 25.261 7.913 -31.678 1.00 74.25 339 ALA A O 1
ATOM 2643 N N . LYS A 1 340 ? 24.648 6.911 -33.586 1.00 80.38 340 LYS A N 1
ATOM 2644 C CA . LYS A 1 340 ? 25.982 6.390 -33.950 1.00 80.38 340 LYS A CA 1
ATOM 2645 C C . LYS A 1 340 ? 26.652 7.105 -35.129 1.00 80.38 340 LYS A C 1
ATOM 2647 O O . LYS A 1 340 ? 27.837 6.869 -35.345 1.00 80.38 340 LYS A O 1
ATOM 2652 N N . GLY A 1 341 ? 25.942 7.940 -35.894 1.00 77.56 341 GLY A N 1
ATOM 2653 C CA . GLY A 1 341 ? 26.525 8.797 -36.946 1.00 77.56 341 GLY A CA 1
ATOM 2654 C C . GLY A 1 341 ? 27.125 8.082 -38.174 1.00 77.56 341 GLY A C 1
ATOM 2655 O O . GLY A 1 341 ? 27.736 8.726 -39.020 1.00 77.56 341 GLY A O 1
ATOM 2656 N N . ARG A 1 342 ? 26.962 6.759 -38.287 1.00 69.44 342 ARG A N 1
ATOM 2657 C CA . ARG A 1 342 ? 27.346 5.925 -39.437 1.00 69.44 342 ARG A CA 1
ATOM 2658 C C . ARG A 1 342 ? 26.393 6.092 -40.633 1.00 69.44 342 ARG A C 1
ATOM 2660 O O . ARG A 1 342 ? 25.344 5.470 -40.636 1.00 69.44 342 ARG A O 1
ATOM 2667 N N . VAL A 1 343 ? 26.750 6.828 -41.683 1.00 78.56 343 VAL A N 1
ATOM 2668 C CA . VAL A 1 343 ? 25.950 6.818 -42.931 1.00 78.56 343 VAL A CA 1
ATOM 2669 C C . VAL A 1 343 ? 25.742 5.370 -43.413 1.00 78.56 343 VAL A C 1
ATOM 2671 O O . VAL A 1 343 ? 26.717 4.630 -43.564 1.00 78.56 343 VAL A O 1
ATOM 2674 N N . ILE A 1 344 ? 24.486 4.951 -43.610 1.00 79.56 344 ILE A N 1
ATOM 2675 C CA . ILE A 1 344 ? 24.139 3.603 -44.085 1.00 79.56 344 ILE A CA 1
ATOM 2676 C C . ILE A 1 344 ? 23.883 3.663 -45.593 1.00 79.56 344 ILE A C 1
ATOM 2678 O O . ILE A 1 344 ? 23.003 4.390 -46.040 1.00 79.56 344 ILE A O 1
ATOM 2682 N N . ALA A 1 345 ? 24.640 2.885 -46.371 1.00 77.94 345 ALA A N 1
ATOM 2683 C CA . ALA A 1 345 ? 24.513 2.847 -47.832 1.00 77.94 345 ALA A CA 1
ATOM 2684 C C . ALA A 1 345 ? 23.266 2.085 -48.327 1.00 77.94 345 ALA A C 1
ATOM 2686 O O . ALA A 1 345 ? 22.734 2.413 -49.381 1.00 77.94 345 ALA A O 1
ATOM 2687 N N . ASP A 1 346 ? 22.807 1.090 -47.563 1.00 86.44 346 ASP A N 1
ATOM 2688 C CA . ASP A 1 346 ? 21.600 0.299 -47.827 1.00 86.44 346 ASP A CA 1
ATOM 2689 C C . ASP A 1 346 ? 20.799 0.152 -46.516 1.00 86.44 346 ASP A C 1
ATOM 2691 O O . ASP A 1 346 ? 21.165 -0.662 -45.657 1.00 86.44 346 ASP A O 1
ATOM 2695 N N . PRO A 1 347 ? 19.759 0.983 -46.299 1.00 87.81 347 PRO A N 1
ATOM 2696 C CA . PRO A 1 347 ? 18.907 0.905 -45.115 1.00 87.81 347 PRO A CA 1
ATOM 2697 C C . PRO A 1 347 ? 18.121 -0.405 -44.995 1.00 87.81 347 PRO A C 1
ATOM 2699 O O . PRO A 1 347 ? 17.837 -0.818 -43.872 1.00 87.81 347 PRO A O 1
ATOM 2702 N N . ASP A 1 348 ? 17.795 -1.063 -46.112 1.00 88.19 348 ASP A N 1
ATOM 2703 C CA . ASP A 1 348 ? 16.983 -2.280 -46.127 1.00 88.19 348 ASP A CA 1
ATOM 2704 C C . ASP A 1 348 ? 17.820 -3.479 -45.676 1.00 88.19 348 ASP A C 1
ATOM 2706 O O . ASP A 1 348 ? 17.503 -4.108 -44.666 1.00 88.19 348 ASP A O 1
ATOM 2710 N N . ALA A 1 349 ? 18.962 -3.736 -46.323 1.00 88.56 349 ALA A N 1
ATOM 2711 C CA . ALA A 1 349 ? 19.866 -4.819 -45.924 1.00 88.56 349 ALA A CA 1
ATOM 2712 C C . ALA A 1 349 ? 20.404 -4.632 -44.492 1.00 88.56 349 ALA A C 1
ATOM 2714 O O . ALA A 1 349 ? 20.551 -5.601 -43.740 1.00 88.56 349 ALA A O 1
ATOM 2715 N N . ALA A 1 350 ? 20.653 -3.386 -44.072 1.00 89.00 350 ALA A N 1
ATOM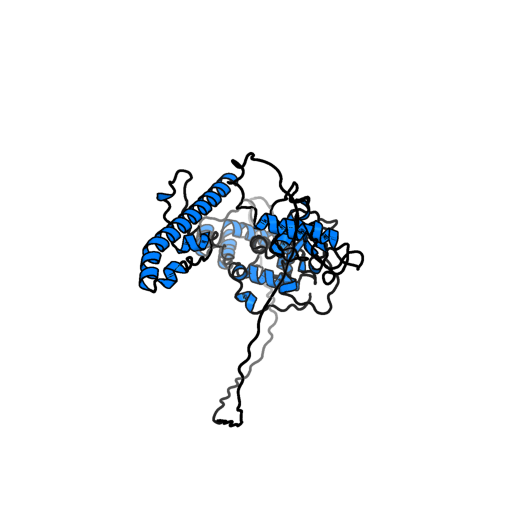 2716 C CA . ALA A 1 350 ? 21.036 -3.085 -42.696 1.00 89.00 350 ALA A CA 1
ATOM 2717 C C . ALA A 1 350 ? 19.897 -3.336 -41.687 1.00 89.00 350 ALA A C 1
ATOM 2719 O O . ALA A 1 350 ? 20.176 -3.725 -40.550 1.00 89.00 350 ALA A O 1
ATOM 2720 N N . PHE A 1 351 ? 18.630 -3.158 -42.081 1.00 93.00 351 PHE A N 1
ATOM 2721 C CA . PHE A 1 351 ? 17.485 -3.466 -41.225 1.00 93.00 351 PHE A CA 1
ATOM 2722 C C . PHE A 1 351 ? 17.134 -4.962 -41.201 1.00 93.00 351 PHE A C 1
ATOM 2724 O O . PHE A 1 351 ? 16.739 -5.469 -40.154 1.00 93.00 351 PHE A O 1
ATOM 2731 N N . GLU A 1 352 ? 17.357 -5.711 -42.285 1.00 92.25 352 GLU A N 1
ATOM 2732 C CA . GLU A 1 352 ? 17.259 -7.178 -42.247 1.00 92.25 352 GLU A CA 1
ATOM 2733 C C . GLU A 1 352 ? 18.279 -7.776 -41.273 1.00 92.25 352 GLU A C 1
ATOM 2735 O O . GLU A 1 352 ? 17.918 -8.598 -40.430 1.00 92.25 352 GLU A O 1
ATOM 2740 N N . LEU A 1 353 ? 19.529 -7.298 -41.302 1.00 90.69 353 LEU A N 1
ATOM 2741 C CA . LEU A 1 353 ? 20.543 -7.680 -40.315 1.00 90.69 353 LEU A CA 1
ATOM 2742 C C . LEU A 1 353 ? 20.151 -7.261 -38.886 1.00 90.69 353 LEU A C 1
ATOM 2744 O O . LEU A 1 353 ? 20.334 -8.048 -37.959 1.00 90.69 353 LEU A O 1
ATOM 2748 N N . TRP A 1 354 ? 19.550 -6.078 -38.701 1.00 92.00 354 TRP A N 1
ATOM 2749 C CA . TRP A 1 354 ? 19.009 -5.644 -37.403 1.00 92.00 354 TRP A CA 1
ATOM 2750 C C . TRP A 1 354 ? 17.921 -6.592 -36.880 1.00 92.00 354 TRP A C 1
ATOM 2752 O O . TRP A 1 354 ? 17.958 -6.968 -35.711 1.00 92.00 354 TRP A O 1
ATOM 2762 N N . LEU A 1 355 ? 16.966 -7.008 -37.719 1.00 92.62 355 LEU A N 1
ATOM 2763 C CA . LEU A 1 355 ? 15.895 -7.939 -37.337 1.00 92.62 355 LEU A CA 1
ATOM 2764 C C . LEU A 1 355 ? 16.412 -9.361 -37.062 1.00 92.62 355 LEU A C 1
ATOM 2766 O O . LEU A 1 355 ? 15.843 -10.070 -36.230 1.00 92.62 355 LEU A O 1
ATOM 2770 N N . LEU A 1 356 ? 17.484 -9.786 -37.736 1.00 89.06 356 LEU A N 1
ATOM 2771 C CA . LEU A 1 356 ? 18.133 -11.075 -37.491 1.00 89.06 356 LEU A CA 1
ATOM 2772 C C . LEU A 1 356 ? 18.908 -11.088 -36.162 1.00 89.06 356 LEU A C 1
ATOM 2774 O O . LEU A 1 356 ? 18.758 -12.039 -35.397 1.00 89.06 356 LEU A O 1
ATOM 2778 N N . ASP A 1 357 ? 19.680 -10.043 -35.859 1.00 84.69 357 ASP A N 1
ATOM 2779 C CA . ASP A 1 357 ? 20.463 -9.934 -34.615 1.00 84.69 357 ASP A CA 1
ATOM 2780 C C . ASP A 1 357 ? 19.593 -9.582 -33.390 1.00 84.69 357 ASP A C 1
ATOM 2782 O O . ASP A 1 357 ? 19.845 -10.038 -32.273 1.00 84.69 357 ASP A O 1
ATOM 2786 N N . THR A 1 358 ? 18.504 -8.829 -33.593 1.00 85.94 358 THR A N 1
ATOM 2787 C CA . THR A 1 358 ? 17.545 -8.503 -32.528 1.00 85.94 358 THR A CA 1
ATOM 2788 C C . THR A 1 358 ? 16.880 -9.774 -32.005 1.00 85.94 358 THR A C 1
ATOM 2790 O O . THR A 1 358 ? 16.083 -10.418 -32.691 1.00 85.94 358 THR A O 1
ATOM 2793 N N . GLN A 1 359 ? 17.160 -10.108 -30.744 1.00 75.56 359 GLN A N 1
ATOM 2794 C CA . GLN A 1 359 ? 16.384 -11.112 -30.027 1.00 75.56 359 GLN A CA 1
ATOM 2795 C C . GLN A 1 359 ? 14.965 -10.579 -29.776 1.00 75.56 359 GLN A C 1
ATOM 2797 O O . GLN A 1 359 ? 14.819 -9.416 -29.376 1.00 75.56 359 GLN A O 1
ATOM 2802 N N . PRO A 1 360 ? 13.910 -11.394 -29.961 1.00 66.56 360 PRO A N 1
ATOM 2803 C CA . PRO A 1 360 ? 12.588 -11.022 -29.490 1.00 66.56 360 PRO A CA 1
ATOM 2804 C C . PRO A 1 360 ? 12.650 -10.802 -27.986 1.00 66.56 360 PRO A C 1
ATOM 2806 O O . PRO A 1 360 ? 12.996 -11.713 -27.230 1.00 66.56 360 PRO A O 1
ATOM 2809 N N . ARG A 1 361 ? 12.276 -9.596 -27.541 1.00 54.19 361 ARG A N 1
ATOM 2810 C CA . ARG A 1 361 ? 11.927 -9.400 -26.135 1.00 54.19 361 ARG A CA 1
ATOM 2811 C C . ARG A 1 361 ? 10.841 -10.418 -25.825 1.00 54.19 361 ARG A C 1
ATOM 2813 O O . ARG A 1 361 ? 9.747 -10.330 -26.383 1.00 54.19 361 ARG A O 1
ATOM 2820 N N . ARG A 1 362 ? 11.134 -11.364 -24.932 1.00 48.81 362 ARG A N 1
ATOM 2821 C CA . ARG A 1 362 ? 10.087 -12.143 -24.278 1.00 48.81 362 ARG A CA 1
ATOM 2822 C C . ARG A 1 362 ? 9.138 -11.102 -23.681 1.00 48.81 362 ARG A C 1
ATOM 2824 O O . ARG A 1 362 ? 9.613 -10.322 -22.855 1.00 48.81 362 ARG A O 1
ATOM 2831 N N . PRO A 1 363 ? 7.861 -11.019 -24.098 1.00 49.66 363 PRO A N 1
ATOM 2832 C CA . PRO A 1 363 ? 6.955 -10.096 -23.442 1.00 49.66 363 PRO A CA 1
ATOM 2833 C C . PRO A 1 363 ? 6.986 -10.439 -21.955 1.00 49.66 363 PRO A C 1
ATOM 2835 O O . PRO A 1 363 ? 6.912 -11.625 -21.603 1.00 49.66 363 PRO A O 1
ATOM 2838 N N . LEU A 1 364 ? 7.119 -9.424 -21.090 1.00 44.47 364 LEU A N 1
ATOM 2839 C CA . LEU A 1 364 ? 6.712 -9.580 -19.696 1.00 44.47 364 LEU A CA 1
ATOM 2840 C C . LEU A 1 364 ? 5.314 -10.180 -19.787 1.00 44.47 364 LEU A C 1
ATOM 2842 O O . LEU A 1 364 ? 4.458 -9.574 -20.433 1.00 44.47 364 LEU A O 1
ATOM 2846 N N . ARG A 1 365 ? 5.147 -11.425 -19.316 1.00 40.78 365 ARG A N 1
ATOM 2847 C CA . ARG A 1 365 ? 3.968 -12.239 -19.620 1.00 40.78 365 ARG A CA 1
ATOM 2848 C C . ARG A 1 365 ? 2.784 -11.392 -19.210 1.00 40.78 365 ARG A C 1
ATOM 2850 O O . ARG A 1 365 ? 2.641 -11.148 -18.010 1.00 40.78 365 ARG A O 1
ATOM 2857 N N . ALA A 1 366 ? 2.021 -10.922 -20.203 1.00 42.28 366 ALA A N 1
ATOM 2858 C CA . ALA A 1 366 ? 0.859 -10.090 -19.959 1.00 42.28 366 ALA A CA 1
ATOM 2859 C C . ALA A 1 366 ? 0.073 -10.792 -18.861 1.00 42.28 366 ALA A C 1
ATOM 2861 O O . ALA A 1 366 ? -0.138 -12.010 -18.956 1.00 42.28 366 ALA A O 1
ATOM 2862 N N . VAL A 1 367 ? -0.217 -10.064 -17.778 1.00 41.09 367 VAL A N 1
ATOM 2863 C CA . VAL A 1 367 ? -1.063 -10.601 -16.715 1.00 41.09 367 VAL A CA 1
ATOM 2864 C C . VAL A 1 367 ? -2.307 -11.088 -17.450 1.00 41.09 367 VAL A C 1
ATOM 2866 O O . VAL A 1 367 ? -2.909 -10.266 -18.140 1.00 41.09 367 VAL A O 1
ATOM 2869 N N . PRO A 1 368 ? -2.615 -12.400 -17.446 1.00 37.69 368 PRO A N 1
ATOM 2870 C CA . PRO A 1 368 ? -3.810 -12.865 -18.127 1.00 37.69 368 PRO A CA 1
ATOM 2871 C C . PRO A 1 368 ? -4.962 -12.095 -17.494 1.00 37.69 368 PRO A C 1
ATOM 2873 O O . PRO A 1 368 ? -5.055 -12.113 -16.262 1.00 37.69 368 PRO A O 1
ATOM 2876 N N . ASP A 1 369 ? -5.736 -11.368 -18.312 1.00 38.97 369 ASP A N 1
ATOM 2877 C CA . ASP A 1 369 ? -6.816 -10.498 -17.833 1.00 38.97 369 ASP A CA 1
ATOM 2878 C C . ASP A 1 369 ? -7.587 -11.250 -16.752 1.00 38.97 369 ASP A C 1
ATOM 2880 O O . ASP A 1 369 ? -7.963 -12.398 -17.013 1.00 38.97 369 ASP A O 1
ATOM 2884 N N . PRO A 1 370 ? -7.687 -10.689 -15.528 1.00 41.22 370 PRO A N 1
ATOM 2885 C CA . PRO A 1 370 ? -7.847 -11.447 -14.287 1.00 41.22 370 PRO A CA 1
ATOM 2886 C C . PRO A 1 370 ? -8.952 -12.483 -14.450 1.00 41.22 370 PRO A C 1
ATOM 2888 O O . PRO A 1 370 ? -10.108 -12.094 -14.606 1.00 41.22 370 PRO A O 1
ATOM 2891 N N . ALA A 1 371 ? -8.521 -13.758 -14.504 1.00 40.69 371 ALA A N 1
ATOM 2892 C CA . ALA A 1 371 ? -9.036 -14.776 -15.433 1.00 40.69 371 ALA A CA 1
ATOM 2893 C C . ALA A 1 371 ? -10.519 -14.572 -15.779 1.00 40.69 371 ALA A C 1
ATOM 2895 O O . ALA A 1 371 ? -11.321 -14.615 -14.842 1.00 40.69 371 ALA A O 1
ATOM 2896 N N . PRO A 1 372 ? -10.875 -14.337 -17.068 1.00 40.34 372 PRO A N 1
ATOM 2897 C CA . PRO A 1 372 ? -12.174 -13.798 -17.480 1.00 40.34 372 PRO A CA 1
ATOM 2898 C C . PRO A 1 372 ? -13.274 -14.566 -16.768 1.00 40.34 372 PRO A C 1
ATOM 2900 O O . PRO A 1 372 ? -13.340 -15.787 -16.913 1.00 40.34 372 PRO A O 1
ATOM 2903 N N . SER A 1 373 ? -13.996 -13.850 -15.897 1.00 51.47 373 SER A N 1
ATOM 2904 C CA . SER A 1 373 ? -14.464 -14.428 -14.634 1.00 51.47 373 SER A CA 1
ATOM 2905 C C . SER A 1 373 ? -15.145 -15.771 -14.842 1.00 51.47 373 SER A C 1
ATOM 2907 O O . SER A 1 373 ? -16.070 -15.868 -15.639 1.00 51.47 373 SER A O 1
ATOM 2909 N N . SER A 1 374 ? -14.715 -16.783 -14.082 1.00 56.16 374 SER A N 1
ATOM 2910 C CA . SER A 1 374 ? -15.360 -18.106 -14.027 1.00 56.16 374 SER A CA 1
ATOM 2911 C C . SER A 1 374 ? -16.876 -17.996 -13.823 1.00 56.16 374 SER A C 1
ATOM 2913 O O . SER A 1 374 ? -17.630 -18.843 -14.288 1.00 56.16 374 SER A O 1
ATOM 2915 N N . LEU A 1 375 ? -17.290 -16.929 -13.140 1.00 60.25 375 LEU A N 1
ATOM 2916 C CA . LEU A 1 375 ? -18.640 -16.418 -12.944 1.00 60.25 375 LEU A CA 1
ATOM 2917 C C . LEU A 1 375 ? -19.311 -16.003 -14.278 1.00 60.25 375 LEU A C 1
ATOM 2919 O O . LEU A 1 375 ? -18.765 -15.137 -14.969 1.00 60.25 375 LEU A O 1
ATOM 2923 N N . PRO A 1 376 ? -20.506 -16.526 -14.621 1.00 63.28 376 PRO A N 1
ATOM 2924 C CA . PRO A 1 376 ? -21.186 -16.197 -15.875 1.00 63.28 376 PRO A CA 1
ATOM 2925 C C . PRO A 1 376 ? -21.589 -14.715 -15.966 1.00 63.28 376 PRO A C 1
ATOM 2927 O O . PRO A 1 376 ? -21.926 -14.078 -14.965 1.00 63.28 376 PRO A O 1
ATOM 2930 N N . GLU A 1 377 ? -21.616 -14.171 -17.187 1.00 63.62 377 GLU A N 1
ATOM 2931 C CA . GLU A 1 377 ? -22.127 -12.820 -17.448 1.00 63.62 377 GLU A CA 1
ATOM 2932 C C . GLU A 1 377 ? -23.662 -12.801 -17.380 1.00 63.62 377 GLU A C 1
ATOM 2934 O O . GLU A 1 377 ? -24.361 -13.106 -18.345 1.00 63.62 377 GLU A O 1
ATOM 2939 N N . VAL A 1 378 ? -24.192 -12.449 -16.206 1.00 68.12 378 VAL A N 1
ATOM 2940 C CA . VAL A 1 378 ? -25.633 -12.294 -15.970 1.00 68.12 378 VAL A CA 1
ATOM 2941 C C . VAL A 1 378 ? -26.100 -10.937 -16.504 1.00 68.12 378 VAL A C 1
ATOM 2943 O O . VAL A 1 378 ? -25.688 -9.890 -15.997 1.00 68.12 378 VAL A O 1
ATOM 2946 N N . GLY A 1 379 ? -26.969 -10.952 -17.517 1.00 65.81 379 GLY A N 1
ATOM 2947 C CA . GLY A 1 379 ? -27.617 -9.748 -18.039 1.00 65.81 379 GLY A CA 1
ATOM 2948 C C . GLY A 1 379 ? -28.652 -9.178 -17.056 1.00 65.81 379 GLY A C 1
ATOM 2949 O O . GLY A 1 379 ? -29.178 -9.917 -16.222 1.00 65.81 379 GLY A O 1
ATOM 2950 N N . PRO A 1 380 ? -28.986 -7.874 -17.136 1.00 62.94 380 PRO A N 1
ATOM 2951 C CA . PRO A 1 380 ? -29.905 -7.239 -16.185 1.00 62.94 380 PRO A CA 1
ATOM 2952 C C . PRO A 1 380 ? -31.297 -7.895 -16.169 1.00 62.94 380 PRO A C 1
ATOM 2954 O O . PRO A 1 380 ? -31.887 -8.050 -15.097 1.00 62.94 380 PRO A O 1
ATOM 2957 N N . ASP A 1 381 ? -31.770 -8.339 -17.337 1.00 70.62 381 ASP A N 1
ATOM 2958 C CA . ASP A 1 381 ? -33.096 -8.932 -17.551 1.00 70.62 381 ASP A CA 1
ATOM 2959 C C . ASP A 1 381 ? -33.149 -10.459 -17.328 1.00 70.62 381 ASP A C 1
ATOM 2961 O O . ASP A 1 381 ? -34.204 -11.071 -17.491 1.00 70.62 381 ASP A O 1
ATOM 2965 N N . THR A 1 382 ? -32.033 -11.109 -16.973 1.00 76.12 382 THR A N 1
ATOM 2966 C CA . THR A 1 382 ? -32.006 -12.558 -16.704 1.00 76.12 382 THR A CA 1
ATOM 2967 C C . THR A 1 382 ? -32.726 -12.865 -15.379 1.00 76.12 382 THR A C 1
ATOM 2969 O O . THR A 1 382 ? -32.350 -12.279 -14.362 1.00 76.12 382 THR A O 1
ATOM 2972 N N . PRO A 1 383 ? -33.727 -13.767 -15.321 1.00 75.56 383 PRO A N 1
ATOM 2973 C CA . PRO A 1 383 ? -34.363 -14.174 -14.062 1.00 75.56 383 PRO A CA 1
ATOM 2974 C C . PRO A 1 383 ? -33.405 -14.960 -13.154 1.00 75.56 383 PRO A C 1
ATOM 2976 O O . PRO A 1 383 ? -32.641 -15.788 -13.645 1.00 75.56 383 PRO A O 1
ATOM 2979 N N . ASP A 1 384 ? -33.475 -14.761 -11.832 1.00 71.69 384 ASP A N 1
ATOM 2980 C CA . ASP A 1 384 ? -32.551 -15.410 -10.878 1.00 71.69 384 ASP A CA 1
ATOM 2981 C C . ASP A 1 384 ? -32.628 -16.944 -10.904 1.00 71.69 384 ASP A C 1
ATOM 2983 O O . ASP A 1 384 ? -31.606 -17.619 -10.805 1.00 71.69 384 ASP A O 1
ATOM 2987 N N . GLU A 1 385 ? -33.820 -17.495 -11.145 1.00 71.75 385 GLU A N 1
ATOM 2988 C CA . GLU A 1 385 ? -34.075 -18.935 -11.313 1.00 71.75 385 GLU A CA 1
ATOM 2989 C C . GLU A 1 385 ? -33.321 -19.564 -12.504 1.00 71.75 385 GLU A C 1
ATOM 2991 O O . GLU A 1 385 ? -33.209 -20.786 -12.594 1.00 71.75 385 GLU A O 1
ATOM 2996 N N . GLN A 1 386 ? -32.804 -18.745 -13.429 1.00 74.38 386 GLN A N 1
ATOM 2997 C CA . GLN A 1 386 ? -32.068 -19.184 -14.620 1.00 74.38 386 GLN A CA 1
ATOM 2998 C C . GLN A 1 386 ? -30.544 -19.020 -14.478 1.00 74.38 386 GLN A C 1
ATOM 3000 O O . GLN A 1 386 ? -29.795 -19.514 -15.323 1.00 74.38 386 GLN A O 1
ATOM 3005 N N . VAL A 1 387 ? -30.061 -18.360 -13.418 1.00 81.81 387 VAL A N 1
ATOM 3006 C CA . VAL A 1 387 ? -28.628 -18.133 -13.179 1.00 81.81 387 VAL A CA 1
ATOM 3007 C C . VAL A 1 387 ? -28.023 -19.354 -12.491 1.00 81.81 387 VAL A C 1
ATOM 3009 O O . VAL A 1 387 ? -27.914 -19.389 -11.274 1.00 81.81 387 VAL A O 1
ATOM 3012 N N . GLN A 1 388 ? -27.633 -20.372 -13.258 1.00 82.50 388 GLN A N 1
ATOM 3013 C CA . GLN A 1 388 ? -26.989 -21.564 -12.695 1.00 82.50 388 GLN A CA 1
ATOM 3014 C C . GLN A 1 388 ? -25.528 -21.283 -12.317 1.00 82.50 388 GLN A C 1
ATOM 3016 O O . GLN A 1 388 ? -24.728 -20.904 -13.174 1.00 82.50 388 GLN A O 1
ATOM 3021 N N . LEU A 1 389 ? -25.181 -21.516 -11.046 1.00 82.19 389 LEU A N 1
ATOM 3022 C CA . LEU A 1 389 ? -23.814 -21.405 -10.530 1.00 82.19 389 LEU A CA 1
ATOM 3023 C C . LEU A 1 389 ? -23.256 -22.760 -10.079 1.00 82.19 389 LEU A C 1
ATOM 3025 O O . LEU A 1 389 ? -23.952 -23.562 -9.454 1.00 82.19 389 LEU A O 1
ATOM 3029 N N . THR A 1 390 ? -21.974 -23.008 -10.352 1.00 84.31 390 THR A N 1
ATOM 3030 C CA . THR A 1 390 ? -21.244 -24.150 -9.787 1.00 84.31 390 THR A CA 1
ATOM 3031 C C . THR A 1 390 ? -20.933 -23.909 -8.310 1.00 84.31 390 THR A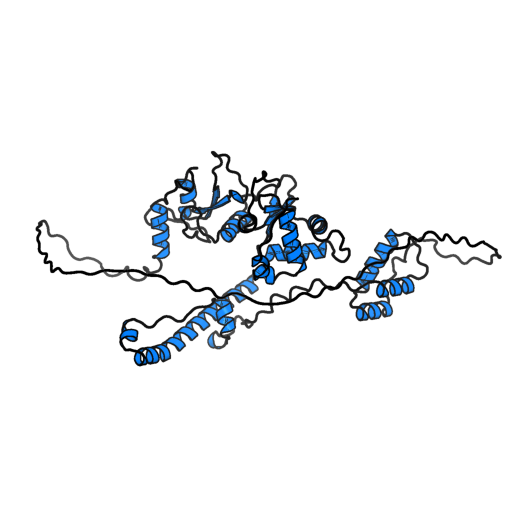 C 1
ATOM 3033 O O . THR A 1 390 ? -20.868 -22.772 -7.840 1.00 84.31 390 THR A O 1
ATOM 3036 N N . ARG A 1 391 ? -20.680 -24.990 -7.564 1.00 77.31 391 ARG A N 1
ATOM 3037 C CA . ARG A 1 391 ? -20.257 -24.904 -6.158 1.00 77.31 391 ARG A CA 1
ATOM 3038 C C . ARG A 1 391 ? -19.011 -24.026 -5.986 1.00 77.31 391 ARG A C 1
ATOM 3040 O O . ARG A 1 391 ? -18.998 -23.167 -5.118 1.00 77.31 391 ARG A O 1
ATOM 3047 N N . GLU A 1 392 ? -18.033 -24.185 -6.873 1.00 76.38 392 GLU A N 1
ATOM 3048 C CA . GLU A 1 392 ? -16.788 -23.406 -6.895 1.00 76.38 392 GLU A CA 1
ATOM 3049 C C . GLU A 1 392 ? -17.057 -21.905 -7.108 1.00 76.38 392 GLU A C 1
ATOM 3051 O O . GLU A 1 392 ? -16.511 -21.079 -6.388 1.00 76.38 392 GLU A O 1
ATOM 3056 N N . GLN A 1 393 ? -17.968 -21.540 -8.021 1.00 82.75 393 GLN A N 1
ATOM 3057 C CA . GLN A 1 393 ? -18.376 -20.144 -8.234 1.00 82.75 393 GLN A CA 1
ATOM 3058 C C . GLN A 1 393 ? -19.095 -19.549 -7.007 1.00 82.75 393 GLN A C 1
ATOM 3060 O O . GLN A 1 393 ? -18.946 -18.361 -6.725 1.00 82.75 393 GLN A O 1
ATOM 3065 N N . ILE A 1 394 ? -19.874 -20.352 -6.272 1.00 83.56 394 ILE A N 1
ATOM 3066 C CA . ILE A 1 394 ? -20.541 -19.940 -5.023 1.00 83.56 394 ILE A CA 1
ATOM 3067 C C . ILE A 1 394 ? -19.510 -19.744 -3.899 1.00 83.56 394 ILE A C 1
ATOM 3069 O O . ILE A 1 394 ? -19.562 -18.736 -3.190 1.00 83.56 394 ILE A O 1
ATOM 3073 N N . ASP A 1 395 ? -18.551 -20.666 -3.771 1.00 84.12 395 ASP A N 1
ATOM 3074 C CA . ASP A 1 395 ? -17.431 -20.576 -2.829 1.00 84.12 395 ASP A CA 1
ATOM 3075 C C . ASP A 1 395 ? -16.537 -19.342 -3.138 1.00 84.12 395 ASP A C 1
ATOM 3077 O O . ASP A 1 395 ? -16.175 -18.611 -2.217 1.00 84.12 395 ASP A O 1
ATOM 3081 N N . ASP A 1 396 ? -16.285 -19.012 -4.414 1.00 80.44 396 ASP A N 1
ATOM 3082 C CA . ASP A 1 396 ? -15.592 -17.782 -4.870 1.00 80.44 396 ASP A CA 1
ATOM 3083 C C . ASP A 1 396 ? -16.370 -16.474 -4.576 1.00 80.44 396 ASP A C 1
ATOM 3085 O O . ASP A 1 396 ? -15.795 -15.378 -4.510 1.00 80.44 396 ASP A O 1
ATOM 3089 N N . LEU A 1 397 ? -17.701 -16.548 -4.457 1.00 83.38 397 LEU A N 1
ATOM 3090 C CA . LEU A 1 397 ? -18.576 -15.384 -4.264 1.00 83.38 397 LEU A CA 1
ATOM 3091 C C . LEU A 1 397 ? -18.818 -15.043 -2.794 1.00 83.38 397 LEU A C 1
ATOM 3093 O O . LEU A 1 397 ? -18.911 -13.855 -2.467 1.00 83.38 397 LEU A O 1
ATOM 3097 N N . LEU A 1 398 ? -18.936 -16.062 -1.941 1.00 84.50 398 LEU A N 1
ATOM 3098 C CA . LEU A 1 398 ? -19.314 -15.937 -0.528 1.00 84.50 398 LEU A CA 1
ATOM 3099 C C . LEU A 1 398 ? -18.202 -16.362 0.445 1.00 84.50 398 LEU A C 1
ATOM 3101 O O . LEU A 1 398 ? -18.287 -16.057 1.632 1.00 84.50 398 LEU A O 1
ATOM 3105 N N . GLY A 1 399 ? -17.152 -17.025 -0.044 1.00 76.94 399 GLY A N 1
ATOM 3106 C CA . GLY A 1 399 ? -16.185 -17.742 0.782 1.00 76.94 399 GLY A CA 1
ATOM 3107 C C . GLY A 1 399 ? -16.665 -19.154 1.132 1.00 76.94 399 GLY A C 1
ATOM 3108 O O . GLY A 1 399 ? -17.798 -19.540 0.837 1.00 76.94 399 GLY A O 1
ATOM 3109 N N . LEU A 1 400 ? -15.786 -19.926 1.776 1.00 83.75 400 LEU A N 1
ATOM 3110 C CA . LEU A 1 400 ? -16.086 -21.269 2.277 1.00 83.75 400 LEU A CA 1
ATOM 3111 C C . LEU A 1 400 ? -16.959 -21.183 3.539 1.00 83.75 400 LEU A C 1
ATOM 3113 O O . LEU A 1 400 ? -16.462 -20.908 4.629 1.00 83.75 400 LEU A O 1
ATOM 3117 N N . GLU A 1 401 ? -18.255 -21.438 3.383 1.00 83.81 401 GLU A N 1
ATOM 3118 C CA . GLU A 1 401 ? -19.212 -21.576 4.484 1.00 83.81 401 GLU A CA 1
ATOM 3119 C C . GLU A 1 401 ? -19.507 -23.063 4.729 1.00 83.81 401 GLU A C 1
ATOM 3121 O O . GLU A 1 401 ? -19.738 -23.825 3.781 1.00 83.81 401 GLU A O 1
ATOM 3126 N N . GLU A 1 402 ? -19.532 -23.468 5.997 1.00 80.38 402 GLU A N 1
ATOM 3127 C CA . GLU A 1 402 ? -19.993 -24.792 6.421 1.00 80.38 402 GLU A CA 1
ATOM 3128 C C . GLU A 1 402 ? -21.515 -24.787 6.679 1.00 80.38 402 GLU A C 1
ATOM 3130 O O . GLU A 1 402 ? -22.079 -23.750 7.044 1.00 80.38 402 GLU A O 1
ATOM 3135 N N . PRO A 1 403 ? -22.207 -25.921 6.468 1.00 81.00 403 PRO A N 1
ATOM 3136 C CA . PRO A 1 403 ? -23.631 -26.054 6.771 1.00 81.00 403 PRO A CA 1
ATOM 3137 C C . PRO A 1 403 ? -23.887 -25.989 8.288 1.00 81.00 403 PRO A C 1
ATOM 3139 O O . PRO A 1 403 ? -23.045 -26.440 9.070 1.00 81.00 403 PRO A O 1
ATOM 3142 N N . PRO A 1 404 ? -25.047 -25.470 8.732 1.00 81.56 404 PRO A N 1
ATOM 3143 C CA . PRO A 1 404 ? -25.361 -25.372 10.153 1.00 81.56 404 PRO A CA 1
ATOM 3144 C C . PRO A 1 404 ? -25.454 -26.762 10.816 1.00 81.56 404 PRO A C 1
ATOM 3146 O O . PRO A 1 404 ? -25.929 -27.716 10.193 1.00 81.56 404 PRO A O 1
ATOM 3149 N N . PRO A 1 405 ? -25.038 -26.902 12.089 1.00 83.00 405 PRO A N 1
ATOM 3150 C CA . PRO A 1 405 ? -25.233 -28.136 12.842 1.00 83.00 405 PRO A CA 1
ATOM 3151 C C . PRO A 1 405 ? -26.726 -28.369 13.152 1.00 83.00 405 PRO A C 1
ATOM 3153 O O . PRO A 1 405 ? -27.476 -27.401 13.299 1.00 83.00 405 PRO A O 1
ATOM 3156 N N . PRO A 1 406 ? -27.170 -29.634 13.301 1.00 86.81 406 PRO A N 1
ATOM 3157 C CA . PRO A 1 406 ? -28.549 -29.944 13.672 1.00 86.81 406 PRO A CA 1
ATOM 3158 C C . PRO A 1 406 ? -28.912 -29.361 15.051 1.00 86.81 406 PRO A C 1
ATOM 3160 O O . PRO A 1 406 ? -28.075 -29.391 15.961 1.00 86.81 406 PRO A O 1
ATOM 3163 N N . PRO A 1 407 ? -30.160 -28.889 15.253 1.00 87.94 407 PRO A N 1
ATOM 3164 C CA . PRO A 1 407 ? -30.657 -28.478 16.564 1.00 87.94 407 PRO A CA 1
ATOM 3165 C C . PRO A 1 407 ? -30.486 -29.575 17.621 1.00 87.94 407 PRO A C 1
ATOM 3167 O O . PRO A 1 407 ? -30.580 -30.764 17.315 1.00 87.94 407 PRO A O 1
ATOM 3170 N N . ALA A 1 408 ? -30.298 -29.187 18.886 1.00 84.50 408 ALA A N 1
ATOM 3171 C CA . ALA A 1 408 ? -30.067 -30.132 19.985 1.00 84.50 408 ALA A CA 1
ATOM 3172 C C . ALA A 1 408 ? -31.189 -31.183 20.133 1.00 84.50 408 ALA A C 1
ATOM 3174 O O . ALA A 1 408 ? -30.917 -32.334 20.465 1.00 84.50 408 ALA A O 1
ATOM 3175 N N . GLU A 1 409 ? -32.431 -30.805 19.828 1.00 85.19 409 GLU A N 1
ATOM 3176 C CA . GLU A 1 409 ? -33.610 -31.682 19.820 1.00 85.19 409 GLU A CA 1
ATOM 3177 C C . GLU A 1 409 ? -33.519 -32.767 18.732 1.00 85.19 409 GLU A C 1
ATOM 3179 O O . GLU A 1 409 ? -33.766 -33.942 19.000 1.00 85.19 409 GLU A O 1
ATOM 3184 N N . VAL A 1 410 ? -33.075 -32.396 17.525 1.00 83.88 410 VAL A N 1
ATOM 3185 C CA . VAL A 1 410 ? -32.822 -33.326 16.410 1.00 83.88 410 VAL A CA 1
ATOM 3186 C C . VAL A 1 410 ? -31.632 -34.231 16.730 1.00 83.88 410 VAL A C 1
ATOM 3188 O O . VAL A 1 410 ? -31.694 -35.441 16.521 1.00 83.88 410 VAL A O 1
ATOM 3191 N N . ALA A 1 411 ? -30.559 -33.666 17.292 1.00 84.06 411 ALA A N 1
ATOM 3192 C CA . ALA A 1 411 ? -29.374 -34.419 17.691 1.00 84.06 411 ALA A CA 1
ATOM 3193 C C . ALA A 1 411 ? -29.680 -35.465 18.783 1.00 84.06 411 ALA A C 1
ATOM 3195 O O . ALA A 1 411 ? -29.128 -36.566 18.754 1.00 84.06 411 ALA A O 1
ATOM 3196 N N . ALA A 1 412 ? -30.600 -35.158 19.706 1.00 83.62 412 ALA A N 1
ATOM 3197 C CA . ALA A 1 412 ? -31.089 -36.094 20.719 1.00 83.62 412 ALA A CA 1
ATOM 3198 C C . ALA A 1 412 ? -31.927 -37.251 20.133 1.00 83.62 412 ALA A C 1
ATOM 3200 O O . ALA A 1 412 ? -31.982 -38.322 20.736 1.00 83.62 412 ALA A O 1
ATOM 3201 N N . GLY A 1 413 ? -32.525 -37.073 18.948 1.00 83.38 413 GLY A N 1
ATOM 3202 C CA . GLY A 1 413 ? -33.225 -38.127 18.201 1.00 83.38 413 GLY A CA 1
ATOM 3203 C C . GLY A 1 413 ? -32.307 -39.184 17.565 1.00 83.38 413 GLY A C 1
ATOM 3204 O O . GLY A 1 413 ? -32.790 -40.203 17.072 1.00 83.38 413 GLY A O 1
ATOM 3205 N N . GLY A 1 414 ? -30.986 -38.981 17.592 1.00 87.25 414 GLY A N 1
ATOM 3206 C CA . GLY A 1 414 ? -30.002 -39.924 17.060 1.00 87.25 414 GLY A CA 1
ATOM 3207 C C . GLY A 1 414 ? -29.785 -39.826 15.545 1.00 87.25 414 GLY A C 1
ATOM 3208 O O . GLY A 1 414 ? -30.270 -38.922 14.868 1.00 87.25 414 GLY A O 1
ATOM 3209 N N . LEU A 1 415 ? -28.993 -40.759 15.003 1.00 81.56 415 LEU A N 1
ATOM 3210 C CA . LEU A 1 415 ? -28.440 -40.657 13.644 1.00 81.56 415 LEU A CA 1
ATOM 3211 C C . LEU A 1 415 ? -29.495 -40.588 12.532 1.00 81.56 415 LEU A C 1
ATOM 3213 O O . LEU A 1 415 ? -29.252 -39.921 11.530 1.00 81.56 415 LEU A O 1
ATOM 3217 N N . ASP A 1 416 ? -30.639 -41.251 12.689 1.00 85.94 416 ASP A N 1
ATOM 3218 C CA . ASP A 1 416 ? -31.673 -41.273 11.651 1.00 85.94 416 ASP A CA 1
ATOM 3219 C C . ASP A 1 416 ? -32.530 -39.997 11.662 1.00 85.94 416 ASP A C 1
ATOM 3221 O O . ASP A 1 416 ? -32.758 -39.428 10.598 1.00 85.94 416 ASP A O 1
ATOM 3225 N N . ALA A 1 417 ? -32.842 -39.434 12.837 1.00 84.50 417 ALA A N 1
ATOM 3226 C CA . ALA A 1 417 ? -33.444 -38.099 12.939 1.00 84.50 417 ALA A CA 1
ATOM 3227 C C . ALA A 1 417 ? -32.519 -37.004 12.366 1.00 84.50 417 ALA A C 1
ATOM 3229 O O . ALA A 1 417 ? -32.969 -36.109 11.651 1.00 84.50 417 ALA A O 1
ATOM 3230 N N . ILE A 1 418 ? -31.204 -37.107 12.615 1.00 84.19 418 ILE A N 1
ATOM 3231 C CA . ILE A 1 418 ? -30.201 -36.215 12.010 1.00 84.19 418 ILE A CA 1
ATOM 3232 C C . ILE A 1 418 ? -30.194 -36.352 10.479 1.00 84.19 418 ILE A C 1
ATOM 3234 O O . ILE A 1 418 ? -30.080 -35.338 9.795 1.00 84.19 418 ILE A O 1
ATOM 3238 N N . ARG A 1 419 ? -30.324 -37.571 9.931 1.00 84.50 419 ARG A N 1
ATOM 3239 C CA . ARG A 1 419 ? -30.375 -37.826 8.477 1.00 84.50 419 ARG A CA 1
ATOM 3240 C C . ARG A 1 419 ? -31.629 -37.258 7.822 1.00 84.50 419 ARG A C 1
ATOM 3242 O O . ARG A 1 419 ? -31.510 -36.652 6.762 1.00 84.50 419 ARG A O 1
ATOM 3249 N N . GLU A 1 420 ? -32.798 -37.443 8.431 1.00 85.38 420 GLU A N 1
ATOM 3250 C CA . GLU A 1 420 ? -34.066 -36.904 7.922 1.00 85.38 420 GLU A CA 1
ATOM 3251 C C . GLU A 1 420 ? -34.044 -35.370 7.915 1.00 85.38 420 GLU A C 1
ATOM 3253 O O . GLU A 1 420 ? -34.332 -34.757 6.888 1.00 85.38 420 GLU A O 1
ATOM 3258 N N . TRP A 1 421 ? -33.570 -34.744 8.999 1.00 86.12 421 TRP A N 1
ATOM 3259 C CA . TRP A 1 421 ? -33.355 -33.294 9.044 1.00 86.12 421 TRP A CA 1
ATOM 3260 C C . TRP A 1 421 ? -32.359 -32.815 7.975 1.00 86.12 421 TRP A C 1
ATOM 3262 O O . TRP A 1 421 ? -32.634 -31.850 7.262 1.00 86.12 421 TRP A O 1
ATOM 3272 N N . TRP A 1 422 ? -31.232 -33.517 7.793 1.00 84.81 422 TRP A N 1
ATOM 3273 C CA . TRP A 1 422 ? -30.249 -33.178 6.756 1.00 84.81 422 TRP A CA 1
ATOM 3274 C C . TRP A 1 422 ? -30.801 -33.313 5.330 1.00 84.81 422 TRP A C 1
ATOM 3276 O O . TRP A 1 422 ? -30.369 -32.575 4.442 1.00 84.81 422 TRP A O 1
ATOM 3286 N N . ALA A 1 423 ? -31.744 -34.229 5.089 1.00 82.06 423 ALA A N 1
ATOM 3287 C CA . ALA A 1 423 ? -32.356 -34.423 3.777 1.00 82.06 423 ALA A CA 1
ATOM 3288 C C . ALA A 1 423 ? -33.224 -33.225 3.350 1.00 82.06 423 ALA A C 1
ATOM 3290 O O . ALA A 1 423 ? -33.223 -32.874 2.171 1.00 82.06 423 ALA A O 1
ATOM 3291 N N . GLU A 1 424 ? -33.910 -32.563 4.288 1.00 78.62 424 GLU A N 1
ATOM 3292 C CA . GLU A 1 424 ? -34.631 -31.315 4.003 1.00 78.62 424 GLU A CA 1
ATOM 3293 C C . GLU A 1 424 ? -33.714 -30.084 4.029 1.00 78.62 424 GLU A C 1
ATOM 3295 O O . GLU A 1 424 ? -33.733 -29.261 3.108 1.00 78.62 424 GLU A O 1
ATOM 3300 N N . GLU A 1 425 ? -32.904 -29.940 5.081 1.00 83.88 425 GLU A N 1
ATOM 3301 C CA . GLU A 1 425 ? -32.221 -28.676 5.365 1.00 83.88 425 GLU A CA 1
ATOM 3302 C C . GLU A 1 425 ? -31.022 -28.425 4.441 1.00 83.88 425 GLU A C 1
ATOM 3304 O O . GLU A 1 425 ? -30.729 -27.278 4.105 1.00 83.88 425 GLU A O 1
ATOM 3309 N N . SER A 1 426 ? -30.372 -29.478 3.928 1.00 77.81 426 SER A N 1
ATOM 3310 C CA . SER A 1 426 ? -29.297 -29.322 2.935 1.00 77.81 426 SER A CA 1
ATOM 3311 C C . SER A 1 426 ? -29.782 -28.685 1.632 1.00 77.81 426 SER A C 1
ATOM 3313 O O . SER A 1 426 ? -29.084 -27.843 1.065 1.00 77.81 426 SER A O 1
ATOM 3315 N N . GLY A 1 427 ? -30.995 -29.026 1.181 1.00 81.62 427 GLY A N 1
ATOM 3316 C CA . GLY A 1 427 ? -31.622 -28.407 0.015 1.00 81.62 427 GLY A CA 1
ATOM 3317 C C . GLY A 1 427 ? -31.903 -26.920 0.239 1.00 81.62 427 GLY A C 1
ATOM 3318 O O . GLY A 1 427 ? -31.585 -26.101 -0.624 1.00 81.62 427 GLY A O 1
ATOM 3319 N N . ARG A 1 428 ? -32.424 -26.560 1.422 1.00 84.69 428 ARG A N 1
ATOM 3320 C CA . ARG A 1 428 ? -32.672 -25.161 1.817 1.00 84.69 428 ARG A CA 1
ATOM 3321 C C . ARG A 1 428 ? -31.373 -24.357 1.896 1.00 84.69 428 ARG A C 1
ATOM 3323 O O . ARG A 1 428 ? -31.283 -23.295 1.284 1.00 84.69 428 ARG A O 1
ATOM 3330 N N . TRP A 1 429 ? -30.351 -24.886 2.570 1.00 84.62 429 TRP A N 1
ATOM 3331 C CA . TRP A 1 429 ? -29.048 -24.232 2.722 1.00 84.62 429 TRP A CA 1
ATOM 3332 C C . TRP A 1 429 ? -28.336 -24.020 1.379 1.00 84.62 429 TRP A C 1
ATOM 3334 O O . TRP A 1 429 ? -27.822 -22.934 1.114 1.00 84.62 429 TRP A O 1
ATOM 3344 N N . HIS A 1 430 ? -28.351 -25.019 0.490 1.00 83.56 430 HIS A N 1
ATOM 3345 C CA . HIS A 1 430 ? -27.797 -24.862 -0.856 1.00 83.56 430 HIS A CA 1
ATOM 3346 C C . HIS A 1 430 ? -28.573 -23.837 -1.701 1.00 83.56 430 HIS A C 1
ATOM 3348 O O . HIS A 1 430 ? -27.944 -23.085 -2.448 1.00 83.56 430 HIS A O 1
ATOM 3354 N N . ALA A 1 431 ? -29.902 -23.762 -1.569 1.00 85.19 431 ALA A N 1
ATOM 3355 C CA . ALA A 1 431 ? -30.728 -22.791 -2.287 1.00 85.19 431 ALA A CA 1
ATOM 3356 C C . ALA A 1 431 ? -30.516 -21.344 -1.800 1.00 85.19 431 ALA A C 1
ATOM 3358 O O . ALA A 1 431 ? -30.308 -20.456 -2.628 1.00 85.19 431 ALA A O 1
ATOM 3359 N N . ASP A 1 432 ? -30.498 -21.102 -0.482 1.00 88.00 432 ASP A N 1
ATOM 3360 C CA . ASP A 1 432 ? -30.179 -19.785 0.097 1.00 88.00 432 ASP A CA 1
ATOM 3361 C C . ASP A 1 432 ? -28.783 -19.316 -0.332 1.00 88.00 432 ASP A C 1
ATOM 3363 O O . ASP A 1 432 ? -28.612 -18.216 -0.865 1.00 88.00 432 ASP A O 1
ATOM 3367 N N . ARG A 1 433 ? -27.779 -20.185 -0.182 1.00 89.50 433 ARG A N 1
ATOM 3368 C CA . ARG A 1 433 ? -26.392 -19.855 -0.514 1.00 89.50 433 ARG A CA 1
ATOM 3369 C C . ARG A 1 433 ? -26.202 -19.590 -2.013 1.00 89.50 433 ARG A C 1
ATOM 3371 O O . ARG A 1 433 ? -25.451 -18.689 -2.382 1.00 89.50 433 ARG A O 1
ATOM 3378 N N . HIS A 1 434 ? -26.934 -20.293 -2.879 1.00 90.12 434 HIS A N 1
ATOM 3379 C CA . HIS A 1 434 ? -27.007 -19.975 -4.306 1.00 90.12 434 HIS A CA 1
ATOM 3380 C C . HIS A 1 434 ? -27.654 -18.599 -4.555 1.00 90.12 434 HIS A C 1
ATOM 3382 O O . HIS A 1 434 ? -27.067 -17.763 -5.242 1.00 90.12 434 HIS A O 1
ATOM 3388 N N . ALA A 1 435 ? -28.819 -18.314 -3.965 1.00 88.12 435 ALA A N 1
ATOM 3389 C CA . ALA A 1 435 ? -29.511 -17.032 -4.129 1.00 88.12 435 ALA A CA 1
ATOM 3390 C C . ALA A 1 435 ? -28.664 -15.837 -3.643 1.00 88.12 435 ALA A C 1
ATOM 3392 O O . ALA A 1 435 ? -28.560 -14.817 -4.330 1.00 88.12 435 ALA A O 1
ATOM 3393 N N . ARG A 1 436 ? -27.971 -15.985 -2.506 1.00 90.50 436 ARG A N 1
ATOM 3394 C CA . ARG A 1 436 ? -26.999 -15.008 -1.988 1.00 90.50 436 ARG A CA 1
ATOM 3395 C C . ARG A 1 436 ? -25.845 -14.774 -2.968 1.00 90.50 436 ARG A C 1
ATOM 3397 O O . ARG A 1 436 ? -25.463 -13.625 -3.192 1.00 90.50 436 ARG A O 1
ATOM 3404 N N . ALA A 1 437 ? -25.320 -15.827 -3.595 1.00 86.75 437 ALA A N 1
ATOM 3405 C CA . ALA A 1 437 ? -24.273 -15.717 -4.609 1.00 86.75 437 ALA A CA 1
ATOM 3406 C C . ALA A 1 437 ? -24.763 -14.968 -5.870 1.00 86.75 437 ALA A C 1
ATOM 3408 O O . ALA A 1 437 ? -24.086 -14.050 -6.342 1.00 86.75 437 ALA A O 1
ATOM 3409 N N . VAL A 1 438 ? -25.976 -15.260 -6.359 1.00 87.62 438 VAL A N 1
ATOM 3410 C CA . VAL A 1 438 ? -26.606 -14.534 -7.481 1.00 87.62 438 VAL A CA 1
ATOM 3411 C C . VAL A 1 438 ? -26.833 -13.050 -7.144 1.00 87.62 438 VAL A C 1
ATOM 3413 O O . VAL A 1 438 ? -26.533 -12.176 -7.962 1.00 87.62 438 VAL A O 1
ATOM 3416 N N . ALA A 1 439 ? -27.254 -12.724 -5.918 1.00 86.31 439 ALA A N 1
ATOM 3417 C CA . ALA A 1 439 ? -27.389 -11.336 -5.469 1.00 86.31 439 ALA A CA 1
ATOM 3418 C C . ALA A 1 439 ? -26.041 -10.578 -5.460 1.00 86.31 439 ALA A C 1
ATOM 3420 O O . ALA A 1 439 ? -25.974 -9.413 -5.870 1.00 86.31 439 ALA A O 1
ATOM 3421 N N . VAL A 1 440 ? -24.943 -11.238 -5.064 1.00 84.44 440 VAL A N 1
ATOM 3422 C CA . VAL A 1 440 ? -23.584 -10.672 -5.160 1.00 84.44 440 VAL A CA 1
ATOM 3423 C C . VAL A 1 440 ? -23.174 -10.457 -6.622 1.00 84.44 440 VAL A C 1
ATOM 3425 O O . VAL A 1 440 ? -22.589 -9.415 -6.930 1.00 84.44 440 VAL A O 1
ATOM 3428 N N . LEU A 1 441 ? -23.520 -11.368 -7.541 1.00 83.75 441 LEU A N 1
ATOM 3429 C CA . LEU A 1 441 ? -23.285 -11.183 -8.980 1.00 83.75 441 LEU A CA 1
ATOM 3430 C C . LEU A 1 441 ? -24.038 -9.979 -9.542 1.00 83.75 441 LEU A C 1
ATOM 3432 O O . LEU A 1 441 ? -23.400 -9.118 -10.148 1.00 83.75 441 LEU A O 1
ATOM 3436 N N . ARG A 1 442 ? -25.349 -9.851 -9.284 1.00 80.62 442 ARG A N 1
ATOM 3437 C CA . ARG A 1 442 ? -26.131 -8.671 -9.701 1.00 80.62 442 ARG A CA 1
ATOM 3438 C C . ARG A 1 442 ? -25.507 -7.371 -9.194 1.00 80.62 442 ARG A C 1
ATOM 3440 O O . ARG A 1 442 ? -25.363 -6.419 -9.960 1.00 80.62 442 ARG A O 1
ATOM 3447 N N . LYS A 1 443 ? -25.073 -7.334 -7.928 1.00 79.25 443 LYS A N 1
ATOM 3448 C CA . LYS A 1 443 ? -24.428 -6.151 -7.331 1.00 79.25 443 LYS A CA 1
ATOM 3449 C C . LYS A 1 443 ? -23.079 -5.823 -7.990 1.00 79.25 443 LYS A C 1
ATOM 3451 O O . LYS A 1 443 ? -22.788 -4.648 -8.210 1.00 79.25 443 LYS A O 1
ATOM 3456 N N . ARG A 1 444 ? -22.280 -6.834 -8.363 1.00 78.56 444 ARG A N 1
ATOM 3457 C CA . ARG A 1 444 ? -21.035 -6.662 -9.144 1.00 78.56 444 ARG A CA 1
ATOM 3458 C C . ARG A 1 444 ? -21.313 -6.199 -10.585 1.00 78.56 444 ARG A C 1
ATOM 3460 O O . ARG A 1 444 ? -20.588 -5.341 -11.082 1.00 78.56 444 ARG A O 1
ATOM 3467 N N . ALA A 1 445 ? -22.354 -6.717 -11.238 1.00 73.38 445 ALA A N 1
ATOM 3468 C CA . ALA A 1 445 ? -22.744 -6.338 -12.599 1.00 73.38 445 ALA A CA 1
ATOM 3469 C C . ALA A 1 445 ? -23.249 -4.886 -12.671 1.00 73.38 445 ALA A C 1
ATOM 3471 O O . ALA A 1 445 ? -22.742 -4.099 -13.468 1.00 73.38 445 ALA A O 1
ATOM 3472 N N . ALA A 1 446 ? -24.159 -4.490 -11.775 1.00 70.62 446 ALA A N 1
ATOM 3473 C CA . ALA A 1 446 ? -24.647 -3.112 -11.682 1.00 70.62 446 ALA A CA 1
ATOM 3474 C C . ALA A 1 446 ? -23.505 -2.108 -11.426 1.00 70.62 446 ALA A C 1
ATOM 3476 O O . ALA A 1 446 ? -23.449 -1.055 -12.059 1.00 70.62 446 ALA A O 1
ATOM 3477 N N . ALA A 1 447 ? -22.543 -2.460 -10.564 1.00 62.81 447 ALA A N 1
ATOM 3478 C CA . ALA A 1 447 ? -21.367 -1.630 -10.304 1.00 62.81 447 ALA A CA 1
ATOM 3479 C C . ALA A 1 447 ? -20.432 -1.474 -11.523 1.00 62.81 447 ALA A C 1
ATOM 3481 O O . ALA A 1 447 ? -19.750 -0.457 -11.622 1.00 62.81 447 ALA A O 1
ATOM 3482 N N . ARG A 1 448 ? -20.405 -2.438 -12.460 1.00 61.97 448 ARG A N 1
ATOM 3483 C CA . ARG A 1 448 ? -19.674 -2.301 -13.735 1.00 61.97 448 ARG A CA 1
ATOM 3484 C C . ARG A 1 448 ? -20.374 -1.328 -14.687 1.00 61.97 448 ARG A C 1
ATOM 3486 O O . ARG A 1 448 ? -19.703 -0.467 -15.237 1.00 61.97 448 ARG A O 1
ATOM 3493 N N . VAL A 1 449 ? -21.700 -1.418 -14.829 1.00 59.84 449 VAL A N 1
ATOM 3494 C CA . VAL A 1 449 ? -22.495 -0.550 -15.730 1.00 59.84 449 VAL A CA 1
ATOM 3495 C C . VAL A 1 449 ? -22.455 0.928 -15.311 1.00 59.84 449 VAL A C 1
ATOM 3497 O O . VAL A 1 449 ? -22.540 1.810 -16.155 1.00 59.84 449 VAL A O 1
ATOM 3500 N N . VAL A 1 450 ? -22.282 1.220 -14.018 1.00 54.97 450 VAL A N 1
ATOM 3501 C CA . VAL A 1 450 ? -22.122 2.597 -13.501 1.00 54.97 450 VAL A CA 1
ATOM 3502 C C . VAL A 1 450 ? -20.689 3.142 -13.688 1.00 54.97 450 VAL A C 1
ATOM 3504 O O . VAL A 1 450 ? -20.451 4.332 -13.490 1.00 54.97 450 VAL A O 1
ATOM 3507 N N . ALA A 1 451 ? -19.727 2.298 -14.076 1.00 41.88 451 ALA A N 1
ATOM 3508 C CA . ALA A 1 451 ? -18.315 2.656 -14.247 1.00 41.88 451 ALA A CA 1
ATOM 3509 C C . ALA A 1 451 ? -17.877 2.817 -15.721 1.00 41.88 451 ALA A C 1
ATOM 3511 O O . ALA A 1 451 ? -16.684 3.009 -15.974 1.00 41.88 451 ALA A O 1
ATOM 3512 N N . THR A 1 452 ? -18.818 2.730 -16.670 1.00 42.28 452 THR A N 1
ATOM 3513 C CA . THR A 1 452 ? -18.614 2.827 -18.130 1.00 42.28 452 THR A CA 1
ATOM 3514 C C . THR A 1 452 ? -19.421 3.966 -18.736 1.00 42.28 452 THR A C 1
ATOM 3516 O O . THR A 1 452 ? -18.801 4.806 -19.422 1.00 42.28 452 THR A O 1
#

Organism: Pseudonocardia thermophila (NCBI:txid1848)

Sequence (452 aa):
MRIRTFKPEFWHDEKIGALHPFARLLFLATWSAADDEGLVRWSPEHLKSIAFAYDDDISVEDVSGLMDQLQQLGLVFVYRAGVARQLIGYIVRFRRHQRINRPTPGRLTPPPLGDPAVVRMYAERDGWLCHLCGEEIPREPLEGVVDGVPLEHLNLVVDRIVPRSSKGSDYPTNVAVAHAACSLARRGRAVEEFRQPASVATAVARLAYGVSESVSDSLSGSVSDSVSESVSDSRSDSLSEVQQSVTTPPNRFTERDNSSVSDSVSDSRSDSLRERKGREGKGVCVSVPKEASVARGASSDNTYIPSDWLPTDRHRQLATQRGLDADREARRFRAYAKAKGRVIADPDAAFELWLLDTQPRRPLRAVPDPAPSSLPEVGPDTPDEQVQLTREQIDDLLGLEEPPPPPAEVAAGGLDAIREWWAEESGRWHADRHARAVAVLRKRAAARVVAT

Radius of gyration: 37.39 Å; chains: 1; bounding box: 101×69×121 Å